Protein AF-0000000073369112 (afdb_homodimer)

Structure (mmCIF, N/CA/C/O backbone):
data_AF-0000000073369112-model_v1
#
loop_
_entity.id
_entity.type
_entity.pdbx_description
1 polymer 'NAD(P)H dehydrogenase (Quinone)'
#
loop_
_atom_site.group_PDB
_atom_site.id
_atom_site.type_symbol
_atom_site.label_atom_id
_atom_site.label_alt_id
_atom_site.label_comp_id
_atom_site.label_asym_id
_atom_site.label_entity_id
_atom_site.label_seq_id
_atom_site.pdbx_PDB_ins_code
_atom_site.Cartn_x
_atom_site.Cartn_y
_atom_site.Cartn_z
_atom_site.occupancy
_atom_site.B_iso_or_equiv
_atom_site.auth_seq_id
_atom_site.auth_comp_id
_atom_site.auth_asym_id
_atom_site.auth_atom_id
_atom_site.pdbx_PDB_model_num
ATOM 1 N N . MET A 1 1 ? 5.129 30.312 15.508 1 83 1 MET A N 1
ATOM 2 C CA . MET A 1 1 ? 3.891 29.766 14.961 1 83 1 MET A CA 1
ATOM 3 C C . MET A 1 1 ? 4.152 28.438 14.242 1 83 1 MET A C 1
ATOM 5 O O . MET A 1 1 ? 5.172 28.297 13.57 1 83 1 MET A O 1
ATOM 9 N N . LYS A 1 2 ? 3.201 27.375 14.461 1 92.5 2 LYS A N 1
ATOM 10 C CA . LYS A 1 2 ? 3.438 26.047 13.922 1 92.5 2 LYS A CA 1
ATOM 11 C C . LYS A 1 2 ? 2.93 25.938 12.484 1 92.5 2 LYS A C 1
ATOM 13 O O . LYS A 1 2 ? 1.841 26.422 12.172 1 92.5 2 LYS A O 1
ATOM 18 N N . ASN A 1 3 ? 3.785 25.5 11.594 1 98.12 3 ASN A N 1
ATOM 19 C CA . ASN A 1 3 ? 3.379 25.203 10.227 1 98.12 3 ASN A CA 1
ATOM 20 C C . ASN A 1 3 ? 2.844 23.781 10.102 1 98.12 3 ASN A C 1
ATOM 22 O O . ASN A 1 3 ? 3.594 22.812 10.273 1 98.12 3 ASN A O 1
ATOM 26 N N . ILE A 1 4 ? 1.562 23.719 9.781 1 98.75 4 ILE A N 1
ATOM 27 C CA . ILE A 1 4 ? 0.91 22.406 9.688 1 98.75 4 ILE A CA 1
ATOM 28 C C . ILE A 1 4 ? 0.589 22.094 8.227 1 98.75 4 ILE A C 1
ATOM 30 O O . ILE A 1 4 ? 0.113 22.969 7.488 1 98.75 4 ILE A O 1
ATOM 34 N N . LEU A 1 5 ? 0.912 20.891 7.82 1 98.88 5 LEU A N 1
ATOM 35 C CA . LEU A 1 5 ? 0.524 20.406 6.504 1 98.88 5 LEU A CA 1
ATOM 36 C C . LEU A 1 5 ? -0.452 19.234 6.621 1 98.88 5 LEU A C 1
ATOM 38 O O . LEU A 1 5 ? -0.142 18.219 7.254 1 98.88 5 LEU A O 1
ATOM 42 N N . ILE A 1 6 ? -1.633 19.406 6.102 1 98.94 6 ILE A N 1
ATOM 43 C CA . ILE A 1 6 ? -2.623 18.344 6.016 1 98.94 6 ILE A CA 1
ATOM 44 C C . ILE A 1 6 ? -2.504 17.641 4.668 1 98.94 6 ILE A C 1
ATOM 46 O O . ILE A 1 6 ? -2.541 18.281 3.617 1 98.94 6 ILE A O 1
ATOM 50 N N . ILE A 1 7 ? -2.289 16.359 4.723 1 98.94 7 ILE A N 1
ATOM 51 C CA . ILE A 1 7 ? -2.197 15.539 3.52 1 98.94 7 ILE A CA 1
ATOM 52 C C . ILE A 1 7 ? -3.371 14.57 3.469 1 98.94 7 ILE A C 1
ATOM 54 O O . ILE A 1 7 ? -3.449 13.633 4.273 1 98.94 7 ILE A O 1
ATOM 58 N N . ASN A 1 8 ? -4.273 14.805 2.523 1 98.88 8 ASN A N 1
ATOM 59 C CA . ASN A 1 8 ? -5.445 13.953 2.34 1 98.88 8 ASN A CA 1
ATOM 60 C C . ASN A 1 8 ? -5.23 12.945 1.214 1 98.88 8 ASN A C 1
ATOM 62 O O . ASN A 1 8 ? -5.133 13.328 0.045 1 98.88 8 ASN A O 1
ATOM 66 N N . GLY A 1 9 ? -5.273 11.695 1.582 1 98.69 9 GLY A N 1
ATOM 67 C CA . GLY A 1 9 ? -4.902 10.656 0.643 1 98.69 9 GLY A CA 1
ATOM 68 C C . GLY A 1 9 ? -6.094 9.961 0.018 1 98.69 9 GLY A C 1
ATOM 69 O O . GLY A 1 9 ? -5.934 9 -0.744 1 98.69 9 GLY A O 1
ATOM 70 N N . HIS A 1 10 ? -7.32 10.406 0.317 1 98.5 10 HIS A N 1
ATOM 71 C CA . HIS A 1 10 ? -8.492 9.789 -0.293 1 98.5 10 HIS A CA 1
ATOM 72 C C . HIS A 1 10 ? -8.711 10.305 -1.71 1 98.5 10 HIS A C 1
ATOM 74 O O . HIS A 1 10 ? -8.688 11.516 -1.943 1 98.5 10 HIS A O 1
ATOM 80 N N . PRO A 1 11 ? -9.016 9.438 -2.619 1 97.75 11 PRO A N 1
ATOM 81 C CA . PRO A 1 11 ? -9.148 9.891 -4.008 1 97.75 11 PRO A CA 1
ATOM 82 C C . PRO A 1 11 ? -10.516 10.508 -4.297 1 97.75 11 PRO A C 1
ATOM 84 O O . PRO A 1 11 ? -10.688 11.18 -5.316 1 97.75 11 PRO A O 1
ATOM 87 N N . ASN A 1 12 ? -11.531 10.266 -3.436 1 97.06 12 ASN A N 1
ATOM 88 C CA . ASN A 1 12 ? -12.898 10.711 -3.676 1 97.06 12 ASN A CA 1
ATOM 89 C C . ASN A 1 12 ? -13.242 11.945 -2.846 1 97.06 12 ASN A C 1
ATOM 91 O O . ASN A 1 12 ? -13.375 11.859 -1.624 1 97.06 12 ASN A O 1
ATOM 95 N N . PRO A 1 13 ? -13.547 13.086 -3.482 1 96.19 13 PRO A N 1
ATOM 96 C CA . PRO A 1 13 ? -13.836 14.32 -2.746 1 96.19 13 PRO A CA 1
ATOM 97 C C . PRO A 1 13 ? -15.109 14.227 -1.912 1 96.19 13 PRO A C 1
ATOM 99 O O . PRO A 1 13 ? -15.305 15.008 -0.979 1 96.19 13 PRO A O 1
ATOM 102 N N . ASP A 1 14 ? -15.93 13.227 -2.232 1 95.56 14 ASP A N 1
ATOM 103 C CA . ASP A 1 14 ? -17.188 13.094 -1.509 1 95.56 14 ASP A CA 1
ATOM 104 C C . ASP A 1 14 ? -17.031 12.195 -0.283 1 95.56 14 ASP A C 1
ATOM 106 O O . ASP A 1 14 ? -17.984 11.969 0.455 1 95.56 14 ASP A O 1
ATOM 110 N N . SER A 1 15 ? -15.852 11.781 -0.059 1 96.81 15 SER A N 1
ATOM 111 C CA . SER A 1 15 ? -15.617 10.836 1.028 1 96.81 15 SER A CA 1
ATOM 112 C C . SER A 1 15 ? -15.609 11.539 2.381 1 96.81 15 SER A C 1
ATOM 114 O O . SER A 1 15 ? -15.391 12.75 2.457 1 96.81 15 SER A O 1
ATOM 116 N N . PHE A 1 16 ? -15.859 10.805 3.453 1 97.88 16 PHE A N 1
ATOM 117 C CA . PHE A 1 16 ? -15.812 11.312 4.82 1 97.88 16 PHE A CA 1
ATOM 118 C C . PHE A 1 16 ? -14.43 11.844 5.16 1 97.88 16 PHE A C 1
ATOM 120 O O . PHE A 1 16 ? -14.289 12.742 5.996 1 97.88 16 PHE A O 1
ATOM 127 N N . ASN A 1 17 ? -13.375 11.383 4.488 1 98.62 17 ASN A N 1
ATOM 128 C CA . ASN A 1 17 ? -12.008 11.828 4.727 1 98.62 17 ASN A CA 1
ATOM 129 C C . ASN A 1 17 ? -11.836 13.312 4.387 1 98.62 17 ASN A C 1
ATOM 131 O O . ASN A 1 17 ? -11.039 14.008 5.016 1 98.62 17 ASN A O 1
ATOM 135 N N . PHE A 1 18 ? -12.578 13.781 3.432 1 98.56 18 PHE A N 1
ATOM 136 C CA . PHE A 1 18 ? -12.508 15.203 3.104 1 98.56 18 PHE A CA 1
ATOM 137 C C . PHE A 1 18 ? -13.125 16.047 4.215 1 98.56 18 PHE A C 1
ATOM 139 O O . PHE A 1 18 ? -12.625 17.125 4.527 1 98.56 18 PHE A O 1
ATOM 146 N N . ALA A 1 19 ? -14.172 15.555 4.82 1 98.81 19 ALA A N 1
ATOM 147 C CA . ALA A 1 19 ? -14.766 16.234 5.969 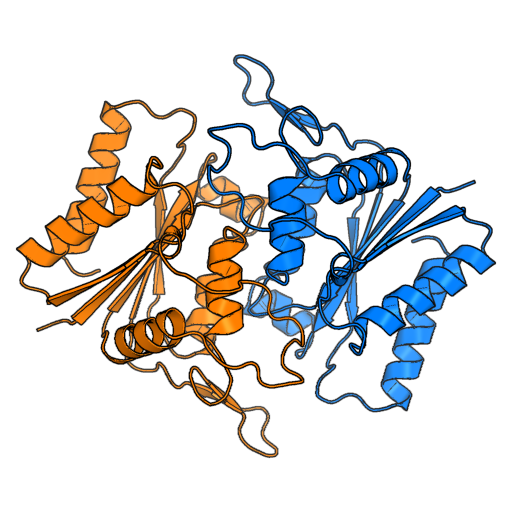1 98.81 19 ALA A CA 1
ATOM 148 C C . ALA A 1 19 ? -13.805 16.25 7.156 1 98.81 19 ALA A C 1
ATOM 150 O O . ALA A 1 19 ? -13.711 17.25 7.871 1 98.81 19 ALA A O 1
ATOM 151 N N . ILE A 1 20 ? -13.125 15.172 7.328 1 98.88 20 ILE A N 1
ATOM 152 C CA . ILE A 1 20 ? -12.141 15.062 8.398 1 98.88 20 ILE A CA 1
ATOM 153 C C . ILE A 1 20 ? -11.031 16.094 8.18 1 98.88 20 ILE A C 1
ATOM 155 O O . ILE A 1 20 ? -10.664 16.812 9.109 1 98.88 20 ILE A O 1
ATOM 159 N N . ALA A 1 21 ? -10.539 16.156 6.949 1 98.88 21 ALA A N 1
ATOM 160 C CA . ALA A 1 21 ? -9.484 17.125 6.621 1 98.88 21 ALA A CA 1
ATOM 161 C C . ALA A 1 21 ? -9.953 18.547 6.883 1 98.88 21 ALA A C 1
ATOM 163 O O . ALA A 1 21 ? -9.219 19.344 7.469 1 98.88 21 ALA A O 1
ATOM 164 N N . GLU A 1 22 ? -11.133 18.812 6.477 1 98.81 22 GLU A N 1
ATOM 165 C CA . GLU A 1 22 ? -11.688 20.156 6.652 1 98.81 22 GLU A CA 1
ATOM 166 C C . GLU A 1 22 ? -11.859 20.5 8.133 1 98.81 22 GLU A C 1
ATOM 168 O O . GLU A 1 22 ? -11.57 21.609 8.555 1 98.81 22 GLU A O 1
ATOM 173 N N . SER A 1 23 ? -12.32 19.547 8.883 1 98.88 23 SER A N 1
ATOM 174 C CA . SER A 1 23 ? -12.531 19.766 10.305 1 98.88 23 SER A CA 1
ATOM 175 C C . SER A 1 23 ? -11.211 20.031 11.023 1 98.88 23 SER A C 1
ATOM 177 O O . SER A 1 23 ? -11.117 20.938 11.852 1 98.88 23 SER A O 1
ATOM 179 N N . TYR A 1 24 ? -10.203 19.234 10.719 1 98.94 24 TYR A N 1
ATOM 180 C CA . TYR A 1 24 ? -8.883 19.484 11.297 1 98.94 24 TYR A CA 1
ATOM 181 C C . TYR A 1 24 ? -8.391 20.875 10.945 1 98.94 24 TYR A C 1
ATOM 183 O O . TYR A 1 24 ? -7.859 21.594 11.805 1 98.94 24 TYR A O 1
ATOM 191 N N . LYS A 1 25 ? -8.523 21.219 9.672 1 98.88 25 LYS A N 1
ATOM 192 C CA . LYS A 1 25 ? -8.062 22.516 9.203 1 98.88 25 LYS A CA 1
ATOM 193 C C . LYS A 1 25 ? -8.734 23.641 9.977 1 98.88 25 LYS A C 1
ATOM 195 O O . LYS A 1 25 ? -8.07 24.609 10.383 1 98.88 25 LYS A O 1
ATOM 200 N N . LYS A 1 26 ? -10.039 23.547 10.125 1 98.75 26 LYS A N 1
ATOM 201 C CA . LYS A 1 26 ? -10.789 24.547 10.867 1 98.75 26 LYS A CA 1
ATOM 202 C C . LYS A 1 26 ? -10.25 24.703 12.289 1 98.75 26 LYS A C 1
ATOM 204 O O . LYS A 1 26 ? -10.07 25.812 12.773 1 98.75 26 LYS A O 1
ATOM 209 N N . GLY A 1 27 ? -10.031 23.609 12.93 1 98.75 27 GLY A N 1
ATOM 210 C CA . GLY A 1 27 ? -9.461 23.641 14.266 1 98.75 27 GLY A CA 1
ATOM 211 C C . GLY A 1 27 ? -8.078 24.25 14.32 1 98.75 27 GLY A C 1
ATOM 212 O O . GLY A 1 27 ? -7.781 25.078 15.195 1 98.75 27 GLY A O 1
ATOM 213 N N . ALA A 1 28 ? -7.211 23.828 13.383 1 98.56 28 ALA A N 1
ATOM 214 C CA . ALA A 1 28 ? -5.848 24.344 13.32 1 98.56 28 ALA A CA 1
ATOM 215 C C . ALA A 1 28 ? -5.848 25.844 13.055 1 98.56 28 ALA A C 1
ATOM 217 O O . ALA A 1 28 ? -5.086 26.594 13.672 1 98.56 28 ALA A O 1
ATOM 218 N N . ASP A 1 29 ? -6.688 26.281 12.141 1 97.81 29 ASP A N 1
ATOM 219 C CA . ASP A 1 29 ? -6.828 27.703 11.859 1 97.81 29 ASP A CA 1
ATOM 220 C C . ASP A 1 29 ? -7.25 28.469 13.109 1 97.81 29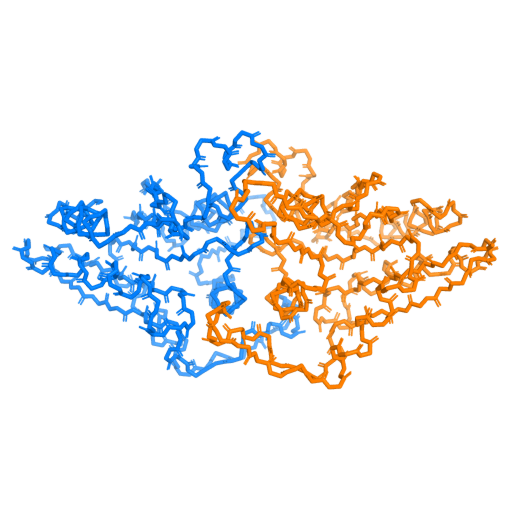 ASP A C 1
ATOM 222 O O . ASP A 1 29 ? -6.723 29.547 13.391 1 97.81 29 ASP A O 1
ATOM 226 N N . ALA A 1 30 ? -8.148 27.922 13.82 1 97.75 30 ALA A N 1
ATOM 227 C CA . ALA A 1 30 ? -8.664 28.547 15.023 1 97.75 30 ALA A CA 1
ATOM 228 C C . ALA A 1 30 ? -7.574 28.719 16.078 1 97.75 30 ALA A C 1
ATOM 230 O O . ALA A 1 30 ? -7.633 29.625 16.906 1 97.75 30 ALA A O 1
ATOM 231 N N . SER A 1 31 ? -6.605 27.875 16.047 1 97.38 31 SER A N 1
ATOM 232 C CA . SER A 1 31 ? -5.508 27.922 17 1 97.38 31 SER A CA 1
ATOM 233 C C . SER A 1 31 ? -4.465 28.953 16.594 1 97.38 31 SER A C 1
ATOM 235 O O . SER A 1 31 ? -3.564 29.281 17.375 1 97.38 31 SER A O 1
ATOM 237 N N . GLY A 1 32 ? -4.508 29.406 15.344 1 96.88 32 GLY A N 1
ATOM 238 C CA . GLY A 1 32 ? -3.547 30.391 14.859 1 96.88 32 GLY A CA 1
ATOM 239 C C . GLY A 1 32 ? -2.391 29.766 14.102 1 96.88 32 GLY A C 1
ATOM 240 O O . GLY A 1 32 ? -1.464 30.453 13.688 1 96.88 32 GLY A O 1
ATOM 241 N N . ALA A 1 33 ? -2.426 28.484 13.883 1 97.56 33 ALA A N 1
ATOM 242 C CA . ALA A 1 33 ? -1.38 27.812 13.117 1 97.56 33 ALA A CA 1
ATOM 243 C C . ALA A 1 33 ? -1.442 28.203 11.641 1 97.56 33 ALA A C 1
ATOM 245 O O . ALA A 1 33 ? -2.494 28.609 11.141 1 97.56 33 ALA A O 1
ATOM 246 N N . GLN A 1 34 ? -0.331 28.172 10.984 1 97.94 34 GLN A N 1
ATOM 247 C CA . GLN A 1 34 ? -0.305 28.266 9.531 1 97.94 34 GLN A CA 1
ATOM 248 C C . GLN A 1 34 ? -0.569 26.906 8.891 1 97.94 34 GLN A C 1
ATOM 250 O O . GLN A 1 34 ? 0.168 25.953 9.125 1 97.94 34 GLN A O 1
ATOM 255 N N . VAL A 1 35 ? -1.623 26.875 8.109 1 98.44 35 VAL A N 1
ATOM 256 C CA . VAL A 1 35 ? -2.053 25.578 7.609 1 98.44 35 VAL A CA 1
ATOM 257 C C . VAL A 1 35 ? -1.95 25.547 6.086 1 98.44 35 VAL A C 1
ATOM 259 O O . VAL A 1 35 ? -2.4 26.484 5.41 1 98.44 35 VAL A O 1
ATOM 262 N N . GLU A 1 36 ? -1.296 24.594 5.52 1 98.69 36 GLU A N 1
ATOM 263 C CA . GLU A 1 36 ? -1.34 24.219 4.109 1 98.69 36 GLU A CA 1
ATOM 264 C C . GLU A 1 36 ? -1.953 22.828 3.922 1 98.69 36 GLU A C 1
ATOM 266 O O . GLU A 1 36 ? -2.049 22.047 4.875 1 98.69 36 GLU A O 1
ATOM 271 N N . THR A 1 37 ? -2.41 22.625 2.705 1 98.81 37 THR A N 1
ATOM 272 C CA . THR A 1 37 ? -3.055 21.344 2.428 1 98.81 37 THR A CA 1
ATOM 273 C C . THR A 1 37 ? -2.533 20.75 1.123 1 98.81 37 THR A C 1
ATOM 275 O O . THR A 1 37 ? -2.191 21.484 0.193 1 98.81 37 THR A O 1
ATOM 278 N N . ILE A 1 38 ? -2.332 19.484 1.153 1 98.88 38 ILE A N 1
ATOM 279 C CA . ILE A 1 38 ? -2.17 18.672 -0.055 1 98.88 38 ILE A CA 1
ATOM 280 C C . ILE A 1 38 ? -3.34 17.703 -0.189 1 98.88 38 ILE A C 1
ATOM 282 O O . ILE A 1 38 ? -3.539 16.844 0.668 1 98.88 38 ILE A O 1
ATOM 286 N N . THR A 1 39 ? -4.117 17.953 -1.213 1 98.81 39 THR A N 1
ATOM 287 C CA . THR A 1 39 ? -5.117 16.969 -1.621 1 98.81 39 THR A CA 1
ATOM 288 C C . THR A 1 39 ? -4.598 16.125 -2.771 1 98.81 39 THR A C 1
ATOM 290 O O . THR A 1 39 ? -4.562 16.562 -3.92 1 98.81 39 THR A O 1
ATOM 293 N N . ILE A 1 40 ? -4.301 14.906 -2.463 1 98.75 40 ILE A N 1
ATOM 294 C CA . ILE A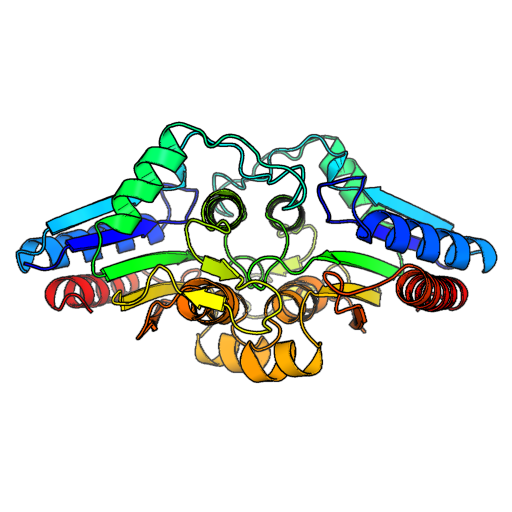 1 40 ? -3.602 14.07 -3.434 1 98.75 40 ILE A CA 1
ATOM 295 C C . ILE A 1 40 ? -4.492 13.836 -4.652 1 98.75 40 ILE A C 1
ATOM 297 O O . ILE A 1 40 ? -4.008 13.797 -5.785 1 98.75 40 ILE A O 1
ATOM 301 N N . ALA A 1 41 ? -5.781 13.742 -4.445 1 97.94 41 ALA A N 1
ATOM 302 C CA . ALA A 1 41 ? -6.746 13.492 -5.512 1 97.94 41 ALA A CA 1
ATOM 303 C C . ALA A 1 41 ? -6.699 14.602 -6.562 1 97.94 41 ALA A C 1
ATOM 305 O O . ALA A 1 41 ? -7.102 14.398 -7.711 1 97.94 41 ALA A O 1
ATOM 306 N N . ASP A 1 42 ? -6.172 15.773 -6.191 1 98.31 42 ASP A N 1
ATOM 307 C CA . ASP A 1 42 ? -6.191 16.938 -7.074 1 98.31 42 ASP A CA 1
ATOM 308 C C . ASP A 1 42 ? -4.879 17.062 -7.836 1 98.31 42 ASP A C 1
ATOM 310 O O . ASP A 1 42 ? -4.75 17.906 -8.727 1 98.31 42 ASP A O 1
ATOM 314 N N . LEU A 1 43 ? -3.912 16.266 -7.523 1 98.56 43 LEU A N 1
ATOM 315 C CA . LEU A 1 43 ? -2.584 16.391 -8.109 1 98.56 43 LEU A CA 1
ATOM 316 C C . LEU A 1 43 ? -2.52 15.703 -9.469 1 98.56 43 LEU A C 1
ATOM 318 O O . LEU A 1 43 ? -3.094 14.625 -9.648 1 98.56 43 LEU A O 1
ATOM 322 N N . ASN A 1 44 ? -1.846 16.328 -10.344 1 98.12 44 ASN A N 1
ATOM 323 C CA . ASN A 1 44 ? -1.518 15.711 -11.625 1 98.12 44 ASN A CA 1
ATOM 324 C C . ASN A 1 44 ? -0.126 15.086 -11.602 1 98.12 44 ASN A C 1
ATOM 326 O O . ASN A 1 44 ? 0.878 15.789 -11.727 1 98.12 44 ASN A O 1
ATOM 330 N N . PHE A 1 45 ? -0.043 13.75 -11.477 1 97.75 45 PHE A N 1
ATOM 331 C CA . PHE A 1 45 ? 1.21 13 -11.477 1 97.75 45 PHE A CA 1
ATOM 332 C C . PHE A 1 45 ? 0.967 11.531 -11.797 1 97.75 45 PHE A C 1
ATOM 334 O O . PHE A 1 45 ? -0.161 11.047 -11.688 1 97.75 45 PHE A O 1
ATOM 341 N N . ASN A 1 46 ? 1.902 10.836 -12.227 1 96.94 46 ASN A N 1
ATOM 342 C CA . ASN A 1 46 ? 1.863 9.391 -12.43 1 96.94 46 ASN A CA 1
ATOM 343 C C . ASN A 1 46 ? 2.217 8.641 -11.148 1 96.94 46 ASN A C 1
ATOM 345 O O . ASN A 1 46 ? 3.359 8.695 -10.688 1 96.94 46 ASN A O 1
ATOM 349 N N . PRO A 1 47 ? 1.253 7.926 -10.586 1 97.25 47 PRO A N 1
ATOM 350 C CA . PRO A 1 47 ? 1.525 7.254 -9.312 1 97.25 47 PRO A CA 1
ATOM 351 C C . PRO A 1 47 ? 2.428 6.031 -9.477 1 97.25 47 PRO A C 1
ATOM 353 O O . PRO A 1 47 ? 2.877 5.457 -8.477 1 97.25 47 PRO A O 1
ATOM 356 N N . ASN A 1 48 ? 2.664 5.637 -10.664 1 96.69 48 ASN A N 1
ATOM 357 C CA . ASN A 1 48 ? 3.502 4.469 -10.93 1 96.69 48 ASN A CA 1
ATOM 358 C C . ASN A 1 48 ? 4.98 4.84 -10.953 1 96.69 48 ASN A C 1
ATOM 360 O O . ASN A 1 48 ? 5.418 5.605 -11.82 1 96.69 48 ASN A O 1
ATOM 364 N N . LEU A 1 49 ? 5.746 4.359 -10.055 1 94.62 49 LEU A N 1
ATOM 365 C CA . LEU A 1 49 ? 7.199 4.457 -10.117 1 94.62 49 LEU A CA 1
ATOM 366 C C . LEU A 1 49 ? 7.773 3.393 -11.047 1 94.62 49 LEU A C 1
ATOM 368 O O . LEU A 1 49 ? 8.32 2.387 -10.586 1 94.62 49 LEU A O 1
ATOM 372 N N . LYS A 1 50 ? 7.828 3.668 -12.258 1 92.06 50 LYS A N 1
ATOM 373 C CA . LYS A 1 50 ? 7.938 2.701 -13.352 1 92.06 50 LYS A CA 1
ATOM 374 C C . LYS A 1 50 ? 9.281 1.977 -13.305 1 92.06 50 LYS A C 1
ATOM 376 O O . LYS A 1 50 ? 9.359 0.783 -13.609 1 92.06 50 LYS A O 1
ATOM 381 N N . PHE A 1 51 ? 10.25 2.676 -12.867 1 91.75 51 PHE A N 1
ATOM 382 C CA . PHE A 1 51 ? 11.586 2.084 -12.93 1 91.75 51 PHE A CA 1
ATOM 383 C C . PHE A 1 51 ? 12.109 1.773 -11.539 1 91.75 51 PHE A C 1
ATOM 385 O O . PHE A 1 51 ? 13.297 1.505 -11.359 1 91.75 51 PHE A O 1
ATOM 392 N N . GLY A 1 52 ? 11.164 1.875 -10.633 1 89.12 52 GLY A N 1
ATOM 393 C CA . GLY A 1 52 ? 11.625 1.719 -9.258 1 89.12 52 GLY A CA 1
ATOM 394 C C . GLY A 1 52 ? 12.695 2.727 -8.875 1 89.12 52 GLY A C 1
ATOM 395 O O . GLY A 1 52 ? 12.617 3.895 -9.258 1 89.12 52 GLY A O 1
ATOM 396 N N . TYR A 1 53 ? 13.602 2.301 -8.102 1 80.94 53 TYR A N 1
ATOM 397 C CA . TYR A 1 53 ? 14.625 3.205 -7.598 1 80.94 53 TYR A CA 1
ATOM 398 C C . TYR A 1 53 ? 15.93 3.037 -8.375 1 80.94 53 TYR A C 1
ATOM 400 O O . TYR A 1 53 ? 16.969 3.561 -7.973 1 80.94 53 TYR A O 1
ATOM 408 N N . GLN A 1 54 ? 15.789 2.326 -9.492 1 84.25 54 GLN A N 1
ATOM 409 C CA . GLN A 1 54 ? 16.953 2.08 -10.336 1 84.25 54 GLN A CA 1
ATOM 410 C C . GLN A 1 54 ? 17.281 3.295 -11.203 1 84.25 54 GLN A C 1
ATOM 412 O O . GLN A 1 54 ? 18.453 3.568 -11.484 1 84.25 54 GLN A O 1
ATOM 417 N N . LYS A 1 55 ? 16.219 3.947 -11.719 1 84.5 55 LYS A N 1
ATOM 418 C CA . LYS A 1 55 ? 16.375 5.145 -12.539 1 84.5 55 LYS A CA 1
ATOM 419 C C . LYS A 1 55 ? 15.555 6.305 -11.977 1 84.5 55 LYS A C 1
ATOM 421 O O . LYS A 1 55 ? 14.422 6.117 -11.539 1 84.5 55 LYS A O 1
ATOM 426 N N . ARG A 1 56 ? 16.25 7.469 -12.117 1 81.88 56 ARG A N 1
ATOM 427 C CA . ARG A 1 56 ? 15.516 8.648 -11.656 1 81.88 56 ARG A CA 1
ATOM 428 C C . ARG A 1 56 ? 14.422 9.039 -12.641 1 81.88 56 ARG A C 1
ATOM 430 O O . ARG A 1 56 ? 14.625 8.992 -13.859 1 81.88 56 ARG A O 1
ATOM 437 N N . THR A 1 57 ? 13.312 9.258 -12.047 1 86.88 57 THR A N 1
ATOM 438 C CA . THR A 1 57 ? 12.188 9.773 -12.82 1 86.88 57 THR A CA 1
ATOM 439 C C . THR A 1 57 ? 11.906 11.227 -12.461 1 86.88 57 THR A C 1
ATOM 441 O O . THR A 1 57 ? 11.859 11.586 -11.281 1 86.88 57 THR A O 1
ATOM 444 N N . GLU A 1 58 ? 11.781 12.016 -13.453 1 92.56 58 GLU A N 1
ATOM 445 C CA . GLU A 1 58 ? 11.508 13.438 -13.211 1 92.56 58 GLU A CA 1
ATOM 446 C C . GLU A 1 58 ? 10.211 13.625 -12.43 1 92.56 58 GLU A C 1
ATOM 448 O O . GLU A 1 58 ? 9.219 12.945 -12.695 1 92.56 58 GLU A O 1
ATOM 453 N N . LEU A 1 59 ? 10.25 14.516 -11.531 1 96.62 59 LEU A N 1
ATOM 454 C CA . LEU A 1 59 ? 9.062 14.828 -10.75 1 96.62 59 LEU A CA 1
ATOM 455 C C . LEU A 1 59 ? 8.18 15.836 -11.484 1 96.62 59 LEU A C 1
ATOM 457 O O . LEU A 1 59 ? 8.672 16.828 -12.023 1 96.62 59 LEU A O 1
ATOM 461 N N . GLU A 1 60 ? 6.918 15.586 -11.523 1 98.19 60 GLU A N 1
ATOM 462 C CA . GLU A 1 60 ? 5.957 16.547 -12.062 1 98.19 60 GLU A CA 1
ATOM 463 C C . GLU A 1 60 ? 5.867 17.781 -11.18 1 98.19 60 GLU A C 1
ATOM 465 O O . GLU A 1 60 ? 6.176 17.734 -9.984 1 98.19 60 GLU A O 1
ATOM 470 N N . PRO A 1 61 ? 5.43 18.922 -11.734 1 98.56 61 PRO A N 1
ATOM 471 C CA . PRO A 1 61 ? 5.355 20.188 -10.992 1 98.56 61 PRO A CA 1
ATOM 472 C C . PRO A 1 61 ? 4.551 20.062 -9.703 1 98.56 61 PRO A C 1
ATOM 474 O O . PRO A 1 61 ? 4.945 20.609 -8.664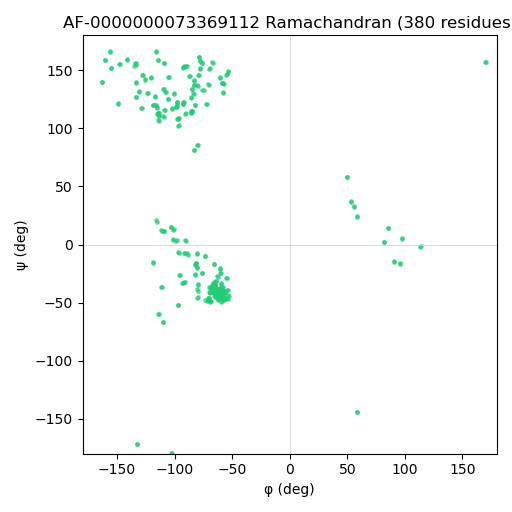 1 98.56 61 PRO A O 1
ATOM 477 N N . ASP A 1 62 ? 3.484 19.328 -9.742 1 98.81 62 ASP A N 1
ATOM 478 C CA . ASP A 1 62 ? 2.648 19.172 -8.555 1 98.81 62 ASP A CA 1
ATOM 479 C C . ASP A 1 62 ? 3.398 18.453 -7.441 1 98.81 62 ASP A C 1
ATOM 481 O O . ASP A 1 62 ? 3.203 18.75 -6.262 1 98.81 62 ASP A O 1
ATOM 485 N N . LEU A 1 63 ? 4.238 17.5 -7.793 1 98.62 63 LEU A N 1
ATOM 486 C CA . LEU A 1 63 ? 5.043 16.797 -6.801 1 98.62 63 LEU A CA 1
ATOM 487 C C . LEU A 1 63 ? 6.109 17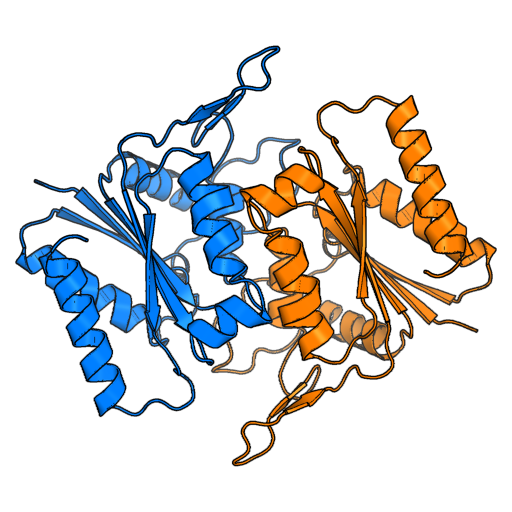.703 -6.215 1 98.62 63 LEU A C 1
ATOM 489 O O . LEU A 1 63 ? 6.359 17.688 -5.008 1 98.62 63 LEU A O 1
ATOM 493 N N . LEU A 1 64 ? 6.691 18.484 -7.094 1 98.5 64 LEU A N 1
ATOM 494 C CA . LEU A 1 64 ? 7.703 19.422 -6.629 1 98.5 64 LEU A CA 1
ATOM 495 C C . LEU A 1 64 ? 7.109 20.422 -5.637 1 98.5 64 LEU A C 1
ATOM 497 O O . LEU A 1 64 ? 7.695 20.688 -4.586 1 98.5 64 LEU A O 1
ATOM 501 N N . GLU A 1 65 ? 6.004 20.922 -5.965 1 98.75 65 GLU A N 1
ATOM 502 C CA . GLU A 1 65 ? 5.324 21.859 -5.062 1 98.75 65 GLU A CA 1
ATOM 503 C C . GLU A 1 65 ? 4.957 21.172 -3.746 1 98.75 65 GLU A C 1
ATOM 505 O O . GLU A 1 65 ? 5.078 21.766 -2.676 1 98.75 65 GLU A O 1
ATOM 510 N N . SER A 1 66 ? 4.496 19.969 -3.863 1 98.88 66 SER A N 1
ATOM 511 C CA . SER A 1 66 ? 4.152 19.203 -2.67 1 98.88 66 SER A CA 1
ATOM 512 C C . SER A 1 66 ? 5.371 19 -1.771 1 98.88 66 SER A C 1
ATOM 514 O O . SER A 1 66 ? 5.266 19.094 -0.546 1 98.88 66 SER A O 1
ATOM 516 N N . TRP A 1 67 ? 6.457 18.734 -2.371 1 98.69 67 TRP A N 1
ATOM 517 C CA . TRP A 1 67 ? 7.672 18.531 -1.594 1 98.69 67 TRP A CA 1
ATOM 518 C C . TRP A 1 67 ? 8.055 19.797 -0.833 1 98.69 67 TRP A C 1
ATOM 520 O O . TRP A 1 67 ? 8.469 19.734 0.326 1 98.69 67 TRP A O 1
ATOM 530 N N . GLU A 1 68 ? 7.938 20.953 -1.466 1 98.69 68 GLU A N 1
ATOM 531 C CA . GLU A 1 68 ? 8.227 22.219 -0.801 1 98.69 68 GLU A CA 1
ATOM 532 C C . GLU A 1 68 ? 7.316 22.422 0.404 1 98.69 68 GLU A C 1
ATOM 534 O O . GLU A 1 68 ? 7.758 22.938 1.439 1 98.69 68 GLU A O 1
ATOM 539 N N . LYS A 1 69 ? 6.066 22 0.251 1 98.81 69 LYS A N 1
ATOM 540 C CA . LYS A 1 69 ? 5.148 22.094 1.38 1 98.81 69 LYS A CA 1
ATOM 541 C C . LYS A 1 69 ? 5.598 21.188 2.527 1 98.81 69 LYS A C 1
ATOM 543 O O . LYS A 1 69 ? 5.555 21.594 3.691 1 98.81 69 LYS A O 1
ATOM 548 N N . ILE A 1 70 ? 6.016 20.016 2.217 1 98.88 70 ILE A N 1
ATOM 549 C CA . ILE A 1 70 ? 6.469 19.062 3.229 1 98.88 70 IL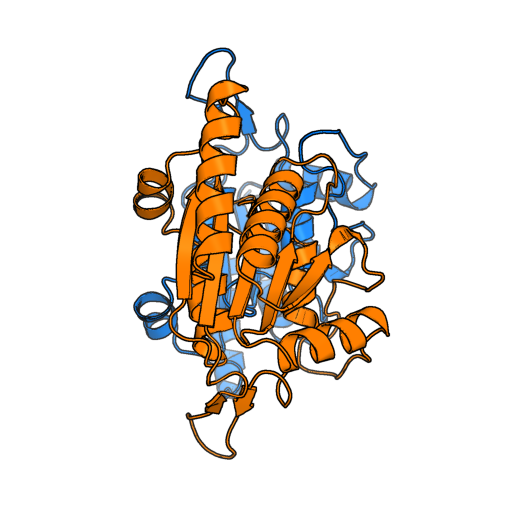E A CA 1
ATOM 550 C C . ILE A 1 70 ? 7.707 19.609 3.936 1 98.88 70 ILE A C 1
ATOM 552 O O . ILE A 1 70 ? 7.812 19.547 5.16 1 98.88 70 ILE A O 1
ATOM 556 N N . LYS A 1 71 ? 8.555 20.234 3.197 1 98.25 71 LYS A N 1
ATOM 557 C CA . LYS A 1 71 ? 9.773 20.797 3.762 1 98.25 71 LYS A CA 1
ATOM 558 C C . LYS A 1 71 ? 9.461 21.922 4.742 1 98.25 71 LYS A C 1
ATOM 560 O O . LYS A 1 71 ? 10.094 22.031 5.793 1 98.25 71 LYS A O 1
ATOM 565 N N . ARG A 1 72 ? 8.5 22.625 4.445 1 97.88 72 ARG A N 1
ATOM 566 C CA . ARG A 1 72 ? 8.18 23.812 5.234 1 97.88 72 ARG A CA 1
ATOM 567 C C . ARG A 1 72 ? 7.422 23.438 6.504 1 97.88 72 ARG A C 1
ATOM 569 O O . ARG A 1 72 ? 7.43 24.188 7.48 1 97.88 72 ARG A O 1
ATOM 576 N N . ALA A 1 73 ? 6.824 22.328 6.562 1 98.56 73 ALA A N 1
ATOM 577 C CA . ALA A 1 73 ? 5.918 21.969 7.645 1 98.56 73 ALA A CA 1
ATOM 578 C C . ALA A 1 73 ? 6.688 21.531 8.883 1 98.56 73 ALA A C 1
ATOM 580 O O . ALA A 1 73 ? 7.715 20.859 8.773 1 98.56 73 ALA A O 1
ATOM 581 N N . ASP A 1 74 ? 6.129 21.859 10.047 1 98.44 74 ASP A N 1
ATOM 582 C CA . ASP A 1 74 ? 6.609 21.359 11.328 1 98.44 74 ASP A CA 1
ATOM 583 C C . ASP A 1 74 ? 5.859 20.094 11.734 1 98.44 74 ASP A C 1
ATOM 585 O O . ASP A 1 74 ? 6.402 19.234 12.438 1 98.44 74 ASP A O 1
ATOM 589 N N . HIS A 1 75 ? 4.621 20.062 11.344 1 98.75 75 HIS A N 1
ATOM 590 C CA . HIS A 1 75 ? 3.705 18.984 11.711 1 98.75 75 HIS A CA 1
ATOM 591 C C . HIS A 1 75 ? 2.924 18.484 10.492 1 98.75 75 HIS A C 1
ATOM 593 O O . HIS A 1 75 ? 2.328 19.281 9.766 1 98.75 75 HIS A O 1
ATOM 599 N N . LEU A 1 76 ? 3.006 17.172 10.312 1 98.88 76 LEU A N 1
ATOM 600 C CA . LEU A 1 76 ? 2.324 16.547 9.188 1 98.88 76 LEU A CA 1
ATOM 601 C C . LEU A 1 76 ? 1.082 15.797 9.648 1 98.88 76 LEU A C 1
ATOM 603 O O . LEU A 1 76 ? 1.159 14.961 10.555 1 98.88 76 LEU A O 1
ATOM 607 N N . VAL A 1 77 ? -0.067 16.109 9.062 1 98.94 77 VAL A N 1
ATOM 608 C CA . VAL A 1 77 ? -1.305 15.383 9.344 1 98.94 77 VAL A CA 1
ATOM 609 C C . VAL A 1 77 ? -1.706 14.547 8.133 1 98.94 77 VAL A C 1
ATOM 611 O O . VAL A 1 77 ? -2.121 15.102 7.105 1 98.94 77 VAL A O 1
ATOM 614 N N . TRP A 1 78 ? -1.586 13.273 8.289 1 98.94 78 TRP A N 1
ATOM 615 C CA . TRP A 1 78 ? -1.942 12.336 7.227 1 98.94 78 TRP A CA 1
ATOM 616 C C . TRP A 1 78 ? -3.346 11.781 7.441 1 98.94 78 TRP A C 1
ATOM 618 O O . TRP A 1 78 ? -3.629 11.188 8.484 1 98.94 78 TRP A O 1
ATOM 628 N N . ILE A 1 79 ? -4.176 11.977 6.461 1 98.94 79 ILE A N 1
ATOM 629 C CA . ILE A 1 79 ? -5.543 11.469 6.5 1 98.94 79 ILE A CA 1
ATOM 630 C C . ILE A 1 79 ? -5.766 10.484 5.352 1 98.94 79 ILE A C 1
ATOM 632 O O . ILE A 1 79 ? -5.582 10.836 4.184 1 98.94 79 ILE A O 1
ATOM 636 N N . HIS A 1 80 ? -6.109 9.242 5.676 1 98.69 80 HIS A N 1
ATOM 637 C CA . HIS A 1 80 ? -6.348 8.258 4.629 1 98.69 80 HIS A CA 1
ATOM 638 C C . HIS A 1 80 ? -7.285 7.156 5.117 1 98.69 80 HIS A C 1
ATOM 640 O O . HIS A 1 80 ? -7.352 6.875 6.316 1 98.69 80 HIS A O 1
ATOM 646 N N . PRO A 1 81 ? -8.055 6.543 4.176 1 98.25 81 PRO A N 1
ATOM 647 C CA . PRO A 1 81 ? -8.781 5.316 4.516 1 98.25 81 PRO A CA 1
ATOM 648 C C . PRO A 1 81 ? -7.879 4.082 4.516 1 98.25 81 PRO A C 1
ATOM 650 O O . PRO A 1 81 ? -6.75 4.137 4.02 1 98.25 81 PRO A O 1
ATOM 653 N N . VAL A 1 82 ? -8.352 3.049 5.156 1 98.12 82 VAL A N 1
ATOM 654 C CA . VAL A 1 82 ? -7.676 1.761 5.031 1 98.12 82 VAL A CA 1
ATOM 655 C C . VAL A 1 82 ? -8.375 0.912 3.975 1 98.12 82 VAL A C 1
ATOM 657 O O . VAL A 1 82 ? -9.523 0.505 4.156 1 98.12 82 VAL A O 1
ATOM 660 N N . TRP A 1 83 ? -7.762 0.711 2.836 1 97.69 83 TRP A N 1
ATOM 661 C CA . TRP A 1 83 ? -8.227 -0.164 1.766 1 97.69 83 TRP A CA 1
ATOM 662 C C . TRP A 1 83 ? -7.352 -1.407 1.657 1 97.69 83 TRP A C 1
ATOM 664 O O . TRP A 1 83 ? -6.156 -1.309 1.373 1 97.69 83 TRP A O 1
ATOM 674 N N . TRP A 1 84 ? -7.996 -2.553 1.927 1 97.56 84 TRP A N 1
ATOM 675 C CA . TRP A 1 84 ? -7.277 -3.822 1.89 1 97.56 84 TRP A CA 1
ATOM 676 C C . TRP A 1 84 ? -6.035 -3.77 2.77 1 97.56 84 TRP A C 1
ATOM 678 O O . TRP A 1 84 ? -4.957 -4.219 2.363 1 97.56 84 TRP A O 1
ATOM 688 N N . GLY A 1 85 ? -6.188 -3.094 3.865 1 97.94 85 GLY A N 1
ATOM 689 C CA . GLY A 1 85 ? -5.133 -3.057 4.867 1 97.94 85 GLY A CA 1
ATOM 690 C C . GLY A 1 85 ? -4.043 -2.053 4.547 1 97.94 85 GLY A C 1
ATOM 691 O O . GLY A 1 85 ? -3.057 -1.942 5.281 1 97.94 85 GLY A O 1
ATOM 692 N N . GLY A 1 86 ? -4.137 -1.316 3.496 1 98.06 86 GLY A N 1
ATOM 693 C CA . GLY A 1 86 ? -3.113 -0.374 3.072 1 98.06 86 GLY A CA 1
ATOM 694 C C . GLY A 1 86 ? -3.67 0.992 2.719 1 98.06 86 GLY A C 1
ATOM 695 O O . GLY A 1 86 ? -4.816 1.307 3.049 1 98.06 86 GLY A O 1
ATOM 696 N N . LEU A 1 87 ? -2.801 1.826 2.16 1 98.56 87 LEU A N 1
ATOM 697 C CA . LEU A 1 87 ? -3.18 3.125 1.615 1 98.56 87 LEU A CA 1
ATOM 698 C C . LEU A 1 87 ? -3.836 2.967 0.247 1 98.56 87 LEU A C 1
ATOM 700 O O . LEU A 1 87 ? -3.57 1.997 -0.466 1 98.56 87 LEU A O 1
ATOM 704 N N . PRO A 1 88 ? -4.723 3.945 -0.057 1 98.5 88 PRO A N 1
ATOM 705 C CA . PRO A 1 88 ? -5.117 3.967 -1.467 1 98.5 88 PRO A CA 1
ATOM 706 C C . PRO A 1 88 ? -3.924 4.039 -2.416 1 98.5 88 PRO A C 1
ATOM 708 O O . PRO A 1 88 ? -2.912 4.668 -2.094 1 98.5 88 PRO A O 1
ATOM 711 N N . ALA A 1 89 ? -4.074 3.467 -3.562 1 98.56 89 ALA A N 1
ATOM 712 C CA . ALA A 1 89 ? -2.965 3.35 -4.508 1 98.56 89 ALA A CA 1
ATOM 713 C C . ALA A 1 89 ? -2.379 4.719 -4.836 1 98.56 89 ALA A C 1
ATOM 715 O O . ALA A 1 89 ? -1.158 4.875 -4.922 1 98.56 89 ALA A O 1
ATOM 716 N N . VAL A 1 90 ? -3.221 5.684 -5.004 1 98.44 90 VAL A N 1
ATOM 717 C CA . VAL A 1 90 ? -2.74 7 -5.402 1 98.44 90 VAL A CA 1
ATOM 718 C C . VAL A 1 90 ? -1.926 7.621 -4.27 1 98.44 90 VAL A C 1
ATOM 720 O O . VAL A 1 90 ? -0.927 8.297 -4.516 1 98.44 90 VAL A O 1
ATOM 723 N N . ALA A 1 91 ? -2.342 7.398 -3.045 1 98.75 91 ALA A N 1
ATOM 724 C CA . ALA A 1 91 ? -1.576 7.887 -1.9 1 98.75 91 ALA A CA 1
ATOM 725 C C . ALA A 1 91 ? -0.236 7.164 -1.79 1 98.75 91 ALA A C 1
ATOM 727 O O . ALA A 1 91 ? 0.79 7.785 -1.505 1 98.75 91 ALA A O 1
ATOM 728 N N . LYS A 1 92 ? -0.281 5.828 -2.037 1 98.75 92 LYS A N 1
ATOM 729 C CA . LYS A 1 92 ? 0.965 5.07 -2.049 1 98.75 92 LYS A CA 1
ATOM 730 C C . LYS A 1 92 ? 1.894 5.555 -3.16 1 98.75 92 LYS A C 1
ATOM 732 O O . LYS A 1 92 ? 3.111 5.613 -2.977 1 98.75 92 LYS A O 1
ATOM 737 N N . GLY A 1 93 ? 1.318 5.812 -4.281 1 98.56 93 GLY A N 1
ATOM 738 C CA . GLY A 1 93 ? 2.102 6.355 -5.379 1 98.56 93 GLY A CA 1
ATOM 739 C C . GLY A 1 93 ? 2.746 7.691 -5.051 1 98.56 93 GLY A C 1
ATOM 740 O O . GLY A 1 93 ? 3.889 7.945 -5.434 1 98.56 93 GLY A O 1
ATOM 741 N N . PHE A 1 94 ? 2.041 8.547 -4.32 1 98.81 94 PHE A N 1
ATOM 742 C CA . PHE A 1 94 ? 2.553 9.836 -3.865 1 98.81 94 PHE A CA 1
ATOM 743 C C . PHE A 1 94 ? 3.811 9.648 -3.025 1 98.81 94 PHE A C 1
ATOM 745 O O . PHE A 1 94 ? 4.809 10.344 -3.23 1 98.81 94 PHE A O 1
ATOM 752 N N . ILE A 1 95 ? 3.801 8.68 -2.152 1 98.62 95 ILE A N 1
ATOM 753 C CA . ILE A 1 95 ? 4.945 8.383 -1.297 1 98.62 95 ILE A CA 1
ATOM 754 C C . ILE A 1 95 ? 6.074 7.789 -2.135 1 98.62 95 ILE A C 1
ATOM 756 O O . ILE A 1 95 ? 7.223 8.227 -2.039 1 98.62 95 ILE A O 1
ATOM 760 N N . ASP A 1 96 ? 5.746 6.828 -3.016 1 97.88 96 ASP A N 1
ATOM 761 C CA . ASP A 1 96 ? 6.75 6.176 -3.85 1 97.88 96 ASP A CA 1
ATOM 762 C C . ASP A 1 96 ? 7.5 7.195 -4.703 1 97.88 96 ASP A C 1
ATOM 764 O O . ASP A 1 96 ? 8.711 7.09 -4.883 1 97.88 96 ASP A O 1
ATOM 768 N N . ARG A 1 97 ? 6.773 8.164 -5.203 1 97.62 97 ARG A N 1
ATOM 769 C CA . ARG A 1 97 ? 7.312 9.125 -6.164 1 97.62 97 ARG A CA 1
ATOM 770 C C . ARG A 1 97 ? 8.078 10.234 -5.461 1 97.62 97 ARG A C 1
ATOM 772 O O . ARG A 1 97 ? 9.016 10.805 -6.023 1 97.62 97 ARG A O 1
ATOM 779 N N . LEU A 1 98 ? 7.734 10.484 -4.254 1 97.12 98 LEU A N 1
ATOM 780 C CA . LEU A 1 98 ? 8.172 11.758 -3.682 1 97.12 98 LEU A CA 1
ATOM 781 C C . LEU A 1 98 ? 9.211 11.531 -2.586 1 97.12 98 LEU A C 1
ATOM 783 O O . LEU A 1 98 ? 10.102 12.352 -2.391 1 97.12 98 LEU A O 1
ATOM 787 N N . PHE A 1 99 ? 9.07 10.453 -1.772 1 97.12 99 PHE A N 1
ATOM 788 C CA . PHE A 1 99 ? 10.016 10.164 -0.702 1 97.12 99 PHE A CA 1
ATOM 789 C C . PHE A 1 99 ? 11.234 9.422 -1.241 1 97.12 99 PHE A C 1
ATOM 791 O O . PHE A 1 99 ? 11.367 8.211 -1.045 1 97.12 99 PHE A O 1
ATOM 798 N N . LEU A 1 100 ? 12.156 10.18 -1.802 1 94.88 100 LEU A N 1
ATOM 799 C CA . LEU A 1 100 ? 13.289 9.617 -2.541 1 94.88 100 LEU A CA 1
ATOM 800 C C . LEU A 1 100 ? 14.586 9.805 -1.764 1 94.88 100 LEU A C 1
ATOM 802 O O . LEU A 1 100 ? 14.688 10.68 -0.906 1 94.88 100 LEU A O 1
ATOM 806 N N . PRO A 1 101 ? 15.531 8.938 -2.082 1 92.81 101 PRO A N 1
ATOM 807 C CA . PRO A 1 101 ? 16.859 9.195 -1.533 1 92.81 101 PRO A CA 1
ATOM 808 C C . PRO A 1 101 ? 17.406 10.57 -1.924 1 92.81 101 PRO A C 1
ATOM 810 O O . PRO A 1 101 ? 17.234 11.008 -3.064 1 92.81 101 PRO A O 1
ATOM 813 N N . GLY A 1 102 ? 18.016 11.242 -1.01 1 92.69 102 GLY A N 1
ATOM 814 C CA . GLY A 1 102 ? 18.484 12.594 -1.251 1 92.69 102 GLY A CA 1
ATOM 815 C C . GLY A 1 102 ? 17.469 13.664 -0.888 1 92.69 102 GLY A C 1
ATOM 816 O O . GLY A 1 102 ? 17.828 14.828 -0.731 1 92.69 102 GLY A O 1
ATOM 817 N N . MET A 1 103 ? 16.234 13.195 -0.706 1 94.56 103 MET A N 1
ATOM 818 C CA . MET A 1 103 ? 15.164 14.117 -0.33 1 94.56 103 MET A CA 1
ATOM 819 C C . MET A 1 103 ? 14.641 13.797 1.067 1 94.56 103 MET A C 1
ATOM 821 O O . MET A 1 103 ? 14.82 14.594 1.995 1 94.56 103 MET A O 1
ATOM 825 N N . ALA A 1 104 ? 14.141 12.57 1.231 1 96.56 104 ALA A N 1
ATOM 826 C CA . ALA A 1 104 ? 13.531 12.203 2.504 1 96.56 104 ALA A CA 1
ATOM 827 C C . ALA A 1 104 ? 14.531 11.492 3.41 1 96.56 104 ALA A C 1
ATOM 829 O O . ALA A 1 104 ? 14.375 11.477 4.633 1 96.56 104 ALA A O 1
ATOM 830 N N . PHE A 1 105 ? 15.5 10.859 2.781 1 96.06 105 PHE A N 1
ATOM 831 C CA . PHE A 1 105 ? 16.562 10.141 3.473 1 96.06 105 PHE A CA 1
ATOM 832 C C . PHE A 1 105 ? 17.797 10.031 2.592 1 96.06 105 PHE A C 1
ATOM 834 O O . PHE A 1 105 ? 17.75 10.32 1.396 1 96.06 105 PHE A O 1
ATOM 841 N N . GLN A 1 106 ? 18.906 9.648 3.244 1 94.94 106 GLN A N 1
ATOM 842 C CA . GLN A 1 106 ? 20.156 9.461 2.494 1 94.94 106 GLN A CA 1
ATOM 843 C C . GLN A 1 106 ? 21.016 8.383 3.125 1 94.94 106 GLN A C 1
ATOM 845 O O . GLN A 1 106 ? 21.422 8.5 4.285 1 94.94 106 GLN A O 1
ATOM 850 N N . TYR A 1 107 ? 21.266 7.398 2.273 1 89.38 107 TYR A N 1
ATOM 851 C CA . TYR A 1 107 ? 22.188 6.367 2.758 1 89.38 107 TYR A CA 1
ATOM 852 C C . TYR A 1 107 ? 23.609 6.902 2.848 1 89.38 107 TYR A C 1
ATOM 854 O O . TYR A 1 107 ? 24.047 7.672 1.989 1 89.38 107 TYR A O 1
ATOM 862 N N . ARG A 1 108 ? 24.219 6.531 3.918 1 91.19 108 ARG A N 1
ATOM 863 C CA . ARG A 1 108 ? 25.641 6.875 4.059 1 91.19 108 ARG A CA 1
ATOM 864 C C . ARG A 1 108 ? 26.516 5.859 3.34 1 91.19 108 ARG A C 1
ATOM 866 O O . ARG A 1 108 ? 26.25 4.656 3.379 1 91.19 108 ARG A O 1
ATOM 873 N N . GLU A 1 109 ? 27.484 6.371 2.672 1 85.31 109 GLU A N 1
ATOM 874 C CA . GLU A 1 109 ? 28.406 5.5 1.934 1 85.31 109 GLU A CA 1
ATOM 875 C C . GLU A 1 109 ? 29.078 4.5 2.863 1 85.31 109 GLU A C 1
ATOM 877 O O . GLU A 1 109 ? 29.594 4.871 3.922 1 85.31 109 GLU A O 1
ATOM 882 N N . ASN A 1 110 ? 29.062 3.154 2.467 1 83.62 110 ASN A N 1
ATOM 883 C CA . ASN A 1 110 ? 29.75 2.088 3.188 1 83.62 110 ASN A CA 1
ATOM 884 C C . ASN A 1 110 ? 29.266 1.986 4.633 1 83.62 110 ASN A C 1
ATOM 886 O O . ASN A 1 110 ? 30.078 1.807 5.547 1 83.62 110 ASN A O 1
ATOM 890 N N . SER A 1 111 ? 28.141 2.436 4.844 1 81.25 111 SER A N 1
ATOM 891 C CA . SER A 1 111 ? 27.547 2.391 6.18 1 81.25 111 SER A CA 1
ATOM 892 C C . SER A 1 111 ? 26.172 1.749 6.152 1 81.25 111 SER A C 1
ATOM 894 O O . SER A 1 111 ? 25.469 1.812 5.145 1 81.25 111 SER A O 1
ATOM 896 N N . VAL A 1 112 ? 25.859 1.051 7.219 1 80 112 VAL A N 1
ATOM 897 C CA . VAL A 1 112 ? 24.5 0.506 7.363 1 80 112 VAL A CA 1
ATOM 898 C C . VAL A 1 112 ? 23.562 1.598 7.852 1 80 112 VAL A C 1
ATOM 900 O O . VAL A 1 112 ? 22.328 1.426 7.82 1 80 112 VAL A O 1
ATOM 903 N N . TRP A 1 113 ? 24.109 2.729 8.188 1 85.75 113 TRP A N 1
ATOM 904 C CA . TRP A 1 113 ? 23.328 3.848 8.711 1 85.75 113 TRP A CA 1
ATOM 905 C C . TRP A 1 113 ? 22.906 4.785 7.59 1 85.75 113 TRP A C 1
ATOM 907 O O . TRP A 1 113 ? 23.484 4.77 6.5 1 85.75 113 TRP A O 1
ATOM 917 N N . TRP A 1 114 ? 21.812 5.434 7.848 1 92.62 114 TRP A N 1
ATOM 918 C CA . TRP A 1 114 ? 21.328 6.418 6.883 1 92.62 114 TRP A CA 1
ATOM 919 C C . TRP A 1 114 ? 20.922 7.711 7.578 1 92.62 114 TRP A C 1
ATOM 921 O O . TRP A 1 114 ? 20.625 7.715 8.781 1 92.62 114 TRP A O 1
ATOM 931 N N . ASP A 1 115 ? 20.969 8.836 6.848 1 96.06 115 ASP A N 1
ATOM 932 C CA . ASP A 1 115 ? 20.531 10.133 7.355 1 96.06 115 ASP A CA 1
ATOM 933 C C . ASP A 1 115 ? 19.031 10.297 7.207 1 96.06 115 ASP A C 1
ATOM 935 O O . ASP A 1 115 ? 18.469 10.031 6.141 1 96.06 115 ASP A O 1
ATOM 939 N N . LYS A 1 116 ? 18.406 10.695 8.297 1 97.94 116 LYS A N 1
ATOM 940 C CA . LYS A 1 116 ? 16.984 11.023 8.312 1 97.94 116 LYS A CA 1
ATOM 941 C C . LYS A 1 116 ? 16.75 12.5 8.016 1 97.94 116 LYS A C 1
ATOM 943 O O . LYS A 1 116 ? 17.031 13.359 8.859 1 97.94 116 LYS A O 1
ATOM 948 N N . LEU A 1 117 ? 16.156 12.773 6.887 1 98 117 LEU A N 1
ATOM 949 C CA . LEU A 1 117 ? 16.219 14.148 6.41 1 98 117 LEU A CA 1
ATOM 950 C C . LEU A 1 117 ? 14.938 14.906 6.766 1 98 117 LEU A C 1
ATOM 952 O O . LEU A 1 117 ? 14.805 16.094 6.438 1 98 117 LEU A O 1
ATOM 956 N N . LEU A 1 118 ? 14 14.281 7.496 1 98.56 118 LEU A N 1
ATOM 957 C CA . LEU A 1 118 ? 12.789 14.961 7.945 1 98.56 118 LEU A CA 1
ATOM 958 C C . LEU A 1 118 ? 12.75 15.047 9.469 1 98.56 118 LEU A C 1
ATOM 960 O O . LEU A 1 118 ? 11.68 15.172 10.062 1 98.56 118 LEU A O 1
ATOM 964 N N . LYS A 1 119 ? 13.922 14.922 10.016 1 97.94 119 LYS A N 1
ATOM 965 C CA . LYS A 1 119 ? 14.055 15.086 11.461 1 97.94 119 LYS A CA 1
ATOM 966 C C . LYS A 1 119 ? 13.508 16.438 11.922 1 97.94 119 LYS A C 1
ATOM 968 O O . LYS A 1 119 ? 13.633 17.438 11.203 1 97.94 119 LYS A O 1
ATOM 973 N N . GLY A 1 120 ? 12.938 16.375 13.156 1 97.81 120 GLY A N 1
ATOM 974 C CA . GLY A 1 120 ? 12.398 17.609 13.711 1 97.81 120 GLY A CA 1
ATOM 975 C C . GLY A 1 120 ? 10.906 17.766 13.477 1 97.81 120 GLY A C 1
ATOM 976 O O . GLY A 1 120 ? 10.25 18.578 14.133 1 97.81 120 GLY A O 1
ATOM 977 N N . LYS A 1 121 ? 10.414 17 12.578 1 98.5 121 LYS A N 1
ATOM 978 C CA . LYS A 1 121 ? 8.984 17.062 12.297 1 98.5 121 LYS A CA 1
ATOM 979 C C . LYS A 1 121 ? 8.211 16.047 13.141 1 98.5 121 LYS A C 1
ATOM 981 O O . LYS A 1 121 ? 8.758 15 13.523 1 98.5 121 LYS A O 1
ATOM 986 N N . THR A 1 122 ? 6.969 16.359 13.406 1 98.69 122 THR A N 1
ATOM 987 C CA . THR A 1 122 ? 6.023 15.445 14.039 1 98.69 122 THR A CA 1
ATOM 988 C C . THR A 1 122 ? 4.871 15.117 13.094 1 98.69 122 THR A C 1
ATOM 990 O O . THR A 1 122 ? 4.719 15.758 12.047 1 98.69 122 THR A O 1
ATOM 993 N N . ALA A 1 123 ? 4.113 14.078 13.469 1 98.81 123 ALA A N 1
ATOM 994 C CA . ALA A 1 123 ? 3.004 13.742 12.578 1 98.81 123 ALA A CA 1
ATOM 995 C C . ALA A 1 123 ? 1.829 13.164 13.359 1 98.81 123 ALA A C 1
ATOM 997 O O . ALA A 1 123 ? 1.996 12.703 14.492 1 98.81 123 ALA A O 1
ATOM 998 N N . HIS A 1 124 ? 0.691 13.305 12.781 1 98.88 124 HIS A N 1
ATOM 999 C CA . HIS A 1 124 ? -0.55 12.672 13.203 1 98.88 124 HIS A CA 1
ATOM 1000 C C . HIS A 1 124 ? -1.226 11.945 12.047 1 98.88 124 HIS A C 1
ATOM 1002 O O . HIS A 1 124 ? -1.56 12.562 11.031 1 98.88 124 HIS A O 1
ATOM 1008 N N . ILE A 1 125 ? -1.327 10.641 12.234 1 98.94 125 ILE A N 1
ATOM 1009 C CA . ILE A 1 125 ? -2.096 9.844 11.281 1 98.94 125 ILE A CA 1
ATOM 1010 C C . ILE A 1 125 ? -3.539 9.711 11.766 1 98.94 125 ILE A C 1
ATOM 1012 O O . ILE A 1 125 ? -3.787 9.25 12.883 1 98.94 125 ILE A O 1
ATOM 1016 N N . ILE A 1 126 ? -4.469 10.164 10.961 1 98.88 126 ILE A N 1
ATOM 1017 C CA . ILE A 1 126 ? -5.898 9.984 11.195 1 98.88 126 ILE A CA 1
ATOM 1018 C C . ILE A 1 126 ? -6.488 9.086 10.109 1 98.88 126 ILE A C 1
ATOM 1020 O O . ILE A 1 126 ? -6.633 9.5 8.961 1 98.88 126 ILE A O 1
ATOM 1024 N N . THR A 1 127 ? -6.805 7.852 10.508 1 98.69 127 THR A N 1
ATOM 1025 C CA . THR A 1 127 ? -7.195 6.871 9.508 1 98.69 127 THR A CA 1
ATOM 1026 C C . THR A 1 127 ? -8.602 6.344 9.781 1 98.69 127 THR A C 1
ATOM 1028 O O . THR A 1 127 ? -9.008 6.227 10.945 1 98.69 127 THR A O 1
ATOM 1031 N N . THR A 1 128 ? -9.344 6.098 8.688 1 98.38 128 THR A N 1
ATOM 1032 C CA . THR A 1 128 ? -10.711 5.617 8.812 1 98.38 128 THR A CA 1
ATOM 1033 C C . THR A 1 128 ? -10.797 4.129 8.484 1 98.38 128 THR A C 1
ATOM 1035 O O . THR A 1 128 ? -10.094 3.646 7.594 1 98.38 128 THR A O 1
ATOM 1038 N N . LEU A 1 129 ? -11.711 3.439 9.242 1 96.88 129 LEU A N 1
ATOM 1039 C CA . LEU A 1 129 ? -11.859 1.993 9.117 1 96.88 129 LEU A CA 1
ATOM 1040 C C . LEU A 1 129 ? -13.336 1.604 9.047 1 96.88 129 LEU A C 1
ATOM 1042 O O . LEU A 1 129 ? -14.195 2.326 9.555 1 96.88 129 LEU A O 1
ATOM 1046 N N . ASP A 1 130 ? -13.555 0.411 8.445 1 93.56 130 ASP A N 1
ATOM 1047 C CA . ASP A 1 130 ? -14.875 -0.197 8.492 1 93.56 130 ASP A CA 1
ATOM 1048 C C . ASP A 1 130 ? -14.922 -1.333 9.516 1 93.56 130 ASP A C 1
ATOM 1050 O O . ASP A 1 130 ? -15.781 -2.215 9.438 1 93.56 130 ASP A O 1
ATOM 1054 N N . GLN A 1 131 ? -13.992 -1.42 10.367 1 93.38 131 GLN A N 1
ATOM 1055 C CA . GLN A 1 131 ? -13.891 -2.322 11.508 1 93.38 131 GLN A CA 1
ATOM 1056 C C . GLN A 1 131 ? -13.281 -1.616 12.719 1 93.38 131 GLN A C 1
ATOM 1058 O O . GLN A 1 131 ? -12.625 -0.583 12.57 1 93.38 131 GLN A O 1
ATOM 1063 N N . PRO A 1 132 ? -13.547 -2.197 13.922 1 93.56 132 PRO A N 1
ATOM 1064 C CA . PRO A 1 132 ? -12.93 -1.567 15.086 1 93.56 132 PRO A CA 1
ATOM 1065 C C . PRO A 1 132 ? -11.406 -1.561 15.023 1 93.56 132 PRO A C 1
ATOM 1067 O O . PRO A 1 132 ? -10.797 -2.531 14.555 1 93.56 132 PRO A O 1
ATOM 1070 N N . GLY A 1 133 ? -10.836 -0.467 15.523 1 94.06 133 GLY A N 1
ATOM 1071 C CA . GLY A 1 133 ? -9.391 -0.309 15.492 1 94.06 133 GLY A CA 1
ATOM 1072 C C . GLY A 1 133 ? -8.656 -1.418 16.219 1 94.06 133 GLY A C 1
ATOM 1073 O O . GLY A 1 133 ? -7.605 -1.876 15.766 1 94.06 133 GLY A O 1
ATOM 1074 N N . TRP A 1 134 ? -9.25 -1.818 17.359 1 94 134 TRP A N 1
ATOM 1075 C CA . TRP A 1 134 ? -8.594 -2.861 18.141 1 94 134 TRP A CA 1
ATOM 1076 C C . TRP A 1 134 ? -8.57 -4.18 17.375 1 94 134 TRP A C 1
ATOM 1078 O O . TRP A 1 134 ? -7.605 -4.938 17.469 1 94 134 TRP A O 1
ATOM 1088 N N . PHE A 1 135 ? -9.625 -4.496 16.656 1 94.06 135 PHE A N 1
ATOM 1089 C CA . PHE A 1 135 ? -9.688 -5.711 15.859 1 94.06 135 PHE A CA 1
ATOM 1090 C C . PHE A 1 135 ? -8.695 -5.652 14.711 1 94.06 135 PHE A C 1
ATOM 1092 O O . PHE A 1 135 ? -8.016 -6.637 14.406 1 94.06 135 PHE A O 1
ATOM 1099 N N . TYR A 1 136 ? -8.625 -4.43 14.094 1 96.06 136 TYR A N 1
ATOM 1100 C CA . TYR A 1 136 ? -7.664 -4.18 13.023 1 96.06 136 TYR A CA 1
ATOM 1101 C C . TYR A 1 136 ? -6.242 -4.449 13.492 1 96.06 136 TYR A C 1
ATOM 1103 O O . TYR A 1 136 ? -5.457 -5.086 12.789 1 96.06 136 TYR A O 1
ATOM 1111 N N . ARG A 1 137 ? -5.949 -4.027 14.625 1 95.25 137 ARG A N 1
ATOM 1112 C CA . ARG A 1 137 ? -4.621 -4.184 15.211 1 95.25 137 ARG A CA 1
ATOM 1113 C C . ARG A 1 137 ? -4.34 -5.648 15.539 1 95.25 137 ARG A C 1
ATOM 1115 O O . ARG A 1 137 ? -3.318 -6.199 15.117 1 95.25 137 ARG A O 1
ATOM 1122 N N . LEU A 1 138 ? -5.199 -6.32 16.172 1 95 138 LEU A N 1
ATOM 1123 C CA . LEU A 1 138 ? -4.945 -7.656 16.703 1 95 138 LEU A CA 1
ATOM 1124 C C . LEU A 1 138 ? -5.062 -8.711 15.602 1 95 138 LEU A C 1
ATOM 1126 O O . LEU A 1 138 ? -4.328 -9.695 15.602 1 95 138 LEU A O 1
ATOM 1130 N N . SER A 1 139 ? -5.957 -8.5 14.641 1 95.25 139 SER A N 1
ATOM 1131 C CA . SER A 1 139 ? -6.238 -9.531 13.648 1 95.25 139 SER A CA 1
ATOM 1132 C C . SER A 1 139 ? -5.359 -9.367 12.414 1 95.25 139 SER A C 1
ATOM 1134 O O . SER A 1 139 ? -4.965 -10.352 11.789 1 95.25 139 SER A O 1
ATOM 1136 N N . PHE A 1 140 ? -5.059 -8.078 12.141 1 96.62 140 PHE A N 1
ATOM 1137 C CA . PHE A 1 140 ? -4.395 -7.852 10.859 1 96.62 140 PHE A CA 1
ATOM 1138 C C . PHE A 1 140 ? -3.016 -7.238 11.07 1 96.62 140 PHE A C 1
ATOM 1140 O O . PHE A 1 140 ? -2.201 -7.203 10.141 1 96.62 140 PHE A O 1
ATOM 1147 N N . GLY A 1 141 ? -2.713 -6.711 12.227 1 96.69 141 GLY A N 1
ATOM 1148 C CA . GLY A 1 141 ? -1.41 -6.137 12.531 1 96.69 141 GLY A CA 1
ATOM 1149 C C . GLY A 1 141 ? -1.289 -4.684 12.109 1 96.69 141 GLY A C 1
ATOM 1150 O O . GLY A 1 141 ? -0.184 -4.191 11.875 1 96.69 141 GLY A O 1
ATOM 1151 N N . ARG A 1 142 ? -2.424 -3.992 11.797 1 97.88 142 ARG A N 1
ATOM 1152 C CA . ARG A 1 142 ? -2.527 -2.586 11.414 1 97.88 142 ARG A CA 1
ATOM 1153 C C . ARG A 1 142 ? -1.536 -2.248 10.305 1 97.88 142 ARG A C 1
ATOM 1155 O O . ARG A 1 142 ? -0.742 -1.314 10.445 1 97.88 142 ARG A O 1
ATOM 1162 N N . PRO A 1 143 ? -1.588 -2.904 9.195 1 98.62 143 PRO A N 1
ATOM 1163 C CA . PRO A 1 143 ? -0.54 -2.791 8.172 1 98.62 143 PRO A CA 1
ATOM 1164 C C . PRO A 1 143 ? -0.439 -1.385 7.586 1 98.62 143 PRO A C 1
ATOM 1166 O O . PRO A 1 143 ? 0.667 -0.879 7.375 1 98.62 143 PRO A O 1
ATOM 1169 N N . SER A 1 144 ? -1.543 -0.707 7.336 1 98.56 144 SER A N 1
ATOM 1170 C CA . SER A 1 144 ? -1.479 0.639 6.777 1 98.56 144 SER A CA 1
ATOM 1171 C C . SER A 1 144 ? -0.774 1.602 7.727 1 98.56 144 SER A C 1
ATOM 1173 O O . SER A 1 144 ? 0.012 2.445 7.293 1 98.56 144 SER A O 1
ATOM 1175 N N . VAL A 1 145 ? -1.019 1.469 9.008 1 98.5 145 VAL A N 1
ATOM 1176 C CA . VAL A 1 145 ? -0.444 2.344 10.023 1 98.5 145 VAL A CA 1
ATOM 1177 C C . VAL A 1 145 ? 1.051 2.064 10.164 1 98.5 145 VAL A C 1
ATOM 1179 O O . VAL A 1 145 ? 1.865 2.99 10.156 1 98.5 145 VAL A O 1
ATOM 1182 N N . ASN A 1 146 ? 1.42 0.78 10.242 1 98.56 146 ASN A N 1
ATOM 1183 C CA . ASN A 1 146 ? 2.834 0.438 10.352 1 98.56 146 ASN A CA 1
ATOM 1184 C C . ASN A 1 146 ? 3.617 0.878 9.117 1 98.56 146 ASN A C 1
ATOM 1186 O O . ASN A 1 146 ? 4.754 1.334 9.227 1 98.56 146 ASN A O 1
ATOM 1190 N N . GLN A 1 147 ? 3.014 0.737 8.016 1 98.5 147 GLN A N 1
ATOM 1191 C CA . GLN A 1 147 ? 3.633 1.174 6.77 1 98.5 147 GLN A CA 1
ATOM 1192 C C . GLN A 1 147 ? 3.943 2.668 6.801 1 98.5 147 GLN A C 1
ATOM 1194 O O . GLN A 1 147 ? 5.074 3.078 6.535 1 98.5 147 GLN A O 1
ATOM 1199 N N . LEU A 1 148 ? 2.979 3.465 7.18 1 98.81 148 LEU A N 1
ATOM 1200 C CA . LEU A 1 148 ? 3.152 4.914 7.137 1 98.81 148 LEU A CA 1
ATOM 1201 C C . LEU A 1 148 ? 3.945 5.402 8.344 1 98.81 148 LEU A C 1
ATOM 1203 O O . LEU A 1 148 ? 4.91 6.156 8.195 1 98.81 148 LEU A O 1
ATOM 1207 N N . LYS A 1 149 ? 3.627 4.938 9.523 1 98.75 149 LYS A N 1
ATOM 1208 C CA . LYS A 1 149 ? 4.219 5.43 10.766 1 98.75 149 LYS A CA 1
ATOM 1209 C C . LYS A 1 149 ? 5.676 4.992 10.891 1 98.75 149 LYS A C 1
ATOM 1211 O O . LYS A 1 149 ? 6.555 5.816 11.141 1 98.75 149 LYS A O 1
ATOM 1216 N N . LYS A 1 150 ? 5.902 3.746 10.656 1 98.5 150 LYS A N 1
ATOM 1217 C CA . LYS A 1 150 ? 7.227 3.195 10.945 1 98.5 150 LYS A CA 1
ATOM 1218 C C . LYS A 1 150 ? 8.094 3.162 9.695 1 98.5 150 LYS A C 1
ATOM 1220 O O . LYS A 1 150 ? 9.195 3.723 9.68 1 98.5 150 LYS A O 1
ATOM 1225 N N . SER A 1 151 ? 7.59 2.59 8.641 1 98.19 151 SER A N 1
ATOM 1226 C CA . SER A 1 151 ? 8.406 2.309 7.465 1 98.19 151 SER A CA 1
ATOM 1227 C C . SER A 1 151 ? 8.656 3.572 6.648 1 98.19 151 SER A C 1
ATOM 1229 O O . SER A 1 151 ? 9.633 3.648 5.898 1 98.19 151 SER A O 1
ATOM 1231 N N . THR A 1 152 ? 7.762 4.562 6.781 1 98.62 152 THR A N 1
ATOM 1232 C CA . THR A 1 152 ? 7.918 5.773 5.977 1 98.62 152 THR A CA 1
ATOM 1233 C C . THR A 1 152 ? 8.32 6.953 6.855 1 98.62 152 THR A C 1
ATOM 1235 O O . THR A 1 152 ? 9.484 7.379 6.836 1 98.62 152 THR A O 1
ATOM 1238 N N . LEU A 1 153 ? 7.422 7.371 7.734 1 98.88 153 LEU A N 1
ATOM 1239 C CA . LEU A 1 153 ? 7.641 8.594 8.5 1 98.88 153 LEU A CA 1
ATOM 1240 C C . LEU A 1 153 ? 8.773 8.414 9.5 1 98.88 153 LEU A C 1
ATOM 1242 O O . LEU A 1 153 ? 9.703 9.227 9.555 1 98.88 153 LEU A O 1
ATOM 1246 N N . GLY A 1 154 ? 8.727 7.348 10.266 1 98.5 154 GLY A N 1
ATOM 1247 C CA . GLY A 1 154 ? 9.797 7.066 11.203 1 98.5 154 GLY A CA 1
ATOM 1248 C C . GLY A 1 154 ? 11.148 6.867 10.539 1 98.5 154 GLY A C 1
ATOM 1249 O O . GLY A 1 154 ? 12.164 7.367 11.023 1 98.5 154 GLY A O 1
ATOM 1250 N N . PHE A 1 155 ? 11.125 6.168 9.43 1 97.62 155 PHE A N 1
ATOM 1251 C CA . PHE A 1 155 ? 12.344 5.922 8.664 1 97.62 155 PHE A CA 1
ATOM 1252 C C . PHE A 1 155 ? 12.977 7.234 8.219 1 97.62 155 PHE A C 1
ATOM 1254 O O . PHE A 1 155 ? 14.203 7.355 8.18 1 97.62 155 PHE A O 1
ATOM 1261 N N . CYS A 1 156 ? 12.148 8.211 7.93 1 98.5 156 CYS A N 1
ATOM 1262 C CA . CYS A 1 156 ? 12.633 9.484 7.402 1 98.5 156 CYS A CA 1
ATOM 1263 C C . CYS A 1 156 ? 12.922 10.469 8.531 1 98.5 156 CYS A C 1
ATOM 1265 O O . CYS A 1 156 ? 13.391 11.578 8.289 1 98.5 156 CYS A O 1
ATOM 1267 N N . GLY A 1 157 ? 12.57 10.141 9.781 1 98.56 157 GLY A N 1
ATOM 1268 C CA . GLY A 1 157 ? 12.977 10.945 10.922 1 98.56 157 GLY A CA 1
ATOM 1269 C C . GLY A 1 157 ? 11.812 11.625 11.617 1 98.56 157 GLY A C 1
ATOM 1270 O O . GLY A 1 157 ? 11.992 12.281 12.648 1 98.56 157 GLY A O 1
ATOM 1271 N N . VAL A 1 158 ? 10.609 11.484 11.164 1 98.75 158 VAL A N 1
ATOM 1272 C CA . VAL A 1 158 ? 9.438 12.125 11.75 1 98.75 158 VAL A CA 1
ATOM 1273 C C . VAL A 1 158 ? 9.094 11.445 13.078 1 98.75 158 VAL A C 1
ATOM 1275 O O . VAL A 1 158 ? 8.867 10.234 13.117 1 98.75 158 VAL A O 1
ATOM 1278 N N . LYS A 1 159 ? 9.102 12.258 14.133 1 98.19 159 LYS A N 1
ATOM 1279 C CA . LYS A 1 159 ? 8.82 11.742 15.469 1 98.19 159 LYS A CA 1
ATOM 1280 C C . LYS A 1 159 ? 8.484 12.875 16.438 1 98.19 159 LYS A C 1
ATOM 1282 O O . LYS A 1 159 ? 9.086 13.945 16.375 1 98.19 159 LYS A O 1
ATOM 1287 N N . PRO A 1 160 ? 7.488 12.617 17.297 1 98.31 160 PRO A N 1
ATOM 1288 C CA . PRO A 1 160 ? 6.621 11.445 17.406 1 98.31 160 PRO A CA 1
ATOM 1289 C C . PRO A 1 160 ? 5.535 11.398 16.344 1 98.31 160 PRO A C 1
ATOM 1291 O O . PRO A 1 160 ? 5.25 12.422 15.703 1 98.31 160 PRO A O 1
ATOM 1294 N N . VAL A 1 161 ? 5.047 10.219 16.062 1 98.69 161 VAL A N 1
ATOM 1295 C CA . VAL A 1 161 ? 3.914 10.016 15.164 1 98.69 161 VAL A CA 1
ATOM 1296 C C . VAL A 1 161 ? 2.725 9.461 15.945 1 98.69 161 VAL A C 1
ATOM 1298 O O . VAL A 1 161 ? 2.758 8.32 16.406 1 98.69 161 VAL A O 1
ATOM 1301 N N . LYS A 1 162 ? 1.688 10.25 16.047 1 98.62 162 LYS A N 1
ATOM 1302 C CA . LYS A 1 162 ? 0.451 9.828 16.703 1 98.62 162 LYS A CA 1
ATOM 1303 C C . LYS A 1 162 ? -0.505 9.18 15.703 1 98.62 162 LYS A C 1
ATOM 1305 O O . LYS A 1 162 ? -0.466 9.492 14.516 1 98.62 162 LYS A O 1
ATOM 1310 N N . VAL A 1 163 ? -1.373 8.281 16.25 1 98.56 163 VAL A N 1
ATOM 1311 C CA . VAL A 1 163 ? -2.348 7.625 15.391 1 98.56 163 VAL A CA 1
ATOM 1312 C C . VAL A 1 163 ? -3.736 7.711 16.016 1 98.56 163 VAL A C 1
ATOM 1314 O O . VAL A 1 163 ? -3.902 7.445 17.219 1 98.56 163 VAL A O 1
ATOM 1317 N N . SER A 1 164 ? -4.691 8.102 15.258 1 98.5 164 SER A N 1
ATOM 1318 C CA . SER A 1 164 ? -6.098 8.07 15.641 1 98.5 164 SER A CA 1
ATOM 1319 C C . SER A 1 164 ? -6.922 7.262 14.641 1 98.5 164 SER A C 1
ATOM 1321 O O . SER A 1 164 ? -6.84 7.488 13.43 1 98.5 164 SER A O 1
ATOM 1323 N N . TYR A 1 165 ? -7.691 6.371 15.203 1 98.25 165 TYR A N 1
ATOM 1324 C CA . TYR A 1 165 ? -8.594 5.555 14.391 1 98.25 165 TYR A CA 1
ATOM 1325 C C . TYR A 1 165 ? -10.023 6.086 14.461 1 98.25 165 TYR A C 1
ATOM 1327 O O . TYR A 1 165 ? -10.531 6.363 15.555 1 98.25 165 TYR A O 1
ATOM 1335 N N . ILE A 1 166 ? -10.602 6.258 13.305 1 98.25 166 ILE A N 1
ATOM 1336 C CA . ILE A 1 166 ? -12.008 6.645 13.188 1 98.25 166 ILE A CA 1
ATOM 1337 C C . ILE A 1 166 ? -12.797 5.535 12.5 1 98.25 166 ILE A C 1
ATOM 1339 O O . ILE A 1 166 ? -12.547 5.223 11.328 1 98.25 166 ILE A O 1
ATOM 1343 N N . GLY A 1 167 ? -13.742 4.996 13.102 1 95.38 167 GLY A N 1
ATOM 1344 C CA . GLY A 1 167 ? -14.547 3.898 12.594 1 95.38 167 GLY A CA 1
ATOM 1345 C C . GLY A 1 167 ? -15.469 3.303 13.633 1 95.38 167 GLY A C 1
ATOM 1346 O O . GLY A 1 167 ? -15.336 3.586 14.828 1 95.38 167 GLY A O 1
ATOM 1347 N N . ILE A 1 168 ? -16.516 2.666 13.234 1 95.31 168 ILE A N 1
ATOM 1348 C CA . ILE A 1 168 ? -16.797 1.96 11.984 1 95.31 168 ILE A CA 1
ATOM 1349 C C . ILE A 1 168 ? -17.594 2.863 11.047 1 95.31 168 ILE A C 1
ATOM 1351 O O . ILE A 1 168 ? -18.75 3.176 11.312 1 95.31 168 ILE A O 1
ATOM 1355 N N . ILE A 1 169 ? -17.016 3.193 9.812 1 94.75 169 ILE A N 1
ATOM 1356 C CA . ILE A 1 169 ? -17.578 4.195 8.922 1 94.75 169 ILE A CA 1
ATOM 1357 C C . ILE A 1 169 ? -18.859 3.654 8.289 1 94.75 169 ILE A C 1
ATOM 1359 O O . ILE A 1 169 ? -19.875 4.344 8.25 1 94.75 169 ILE A O 1
ATOM 1363 N N . LYS A 1 170 ? -18.812 2.42 7.758 1 88.44 170 LYS A N 1
ATOM 1364 C CA . LYS A 1 170 ? -19.906 1.815 6.992 1 88.44 170 LYS A CA 1
ATOM 1365 C C . LYS A 1 170 ? -21.203 1.827 7.789 1 88.44 170 LYS A C 1
ATOM 1367 O O . LYS A 1 170 ? -22.281 1.978 7.219 1 88.44 170 LYS A O 1
ATOM 1372 N N . ASN A 1 171 ? -21.125 1.793 9.086 1 89.12 171 ASN A N 1
ATOM 1373 C CA . ASN A 1 171 ? -22.312 1.683 9.93 1 89.12 171 ASN A CA 1
ATOM 1374 C C . ASN A 1 171 ? -22.594 2.982 10.68 1 89.12 171 ASN A C 1
ATOM 1376 O O . ASN A 1 171 ? -23.453 3.025 11.555 1 89.12 171 ASN A O 1
ATOM 1380 N N . SER A 1 172 ? -21.938 4.012 10.32 1 94.69 172 SER A N 1
ATOM 1381 C CA . SER A 1 172 ? -22.062 5.23 11.117 1 94.69 172 SER A CA 1
ATOM 1382 C C . SER A 1 172 ? -23.25 6.074 10.656 1 94.69 172 SER A C 1
ATOM 1384 O O . SER A 1 172 ? -23.594 6.066 9.477 1 94.69 172 SER A O 1
ATOM 1386 N N . ASP A 1 173 ? -23.875 6.723 11.664 1 96.19 173 ASP A N 1
ATOM 1387 C CA . ASP A 1 173 ? -24.922 7.676 11.344 1 96.19 173 ASP A CA 1
ATOM 1388 C C . ASP A 1 173 ? -24.422 9.109 11.461 1 96.19 173 ASP A C 1
ATOM 1390 O O . ASP A 1 173 ? -23.25 9.344 11.742 1 96.19 173 ASP A O 1
ATOM 1394 N N . GLU A 1 174 ? -25.312 10.047 11.195 1 97.06 174 GLU A N 1
ATOM 1395 C CA . GLU A 1 174 ? -24.938 11.453 11.148 1 97.06 174 GLU A CA 1
ATOM 1396 C C . GLU A 1 174 ? -24.438 11.938 12.508 1 97.06 174 GLU A C 1
ATOM 1398 O O . GLU A 1 174 ? -23.516 12.758 12.586 1 97.06 174 GLU A O 1
ATOM 1403 N N . ASN A 1 175 ? -25.094 11.477 13.469 1 97.94 175 ASN A N 1
ATOM 1404 C CA . ASN A 1 175 ? -24.688 11.883 14.812 1 97.94 175 ASN A CA 1
ATOM 1405 C C . ASN A 1 175 ? -23.281 11.414 15.148 1 97.94 175 ASN A C 1
ATOM 1407 O O . ASN A 1 175 ? -22.484 12.172 15.695 1 97.94 175 ASN A O 1
ATOM 1411 N N . GLN A 1 176 ? -23.016 10.195 14.844 1 97.75 176 GLN A N 1
ATOM 1412 C CA . GLN A 1 176 ? -21.688 9.648 15.07 1 97.75 176 GLN A CA 1
ATOM 1413 C C . GLN A 1 176 ? -20.641 10.398 14.258 1 97.75 176 GLN A C 1
ATOM 1415 O O . GLN A 1 176 ? -19.547 10.688 14.758 1 97.75 176 GLN A O 1
ATOM 1420 N N . ARG A 1 177 ? -20.891 10.695 13.062 1 98.19 177 ARG A N 1
ATOM 1421 C CA . ARG A 1 177 ? -19.969 11.422 12.188 1 98.19 177 ARG A CA 1
ATOM 1422 C C . ARG A 1 177 ? -19.703 12.82 12.734 1 98.19 177 ARG A C 1
ATOM 1424 O O . ARG A 1 177 ? -18.562 13.289 12.695 1 98.19 177 ARG A O 1
ATOM 1431 N N . LYS A 1 178 ? -20.734 13.43 13.25 1 98.38 178 LYS A N 1
ATOM 1432 C CA . LYS A 1 178 ? -20.562 14.75 13.859 1 98.38 178 LYS A CA 1
ATOM 1433 C C . LYS A 1 178 ? -19.609 14.688 15.055 1 98.38 178 LYS A C 1
ATOM 1435 O O . LYS A 1 178 ? -18.766 15.562 15.234 1 98.38 178 LYS A O 1
ATOM 1440 N N . LYS A 1 179 ? -19.781 13.664 15.836 1 98.56 179 LYS A N 1
ATOM 1441 C CA . LYS A 1 179 ? -18.906 13.492 17 1 98.56 179 LYS A CA 1
ATOM 1442 C C . LYS A 1 179 ? -17.453 13.305 16.578 1 98.56 179 LYS A C 1
ATOM 1444 O O . LYS A 1 179 ? -16.547 13.859 17.203 1 98.56 179 LYS A O 1
ATOM 1449 N N . TRP A 1 180 ? -17.281 12.516 15.555 1 98.69 180 TRP A N 1
ATOM 1450 C CA . TRP A 1 180 ? -15.922 12.312 15.047 1 98.69 180 TRP A CA 1
ATOM 1451 C C . TRP A 1 180 ? -15.328 13.625 14.531 1 98.69 180 TRP A C 1
ATOM 1453 O O . TRP A 1 180 ? -14.156 13.922 14.766 1 98.69 180 TRP A O 1
ATOM 1463 N N . LEU A 1 181 ? -16.125 14.375 13.875 1 98.81 181 LEU A N 1
ATOM 1464 C CA . LEU A 1 181 ? -15.648 15.633 13.32 1 98.81 181 LEU A CA 1
ATOM 1465 C C . LEU A 1 181 ? -15.305 16.625 14.43 1 98.81 181 LEU A C 1
ATOM 1467 O O . LEU A 1 181 ? -14.344 17.391 14.312 1 98.81 181 LEU A O 1
ATOM 1471 N N . GLU A 1 182 ? -16.047 16.578 15.469 1 98.75 182 GLU A N 1
ATOM 1472 C CA . GLU A 1 182 ? -15.734 17.422 16.625 1 98.75 182 GLU A CA 1
ATOM 1473 C C . GLU A 1 182 ? -14.398 17 17.25 1 98.75 182 GLU A C 1
ATOM 1475 O O . GLU A 1 182 ? -13.586 17.859 17.609 1 98.75 182 GLU A O 1
ATOM 1480 N N . LYS A 1 183 ? -14.25 15.766 17.375 1 98.69 183 LYS A N 1
ATOM 1481 C CA . LYS A 1 183 ? -12.992 15.234 17.906 1 98.69 183 LYS A CA 1
ATOM 1482 C C . LYS A 1 183 ? -11.812 15.68 17.031 1 98.69 183 LYS A C 1
ATOM 1484 O O . LYS A 1 183 ? -10.773 16.094 17.562 1 98.69 183 LYS A O 1
ATOM 1489 N N . VAL A 1 184 ? -11.945 15.625 15.758 1 98.81 184 VAL A N 1
ATOM 1490 C CA . VAL A 1 184 ? -10.891 15.984 14.812 1 98.81 184 VAL A CA 1
ATOM 1491 C C . VAL A 1 184 ? -10.633 17.484 14.859 1 98.81 184 VAL A C 1
ATOM 1493 O O . VAL A 1 184 ? -9.484 17.938 14.781 1 98.81 184 VAL A O 1
ATOM 1496 N N . TYR A 1 185 ? -11.703 18.234 14.945 1 98.81 185 TYR A N 1
ATOM 1497 C CA . TYR A 1 185 ? -11.562 19.672 15.148 1 98.81 185 TYR A CA 1
ATOM 1498 C C . TYR A 1 185 ? -10.664 19.969 16.344 1 98.81 185 TYR A C 1
ATOM 1500 O O . TYR A 1 185 ? -9.773 20.828 16.266 1 98.81 185 TYR A O 1
ATOM 1508 N N . ASN A 1 186 ? -10.883 19.266 17.391 1 98.69 186 ASN A N 1
ATOM 1509 C CA . ASN A 1 186 ? -10.102 19.469 18.594 1 98.69 186 ASN A CA 1
ATOM 1510 C C . ASN A 1 186 ? -8.641 19.062 18.406 1 98.69 186 ASN A C 1
ATOM 1512 O O . ASN A 1 186 ? -7.738 19.672 18.984 1 98.69 186 ASN A O 1
ATOM 1516 N N . PHE A 1 187 ? -8.398 17.984 17.609 1 98.62 187 PHE A N 1
ATOM 1517 C CA . PHE A 1 187 ? -7.023 17.688 17.234 1 98.62 187 PHE A CA 1
ATOM 1518 C C . PHE A 1 187 ? -6.367 18.906 16.594 1 98.62 187 PHE A C 1
ATOM 1520 O O . PHE A 1 187 ? -5.234 19.25 16.922 1 98.62 187 PHE A O 1
ATOM 1527 N N . GLY A 1 188 ? -7.086 19.531 15.672 1 98.44 188 GLY A N 1
ATOM 1528 C CA . GLY A 1 188 ? -6.59 20.719 14.992 1 98.44 188 GLY A CA 1
ATOM 1529 C C . GLY A 1 188 ? -6.281 21.859 15.938 1 98.44 188 GLY A C 1
ATOM 1530 O O . GLY A 1 188 ? -5.223 22.484 15.836 1 98.44 188 GLY A O 1
ATOM 1531 N N . VAL A 1 189 ? -7.219 22.141 16.906 1 98.25 189 VAL A N 1
ATOM 1532 C CA . VAL A 1 189 ? -7.047 23.219 17.875 1 98.25 189 VAL A CA 1
ATOM 1533 C C . VAL A 1 189 ? -5.766 23 18.672 1 98.25 189 VAL A C 1
ATOM 1535 O O . VAL A 1 189 ? -5.027 23.938 18.953 1 98.25 189 VAL A O 1
ATOM 1538 N N . ARG A 1 190 ? -5.469 21.766 18.969 1 97.06 190 ARG A N 1
ATOM 1539 C CA . ARG A 1 190 ? -4.328 21.422 19.812 1 97.06 190 ARG A CA 1
ATOM 1540 C C . ARG A 1 190 ? -3.062 21.25 18.984 1 97.06 190 ARG A C 1
ATOM 1542 O O . ARG A 1 190 ? -1.965 21.125 19.531 1 97.06 190 ARG A O 1
ATOM 1549 N N . ASN A 1 191 ? -3.195 21.25 17.672 1 95.06 191 ASN A N 1
ATOM 1550 C CA . ASN A 1 191 ? -2.09 21 16.75 1 95.06 191 ASN A CA 1
ATOM 1551 C C . ASN A 1 191 ? -1.409 19.672 17.047 1 95.06 191 ASN A C 1
ATOM 1553 O O . ASN A 1 191 ? -0.18 19.594 17.109 1 95.06 191 ASN A O 1
ATOM 1557 N N . LYS A 1 192 ? -2.172 18.719 17.5 1 84.88 192 LYS A N 1
ATOM 1558 C CA . LYS A 1 192 ? -1.653 17.406 17.828 1 84.88 192 LYS A CA 1
ATOM 1559 C C . LYS A 1 192 ? -2.576 16.297 17.312 1 84.88 192 LYS A C 1
ATOM 1561 O O . LYS A 1 192 ? -3.775 16.531 17.141 1 84.88 192 LYS A O 1
ATOM 1566 N N . MET B 1 1 ? -4.438 -31.781 -12.5 1 83 1 MET B N 1
ATOM 1567 C CA . MET B 1 1 ? -3.338 -30.859 -12.75 1 83 1 MET B CA 1
ATOM 1568 C C . MET B 1 1 ? -3.613 -29.5 -12.102 1 83 1 MET B C 1
ATOM 1570 O O . MET B 1 1 ? -4.75 -29.031 -12.102 1 83 1 MET B O 1
ATOM 1574 N N . LYS B 1 2 ? -2.51 -28.891 -11.406 1 92.75 2 LYS B N 1
ATOM 1575 C CA . LYS B 1 2 ? -2.713 -27.656 -10.648 1 92.75 2 LYS B CA 1
ATOM 1576 C C . LYS B 1 2 ? -2.582 -26.422 -11.547 1 92.75 2 LYS B C 1
ATOM 1578 O O . LYS B 1 2 ? -1.678 -26.359 -12.383 1 92.75 2 LYS B O 1
ATOM 1583 N N . ASN B 1 3 ? -3.586 -25.578 -11.539 1 98.12 3 ASN B N 1
ATOM 1584 C CA . ASN B 1 3 ? -3.514 -24.281 -12.227 1 98.12 3 ASN B CA 1
ATOM 1585 C C . ASN B 1 3 ? -2.861 -23.219 -11.352 1 98.12 3 ASN B C 1
ATOM 1587 O O . ASN B 1 3 ? -3.418 -22.828 -10.328 1 98.12 3 ASN B O 1
ATOM 1591 N N . ILE B 1 4 ? -1.702 -22.781 -11.82 1 98.75 4 ILE B N 1
ATOM 1592 C CA . ILE B 1 4 ? -0.943 -21.797 -11.055 1 98.75 4 ILE B CA 1
ATOM 1593 C C . ILE B 1 4 ? -0.971 -20.453 -11.766 1 98.75 4 ILE B C 1
ATOM 1595 O O . ILE B 1 4 ? -0.81 -20.375 -12.984 1 98.75 4 ILE B O 1
ATOM 1599 N N . LEU B 1 5 ? -1.229 -19.406 -11.008 1 98.88 5 LEU B N 1
ATOM 1600 C CA . LEU B 1 5 ? -1.133 -18.047 -11.516 1 98.88 5 LEU B CA 1
ATOM 1601 C C . LEU B 1 5 ? -0.024 -17.266 -10.812 1 98.88 5 LEU B C 1
ATOM 1603 O O . LEU B 1 5 ? -0.033 -17.141 -9.586 1 98.88 5 LEU B O 1
ATOM 1607 N N . ILE B 1 6 ? 0.95 -16.859 -11.562 1 98.94 6 ILE B N 1
ATOM 1608 C CA . ILE B 1 6 ? 2.008 -15.984 -11.055 1 98.94 6 ILE B CA 1
ATOM 1609 C C . ILE B 1 6 ? 1.635 -14.523 -11.297 1 98.94 6 ILE B C 1
ATOM 1611 O O . ILE B 1 6 ? 1.326 -14.133 -12.43 1 98.94 6 ILE B O 1
ATOM 1615 N N . ILE B 1 7 ? 1.599 -13.781 -10.234 1 98.94 7 ILE B N 1
ATOM 1616 C CA . ILE B 1 7 ? 1.301 -12.352 -10.312 1 98.94 7 ILE B CA 1
ATOM 1617 C C . ILE B 1 7 ? 2.533 -11.547 -9.898 1 98.94 7 ILE B C 1
ATOM 1619 O O . ILE B 1 7 ? 2.928 -11.555 -8.734 1 98.94 7 ILE B O 1
ATOM 1623 N N . ASN B 1 8 ? 3.129 -10.867 -10.883 1 98.88 8 ASN B N 1
ATOM 1624 C CA . ASN B 1 8 ? 4.305 -10.039 -10.641 1 98.88 8 ASN B CA 1
ATOM 1625 C C . ASN B 1 8 ? 3.934 -8.57 -10.492 1 98.88 8 ASN B C 1
ATOM 1627 O O . ASN B 1 8 ? 3.492 -7.934 -11.453 1 98.88 8 ASN B O 1
ATOM 1631 N N . GLY B 1 9 ? 4.223 -8.047 -9.336 1 98.69 9 GLY B N 1
ATOM 1632 C CA . GLY B 1 9 ? 3.754 -6.707 -9.008 1 98.69 9 GLY B CA 1
ATOM 1633 C C . GLY B 1 9 ? 4.828 -5.645 -9.156 1 98.69 9 GLY B C 1
ATOM 1634 O O . GLY B 1 9 ? 4.594 -4.473 -8.852 1 98.69 9 GLY B O 1
ATOM 1635 N N . HIS B 1 10 ? 6.02 -6.012 -9.641 1 98.5 10 HIS B N 1
ATOM 1636 C CA . HIS B 1 10 ? 7.062 -5.012 -9.828 1 98.5 10 HIS B CA 1
ATOM 1637 C C . HIS B 1 10 ? 6.852 -4.238 -11.125 1 98.5 10 HIS B C 1
ATOM 1639 O O . HIS B 1 10 ? 6.609 -4.832 -12.18 1 98.5 10 HIS B O 1
ATOM 1645 N N . PRO B 1 11 ? 7.023 -2.955 -11.094 1 97.75 11 PRO B N 1
ATOM 1646 C CA . PRO B 1 11 ? 6.742 -2.17 -12.297 1 97.75 11 PRO B CA 1
ATOM 1647 C C . PRO B 1 11 ? 7.902 -2.178 -13.289 1 97.75 11 PRO B C 1
ATOM 1649 O O . PRO B 1 11 ? 7.727 -1.807 -14.453 1 97.75 11 PRO B O 1
ATOM 1652 N N . ASN B 1 12 ? 9.125 -2.549 -12.852 1 97 12 ASN B N 1
ATOM 1653 C CA . ASN B 1 12 ? 10.32 -2.48 -13.688 1 97 12 ASN B CA 1
ATOM 1654 C C . ASN B 1 12 ? 10.711 -3.855 -14.219 1 97 12 ASN B C 1
ATOM 1656 O O . ASN B 1 12 ? 11.164 -4.715 -13.453 1 97 12 ASN B O 1
ATOM 1660 N N . PRO B 1 13 ? 10.695 -4.07 -15.539 1 96.19 13 PRO B N 1
ATOM 1661 C CA . PRO B 1 13 ? 11.008 -5.383 -16.109 1 96.19 13 PRO B CA 1
ATOM 1662 C C . PRO B 1 13 ? 12.453 -5.797 -15.867 1 96.19 13 PRO B C 1
ATOM 1664 O O . PRO B 1 13 ? 12.781 -6.984 -15.953 1 96.19 13 PRO B O 1
ATOM 1667 N N . ASP B 1 14 ? 13.281 -4.812 -15.508 1 95.56 14 ASP B N 1
ATOM 1668 C CA . ASP B 1 14 ? 14.695 -5.125 -15.297 1 95.56 14 ASP B CA 1
ATOM 1669 C C . ASP B 1 14 ? 14.961 -5.508 -13.844 1 95.56 14 ASP B C 1
ATOM 1671 O O . ASP B 1 14 ? 16.094 -5.816 -13.477 1 95.56 14 ASP B O 1
ATOM 1675 N N . SER B 1 15 ? 13.938 -5.555 -13.094 1 96.81 15 SER B N 1
ATOM 1676 C CA . SER B 1 15 ? 14.102 -5.809 -11.664 1 96.81 15 SER B CA 1
ATOM 1677 C C . SER B 1 15 ? 14.359 -7.289 -11.391 1 96.81 15 SER B C 1
ATOM 1679 O O . SER B 1 15 ? 14.008 -8.141 -12.211 1 96.81 15 SER B O 1
ATOM 1681 N N . PHE B 1 16 ? 14.961 -7.598 -10.258 1 97.88 16 PHE B N 1
ATOM 1682 C CA . PHE B 1 16 ? 15.211 -8.969 -9.812 1 97.88 16 PHE B CA 1
ATOM 1683 C C . PHE B 1 16 ? 13.898 -9.734 -9.656 1 97.88 16 PHE B C 1
ATOM 1685 O O . PHE B 1 16 ? 13.875 -10.961 -9.797 1 97.88 16 PHE B O 1
ATOM 1692 N N . ASN B 1 17 ? 12.781 -9.062 -9.43 1 98.56 17 ASN B N 1
ATOM 1693 C CA . ASN B 1 17 ? 11.477 -9.695 -9.281 1 98.56 17 ASN B CA 1
ATOM 1694 C C . ASN B 1 17 ? 11.039 -10.406 -10.562 1 98.56 17 ASN B C 1
ATOM 1696 O O . ASN B 1 17 ? 10.352 -11.422 -10.508 1 98.56 17 ASN B O 1
ATOM 1700 N N . PHE B 1 18 ? 11.445 -9.883 -11.68 1 98.62 18 PHE B N 1
ATOM 1701 C CA . PHE B 1 18 ? 11.125 -10.547 -12.938 1 98.62 18 PHE B CA 1
ATOM 1702 C C . PHE B 1 18 ? 11.891 -11.859 -13.07 1 98.62 18 PHE B C 1
ATOM 1704 O O . PHE B 1 18 ? 11.367 -12.852 -13.578 1 98.62 18 PHE B O 1
ATOM 1711 N N . ALA B 1 19 ? 13.117 -11.875 -12.609 1 98.81 19 ALA B N 1
ATOM 1712 C CA . ALA B 1 19 ? 13.898 -13.109 -12.594 1 98.81 19 ALA B CA 1
ATOM 1713 C C . ALA B 1 19 ? 13.281 -14.141 -11.648 1 98.81 19 ALA B C 1
ATOM 1715 O O . ALA B 1 19 ? 13.25 -15.336 -11.961 1 98.81 19 ALA B O 1
ATOM 1716 N N . ILE B 1 20 ? 12.805 -13.672 -10.547 1 98.88 20 ILE B N 1
ATOM 1717 C CA . ILE B 1 20 ? 12.141 -14.531 -9.57 1 98.88 20 ILE B CA 1
ATOM 1718 C C . ILE B 1 20 ? 10.898 -15.156 -10.203 1 98.88 20 ILE B C 1
ATOM 1720 O O . ILE B 1 20 ? 10.695 -16.375 -10.102 1 98.88 20 ILE B O 1
ATOM 1724 N N . ALA B 1 21 ? 10.094 -14.328 -10.859 1 98.88 21 ALA B N 1
ATOM 1725 C CA . ALA B 1 21 ? 8.883 -14.82 -11.516 1 98.88 21 ALA B CA 1
ATOM 1726 C C . ALA B 1 21 ? 9.219 -15.875 -12.57 1 98.88 21 ALA B C 1
ATOM 1728 O O . ALA B 1 21 ? 8.57 -16.922 -12.633 1 98.88 21 ALA B O 1
ATOM 1729 N N . GLU B 1 22 ? 10.219 -15.594 -13.32 1 98.81 22 GLU B N 1
ATOM 1730 C CA . GLU B 1 22 ? 10.633 -16.516 -14.375 1 98.81 22 GLU B CA 1
ATOM 1731 C C . GLU B 1 22 ? 11.133 -17.828 -13.789 1 98.81 22 GLU B C 1
ATOM 1733 O O . GLU B 1 22 ? 10.828 -18.906 -14.312 1 98.81 22 GLU B O 1
ATOM 1738 N N . SER B 1 23 ? 11.891 -17.734 -12.742 1 98.88 23 SER B N 1
ATOM 1739 C CA . SER B 1 23 ? 12.43 -18.938 -12.109 1 98.88 23 SER B CA 1
ATOM 1740 C C . SER B 1 23 ? 11.312 -19.812 -11.539 1 98.88 23 SER B C 1
ATOM 1742 O O . SER B 1 23 ? 11.328 -21.031 -11.719 1 98.88 23 SER B O 1
ATOM 1744 N N . TYR B 1 24 ? 10.367 -19.188 -10.852 1 98.94 24 TYR B N 1
ATOM 1745 C CA . TYR B 1 24 ? 9.227 -19.953 -10.359 1 98.94 24 TYR B CA 1
ATOM 1746 C C . TYR B 1 24 ? 8.492 -20.641 -11.508 1 98.94 24 TYR B C 1
ATOM 1748 O O . TYR B 1 24 ? 8.117 -21.797 -11.398 1 98.94 24 TYR B O 1
ATOM 1756 N N . LYS B 1 25 ? 8.25 -19.875 -12.555 1 98.88 25 LYS B N 1
ATOM 1757 C CA . LYS B 1 25 ? 7.527 -20.391 -13.711 1 98.88 25 LYS B CA 1
ATOM 1758 C C . LYS B 1 25 ? 8.234 -21.625 -14.281 1 98.88 25 LYS B C 1
ATOM 1760 O O . LYS B 1 25 ? 7.586 -22.625 -14.594 1 98.88 25 LYS B O 1
ATOM 1765 N N . LYS B 1 26 ? 9.539 -21.5 -14.453 1 98.75 26 LYS B N 1
ATOM 1766 C CA . LYS B 1 26 ? 10.32 -22.625 -14.969 1 98.75 26 LYS B CA 1
ATOM 1767 C C . LYS B 1 26 ? 10.156 -23.859 -14.094 1 98.75 26 LYS B C 1
ATOM 1769 O O . LYS B 1 26 ? 9.969 -24.969 -14.609 1 98.75 26 LYS B O 1
ATOM 1774 N N . GLY B 1 27 ? 10.234 -23.688 -12.82 1 98.75 27 GLY B N 1
ATOM 1775 C CA . GLY B 1 27 ? 10.031 -24.797 -11.898 1 98.75 27 GLY B CA 1
ATOM 1776 C C . GLY B 1 27 ? 8.633 -25.391 -11.984 1 98.75 27 GLY B C 1
ATOM 1777 O O . GLY B 1 27 ? 8.477 -26.609 -12.008 1 98.75 27 GLY B O 1
ATOM 1778 N N . ALA B 1 28 ? 7.621 -24.516 -11.992 1 98.56 28 ALA B N 1
ATOM 1779 C CA . ALA B 1 28 ? 6.234 -24.969 -12.086 1 98.56 28 ALA B CA 1
ATOM 1780 C C . ALA B 1 28 ? 5.988 -25.719 -13.383 1 98.56 28 ALA B C 1
ATOM 1782 O O . ALA B 1 28 ? 5.328 -26.766 -13.391 1 98.56 28 ALA B O 1
ATOM 1783 N N . ASP B 1 29 ? 6.508 -25.203 -14.469 1 97.81 29 ASP B N 1
ATOM 1784 C CA . ASP B 1 29 ? 6.395 -25.875 -15.758 1 97.81 29 ASP B CA 1
ATOM 1785 C C . ASP B 1 29 ? 7.027 -27.266 -15.703 1 97.81 29 ASP B C 1
ATOM 1787 O O . ASP B 1 29 ? 6.465 -28.219 -16.219 1 97.81 29 ASP B O 1
ATOM 1791 N N . ALA B 1 30 ? 8.148 -27.344 -15.086 1 97.81 30 ALA B N 1
ATOM 1792 C CA . ALA B 1 30 ? 8.883 -28.594 -14.984 1 97.81 30 ALA B CA 1
ATOM 1793 C C . ALA B 1 30 ? 8.078 -29.641 -14.203 1 97.81 30 ALA B C 1
ATOM 1795 O O . ALA B 1 30 ? 8.234 -30.844 -14.414 1 97.81 30 ALA B O 1
ATOM 1796 N N . SER B 1 31 ? 7.234 -29.188 -13.336 1 97.44 31 SER B N 1
ATOM 1797 C CA . SER B 1 31 ? 6.422 -30.078 -12.523 1 97.44 31 SER B CA 1
ATOM 1798 C C . SER B 1 31 ? 5.195 -30.562 -13.289 1 97.44 31 SER B C 1
ATOM 1800 O O . SER B 1 31 ? 4.5 -31.484 -12.844 1 97.44 31 SER B O 1
ATOM 1802 N N . GLY B 1 32 ? 4.859 -29.891 -14.391 1 96.94 32 GLY B N 1
ATOM 1803 C CA . GLY B 1 32 ? 3.695 -30.266 -15.18 1 96.94 32 GLY B CA 1
ATOM 1804 C C . GLY B 1 32 ? 2.467 -29.438 -14.859 1 96.94 32 GLY B C 1
ATOM 1805 O O . GLY B 1 32 ? 1.389 -29.688 -15.406 1 96.94 32 GLY B O 1
ATOM 1806 N N . ALA B 1 33 ? 2.598 -28.453 -14.031 1 97.56 33 ALA B N 1
ATOM 1807 C CA . ALA B 1 33 ? 1.48 -27.562 -13.703 1 97.56 33 ALA B CA 1
ATOM 1808 C C . ALA B 1 33 ? 1.116 -26.672 -14.891 1 97.56 33 ALA B C 1
ATOM 1810 O O . ALA B 1 33 ? 1.947 -26.438 -15.773 1 97.56 33 ALA B O 1
ATOM 1811 N N . GLN B 1 34 ? -0.112 -26.297 -14.977 1 98 34 GLN B N 1
ATOM 1812 C CA . GLN B 1 34 ? -0.521 -25.25 -15.914 1 98 34 GLN B CA 1
ATOM 1813 C C . GLN B 1 34 ? -0.27 -23.859 -15.336 1 98 34 GLN B C 1
ATOM 1815 O O . GLN B 1 34 ? -0.803 -23.531 -14.273 1 98 34 GLN B O 1
ATOM 1820 N N . VAL B 1 35 ? 0.545 -23.125 -16.047 1 98.5 35 VAL B N 1
ATOM 1821 C CA . VAL B 1 35 ? 0.981 -21.859 -15.461 1 98.5 35 VAL B CA 1
ATOM 1822 C C . VAL B 1 35 ? 0.492 -20.703 -16.328 1 98.5 35 VAL B C 1
ATOM 1824 O O . VAL B 1 35 ? 0.635 -20.734 -17.547 1 98.5 35 VAL B O 1
ATOM 1827 N N . GLU B 1 36 ? -0.163 -19.75 -15.766 1 98.69 36 GLU B N 1
ATOM 1828 C CA . GLU B 1 36 ? -0.438 -18.438 -16.328 1 98.69 36 GLU B CA 1
ATOM 1829 C C . GLU B 1 36 ? 0.27 -17.328 -15.547 1 98.69 36 GLU B C 1
ATOM 1831 O O . GLU B 1 36 ? 0.698 -17.547 -14.414 1 98.69 36 GLU B O 1
ATOM 1836 N N . THR B 1 37 ? 0.43 -16.219 -16.234 1 98.81 37 THR B N 1
ATOM 1837 C CA . THR B 1 37 ? 1.133 -15.125 -15.594 1 98.81 37 THR B CA 1
ATOM 1838 C C . THR B 1 37 ? 0.374 -13.812 -15.789 1 98.81 37 THR B C 1
ATOM 1840 O O . THR B 1 37 ? -0.279 -13.609 -16.812 1 98.81 37 THR B O 1
ATOM 1843 N N . ILE B 1 38 ? 0.355 -13.047 -14.75 1 98.88 38 ILE B N 1
ATOM 1844 C CA . ILE B 1 38 ? -0.012 -11.641 -14.82 1 98.88 38 ILE B CA 1
ATOM 1845 C C . ILE B 1 38 ? 1.193 -10.773 -14.461 1 98.88 38 ILE B C 1
ATOM 1847 O O . ILE B 1 38 ? 1.708 -10.852 -13.344 1 98.88 38 ILE B O 1
ATOM 1851 N N . THR B 1 39 ? 1.654 -10.055 -15.461 1 98.88 39 THR B N 1
ATOM 1852 C CA . THR B 1 39 ? 2.629 -9 -15.219 1 98.88 39 THR B CA 1
ATOM 1853 C C . THR B 1 39 ? 1.938 -7.641 -15.117 1 98.88 39 THR B C 1
ATOM 1855 O O . THR B 1 39 ? 1.554 -7.059 -16.141 1 98.88 39 THR B O 1
ATOM 1858 N N . ILE B 1 40 ? 1.878 -7.121 -13.945 1 98.75 40 ILE B N 1
ATOM 1859 C CA . ILE B 1 40 ? 1.062 -5.938 -13.711 1 98.75 40 ILE B CA 1
ATOM 1860 C C . ILE B 1 40 ? 1.637 -4.754 -14.492 1 98.75 40 ILE B C 1
ATOM 1862 O O . ILE B 1 40 ? 0.889 -3.928 -15.016 1 98.75 40 ILE B O 1
ATOM 1866 N N . ALA B 1 41 ? 2.947 -4.703 -14.625 1 97.94 41 ALA B N 1
ATOM 1867 C CA . ALA B 1 41 ? 3.633 -3.619 -15.32 1 97.94 41 ALA B CA 1
ATOM 1868 C C . ALA B 1 41 ? 3.188 -3.537 -16.781 1 97.94 41 ALA B C 1
ATOM 1870 O O . ALA B 1 41 ? 3.309 -2.486 -17.422 1 97.94 41 ALA B O 1
ATOM 1871 N N . ASP B 1 42 ? 2.621 -4.633 -17.297 1 98.31 42 ASP B N 1
ATOM 1872 C CA . ASP B 1 42 ? 2.273 -4.707 -18.719 1 98.31 42 ASP B CA 1
ATOM 1873 C C . ASP B 1 42 ? 0.8 -4.367 -18.938 1 98.31 42 ASP B C 1
ATOM 1875 O O . ASP B 1 42 ? 0.35 -4.246 -20.078 1 98.31 42 ASP B O 1
ATOM 1879 N N . LEU B 1 43 ? 0.055 -4.199 -17.891 1 98.56 43 LEU B N 1
ATOM 1880 C CA . LEU B 1 43 ? -1.385 -3.992 -18 1 98.56 43 LEU B CA 1
ATOM 1881 C C . LEU B 1 43 ? -1.703 -2.525 -18.281 1 98.56 43 LEU B C 1
ATOM 1883 O O . LEU B 1 43 ? -1.061 -1.633 -17.719 1 98.56 43 LEU B O 1
ATOM 1887 N N . ASN B 1 44 ? -2.666 -2.344 -19.094 1 98.12 44 ASN B N 1
ATOM 1888 C CA . ASN B 1 44 ? -3.227 -1.013 -19.312 1 98.12 44 ASN B CA 1
ATOM 1889 C C . ASN B 1 44 ? -4.48 -0.796 -18.469 1 98.12 44 ASN B C 1
ATOM 1891 O O . ASN B 1 44 ? -5.566 -1.258 -18.828 1 98.12 44 ASN B O 1
ATOM 1895 N N . PHE B 1 45 ? -4.363 -0.062 -17.359 1 97.75 45 PHE B N 1
ATOM 1896 C CA . PHE B 1 45 ? -5.477 0.258 -16.469 1 97.75 45 PHE B CA 1
ATOM 1897 C C . PHE B 1 45 ? -5.145 1.465 -15.602 1 97.75 45 PHE B C 1
ATOM 1899 O O . PHE B 1 45 ? -3.975 1.827 -15.453 1 97.75 45 PHE B O 1
ATOM 1906 N N . ASN B 1 46 ? -6.07 2.125 -15.094 1 96.94 46 ASN B N 1
ATOM 1907 C CA . ASN B 1 46 ? -5.91 3.199 -14.125 1 96.94 46 ASN B CA 1
ATOM 1908 C C . ASN B 1 46 ? -5.832 2.658 -12.695 1 96.94 46 ASN B C 1
ATOM 1910 O O . ASN B 1 46 ? -6.816 2.135 -12.172 1 96.94 46 ASN B O 1
ATOM 1914 N N . PRO B 1 47 ? -4.68 2.811 -12.062 1 97.25 47 PRO B N 1
ATOM 1915 C CA . PRO B 1 47 ? -4.535 2.236 -10.719 1 97.25 47 PRO B CA 1
ATOM 1916 C C . PRO B 1 47 ? -5.293 3.025 -9.656 1 97.25 47 PRO B C 1
ATOM 1918 O O . PRO B 1 47 ? -5.402 2.578 -8.508 1 97.25 47 PRO B O 1
ATOM 1921 N N . ASN B 1 48 ? -5.766 4.152 -10.008 1 96.69 48 ASN B N 1
ATOM 1922 C CA . ASN B 1 48 ? -6.5 4.992 -9.062 1 96.69 48 ASN B CA 1
ATOM 1923 C C . ASN B 1 48 ? -7.973 4.594 -8.984 1 96.69 48 ASN B C 1
ATOM 1925 O O . ASN B 1 48 ? -8.703 4.695 -9.977 1 96.69 48 ASN B O 1
ATOM 1929 N N . LEU B 1 49 ? -8.414 4.125 -7.891 1 94.62 49 LEU B N 1
ATOM 1930 C CA . LEU B 1 49 ? -9.836 3.934 -7.637 1 94.62 49 LEU B CA 1
ATOM 1931 C C . LEU B 1 49 ? -10.5 5.25 -7.242 1 94.62 49 LEU B C 1
ATOM 1933 O O . LEU B 1 49 ? -10.773 5.48 -6.062 1 94.62 49 LEU B O 1
ATOM 1937 N N . LYS B 1 50 ? -10.898 5.984 -8.164 1 91.94 50 LYS B N 1
ATOM 1938 C CA . LYS B 1 50 ? -11.172 7.414 -8.055 1 91.94 50 LYS B CA 1
ATOM 1939 C C . LYS B 1 50 ? -12.352 7.684 -7.129 1 91.94 50 LYS B C 1
ATOM 1941 O O . LYS B 1 50 ? -12.359 8.664 -6.387 1 91.94 50 LYS B O 1
ATOM 1946 N N . PHE B 1 51 ? -13.25 6.785 -7.137 1 91.81 51 PHE B N 1
ATOM 1947 C CA . PHE B 1 51 ? -14.469 7.051 -6.375 1 91.81 51 PHE B CA 1
ATOM 1948 C C . PHE B 1 51 ? -14.57 6.125 -5.172 1 91.81 51 PHE B C 1
ATOM 1950 O O . PHE B 1 51 ? -15.633 6.008 -4.559 1 91.81 51 PHE B O 1
ATOM 1957 N N . GLY B 1 52 ? -13.445 5.496 -4.941 1 89.38 52 GLY B N 1
ATOM 1958 C CA . GLY B 1 52 ? -13.508 4.5 -3.883 1 89.38 52 GLY B CA 1
ATOM 1959 C C . GLY B 1 52 ? -14.547 3.422 -4.141 1 89.38 52 GLY B C 1
ATOM 1960 O O . GLY B 1 52 ? -14.703 2.969 -5.277 1 89.38 52 GLY B O 1
ATOM 1961 N N . TYR B 1 53 ? -15.156 2.99 -3.107 1 81.06 53 TYR B N 1
ATOM 1962 C CA . TYR B 1 53 ? -16.125 1.9 -3.227 1 81.06 53 TYR B CA 1
ATOM 1963 C C . TYR B 1 53 ? -17.547 2.432 -3.225 1 81.06 53 TYR B C 1
ATOM 1965 O O . TYR B 1 53 ? -18.5 1.662 -3.113 1 81.06 53 TYR B O 1
ATOM 1973 N N . GLN B 1 54 ? -17.625 3.764 -3.393 1 84.38 54 GLN B N 1
ATOM 1974 C CA . GLN B 1 54 ? -18.938 4.41 -3.396 1 84.38 54 GLN B CA 1
ATOM 1975 C C . GLN B 1 54 ? -19.625 4.258 -4.754 1 84.38 54 GLN B C 1
ATOM 1977 O O . GLN B 1 54 ? -20.844 4.168 -4.828 1 84.38 54 GLN B O 1
ATOM 1982 N N . LYS B 1 55 ? -18.812 4.348 -5.82 1 84.75 55 LYS B N 1
ATOM 1983 C CA . LYS B 1 55 ? -19.312 4.191 -7.184 1 84.75 55 LYS B CA 1
ATOM 1984 C C . LYS B 1 55 ? -18.531 3.127 -7.941 1 84.75 55 LYS B C 1
ATOM 1986 O O . LYS B 1 55 ? -17.297 3.061 -7.828 1 84.75 55 LYS B O 1
ATOM 1991 N N . ARG B 1 56 ? -19.359 2.41 -8.75 1 82.19 56 ARG B N 1
ATOM 1992 C CA . ARG B 1 56 ? -18.672 1.396 -9.555 1 82.19 56 ARG B CA 1
ATOM 1993 C C . ARG B 1 56 ? -17.938 2.033 -10.727 1 82.19 56 ARG B C 1
ATOM 1995 O O . ARG B 1 56 ? -18.453 2.951 -11.367 1 82.19 56 ARG B O 1
ATOM 2002 N N . THR B 1 57 ? -16.75 1.589 -10.828 1 86.94 57 THR B N 1
ATOM 2003 C CA . THR B 1 57 ? -15.93 1.986 -11.977 1 86.94 57 THR B CA 1
ATOM 2004 C C . THR B 1 57 ? -15.758 0.822 -12.945 1 86.94 57 THR B C 1
ATOM 2006 O O . THR B 1 57 ? -15.461 -0.3 -12.531 1 86.94 57 THR B O 1
ATOM 2009 N N . GLU B 1 58 ? -15.992 1.097 -14.172 1 92.69 58 GLU B N 1
ATOM 2010 C CA . GLU B 1 58 ? -15.844 0.05 -15.18 1 92.69 58 GLU B CA 1
ATOM 2011 C C . GLU B 1 58 ? -14.43 -0.512 -15.195 1 92.69 58 GLU B C 1
ATOM 2013 O O . GLU B 1 58 ? -13.453 0.238 -15.086 1 92.69 58 GLU B O 1
ATOM 2018 N N . LEU B 1 59 ? -14.352 -1.767 -15.336 1 96.69 59 LEU B N 1
ATOM 2019 C CA . LEU B 1 59 ? -13.047 -2.426 -15.414 1 96.69 59 LEU B CA 1
ATOM 2020 C C . LEU B 1 59 ? -12.508 -2.393 -16.844 1 96.69 59 LEU B C 1
ATOM 2022 O O . LEU B 1 59 ? -13.242 -2.678 -17.797 1 96.69 59 LEU B O 1
ATOM 2026 N N . GLU B 1 60 ? -11.266 -2.041 -17 1 98.19 60 GLU B N 1
ATOM 2027 C CA . GLU B 1 60 ? -10.602 -2.127 -18.297 1 98.19 60 GLU B CA 1
ATOM 2028 C C . GLU B 1 60 ? -10.438 -3.578 -18.75 1 98.19 60 GLU B C 1
ATOM 2030 O O . GLU B 1 60 ? -10.422 -4.488 -17.922 1 98.19 60 GLU B O 1
ATOM 2035 N N . PRO B 1 61 ? -10.305 -3.838 -20.047 1 98.56 61 PRO B N 1
ATOM 2036 C CA . PRO B 1 61 ? -10.195 -5.199 -20.578 1 98.56 61 PRO B CA 1
ATOM 2037 C C . PRO B 1 61 ? -9.078 -6.004 -19.922 1 98.56 61 PRO B C 1
ATOM 2039 O O . PRO B 1 61 ? -9.266 -7.184 -19.609 1 98.56 61 PRO B O 1
ATOM 2042 N N . ASP B 1 62 ? -7.977 -5.359 -19.656 1 98.81 62 ASP B N 1
ATOM 2043 C CA . ASP B 1 62 ? -6.855 -6.07 -19.047 1 98.81 62 ASP B CA 1
ATOM 2044 C C . ASP B 1 62 ? -7.203 -6.551 -17.641 1 98.81 62 ASP B C 1
ATOM 2046 O O . ASP B 1 62 ? -6.754 -7.613 -17.203 1 98.81 62 ASP B O 1
ATOM 2050 N N . LEU B 1 63 ? -7.984 -5.785 -16.906 1 98.62 63 LEU B N 1
ATOM 2051 C CA . LEU B 1 63 ? -8.422 -6.188 -15.57 1 98.62 63 LEU B CA 1
ATOM 2052 C C . LEU B 1 63 ? -9.406 -7.348 -15.648 1 98.62 63 LEU B C 1
ATOM 2054 O O . LEU B 1 63 ? -9.336 -8.281 -14.852 1 98.62 63 LEU B O 1
ATOM 2058 N N . LEU B 1 64 ? -10.281 -7.238 -16.609 1 98.5 64 LEU B N 1
ATOM 2059 C CA . LEU B 1 64 ? -11.25 -8.32 -16.797 1 98.5 64 LEU B CA 1
ATOM 2060 C C . LEU B 1 64 ? -10.547 -9.633 -17.109 1 98.5 64 LEU B C 1
ATOM 2062 O O . LEU B 1 64 ? -10.867 -10.672 -16.531 1 98.5 64 LEU B O 1
ATOM 2066 N N . GLU B 1 65 ? -9.625 -9.578 -17.969 1 98.75 65 GLU B N 1
ATOM 2067 C CA . GLU B 1 65 ? -8.859 -10.766 -18.312 1 98.75 65 GLU B CA 1
ATOM 2068 C C . GLU B 1 65 ? -8.086 -11.289 -17.109 1 98.75 65 GLU B C 1
ATOM 2070 O O . GLU B 1 65 ? -8.008 -12.5 -16.891 1 98.75 65 GLU B O 1
ATOM 2075 N N . SER B 1 66 ? -7.531 -10.375 -16.375 1 98.88 66 SER B N 1
ATOM 2076 C CA . SER B 1 66 ? -6.805 -10.758 -15.164 1 98.88 66 SER B CA 1
ATOM 2077 C C . SER B 1 66 ? -7.715 -11.461 -14.172 1 98.88 66 SER B C 1
ATOM 2079 O O . SER B 1 66 ? -7.312 -12.438 -13.539 1 98.88 66 SER B O 1
ATOM 2081 N N . TRP B 1 67 ? -8.883 -10.969 -14.047 1 98.69 67 TRP B N 1
ATOM 2082 C CA . TRP B 1 67 ? -9.82 -11.578 -13.109 1 98.69 67 TRP B CA 1
ATOM 2083 C C . TRP B 1 67 ? -10.148 -13.008 -13.523 1 98.69 67 TRP B C 1
ATOM 2085 O O . TRP B 1 67 ? -10.25 -13.898 -12.672 1 98.69 67 TRP B O 1
ATOM 2095 N N . GLU B 1 68 ? -10.336 -13.242 -14.797 1 98.75 68 GLU B N 1
ATOM 2096 C CA . GLU B 1 68 ? -10.609 -14.586 -15.289 1 98.75 68 GLU B CA 1
ATOM 2097 C C . GLU B 1 68 ? -9.453 -15.531 -14.969 1 98.75 68 GLU B C 1
ATOM 2099 O O . GLU B 1 68 ? -9.672 -16.688 -14.617 1 98.75 68 GLU B O 1
ATOM 2104 N N . LYS B 1 69 ? -8.242 -15 -15.062 1 98.81 69 LYS B N 1
ATOM 2105 C CA . LYS B 1 69 ? -7.086 -15.805 -14.688 1 98.81 69 LYS B CA 1
ATOM 2106 C C . LYS B 1 69 ? -7.117 -16.156 -13.203 1 98.81 69 LYS B C 1
ATOM 2108 O O . LYS B 1 69 ? -6.832 -17.297 -12.82 1 98.81 69 LYS B O 1
ATOM 2113 N N . ILE B 1 70 ? -7.453 -15.219 -12.383 1 98.88 70 ILE B N 1
ATOM 2114 C CA . ILE B 1 70 ? -7.52 -15.43 -10.945 1 98.88 70 ILE B CA 1
ATOM 2115 C C . ILE B 1 70 ? -8.594 -16.469 -10.625 1 98.88 70 ILE B C 1
ATOM 2117 O O . ILE B 1 70 ? -8.375 -17.359 -9.805 1 98.88 70 ILE B O 1
ATOM 2121 N N . LYS B 1 71 ? -9.664 -16.406 -11.312 1 98.25 71 LYS B N 1
ATOM 2122 C CA . LYS B 1 71 ? -10.766 -17.344 -11.094 1 98.25 71 LYS B CA 1
ATOM 2123 C C . LYS B 1 71 ? -10.352 -18.766 -11.445 1 98.25 71 LYS B C 1
ATOM 2125 O O . LYS B 1 71 ? -10.695 -19.719 -10.734 1 98.25 71 LYS B O 1
ATOM 2130 N N . ARG B 1 72 ? -9.586 -18.875 -12.414 1 97.88 72 ARG B N 1
ATOM 2131 C CA . ARG B 1 72 ? -9.227 -20.203 -12.922 1 97.88 72 ARG B CA 1
ATOM 2132 C C . ARG B 1 72 ? -8.125 -20.828 -12.07 1 97.88 72 ARG B C 1
ATOM 2134 O O . ARG B 1 72 ? -7.977 -22.062 -12.055 1 97.88 72 ARG B O 1
ATOM 2141 N N . ALA B 1 73 ? -7.41 -20.109 -11.344 1 98.56 73 ALA B N 1
ATOM 2142 C CA . ALA B 1 73 ? -6.215 -20.594 -10.656 1 98.56 73 ALA B CA 1
ATOM 2143 C C . ALA B 1 73 ? -6.586 -21.344 -9.383 1 98.56 73 ALA B C 1
ATOM 2145 O O . ALA B 1 73 ? -7.52 -20.953 -8.672 1 98.56 73 ALA B O 1
ATOM 2146 N N . ASP B 1 74 ? -5.785 -22.359 -9.078 1 98.44 74 ASP B N 1
ATOM 2147 C CA . ASP B 1 74 ? -5.852 -23.062 -7.805 1 98.44 74 ASP B CA 1
ATOM 2148 C C . ASP B 1 74 ? -4.875 -22.469 -6.793 1 98.44 74 ASP B C 1
ATOM 2150 O O . ASP B 1 74 ? -5.109 -22.531 -5.582 1 98.44 74 ASP B O 1
ATOM 2154 N N . HIS B 1 75 ? -3.783 -22 -7.316 1 98.75 75 HIS B N 1
ATOM 2155 C CA . HIS B 1 75 ? -2.682 -21.484 -6.516 1 98.75 75 HIS B CA 1
ATOM 2156 C C . HIS B 1 75 ? -2.184 -20.141 -7.066 1 98.75 75 HIS B C 1
ATOM 2158 O O . HIS B 1 75 ? -1.896 -20.031 -8.258 1 98.75 75 HIS B O 1
ATOM 2164 N N . LEU B 1 76 ? -2.154 -19.188 -6.16 1 98.88 76 LEU B N 1
ATOM 2165 C CA . LEU B 1 76 ? -1.713 -17.844 -6.527 1 98.88 76 LEU B CA 1
ATOM 2166 C C . LEU B 1 76 ? -0.311 -17.562 -5.996 1 98.88 76 LEU B C 1
ATOM 2168 O O . LEU B 1 76 ? -0.053 -17.734 -4.801 1 98.88 76 LEU B O 1
ATOM 2172 N N . VAL B 1 77 ? 0.603 -17.172 -6.879 1 98.94 77 VAL B N 1
ATOM 2173 C CA . VAL B 1 77 ? 1.948 -16.781 -6.48 1 98.94 77 VAL B CA 1
ATOM 2174 C C . VAL B 1 77 ? 2.123 -15.273 -6.68 1 98.94 77 VAL B C 1
ATOM 2176 O O . VAL B 1 77 ? 2.191 -14.797 -7.812 1 98.94 77 VAL B O 1
ATOM 2179 N N . TRP B 1 78 ? 2.207 -14.602 -5.578 1 98.94 78 TRP B N 1
ATOM 2180 C CA . TRP B 1 78 ? 2.389 -13.156 -5.598 1 98.94 78 TRP B CA 1
ATOM 2181 C C . TRP B 1 78 ? 3.855 -12.789 -5.402 1 98.94 78 TRP B C 1
ATOM 2183 O O . TRP B 1 78 ? 4.469 -13.164 -4.398 1 98.94 78 TRP B O 1
ATOM 2193 N N . ILE B 1 79 ? 4.387 -12.062 -6.348 1 98.94 79 ILE B N 1
ATOM 2194 C CA . ILE B 1 79 ? 5.77 -11.602 -6.289 1 98.94 79 ILE B CA 1
ATOM 2195 C C . ILE B 1 79 ? 5.805 -10.07 -6.281 1 98.94 79 ILE B C 1
ATOM 2197 O O . ILE B 1 79 ? 5.281 -9.43 -7.195 1 98.94 79 ILE B O 1
ATOM 2201 N N . HIS B 1 80 ? 6.367 -9.484 -5.246 1 98.69 80 HIS B N 1
ATOM 2202 C CA . HIS B 1 80 ? 6.449 -8.031 -5.18 1 98.69 80 HIS B CA 1
ATOM 2203 C C . HIS B 1 80 ? 7.605 -7.586 -4.293 1 98.69 80 HIS B C 1
ATOM 2205 O O . HIS B 1 80 ? 8.016 -8.312 -3.381 1 98.69 80 HIS B O 1
ATOM 2211 N N . PRO B 1 81 ? 8.18 -6.387 -4.574 1 98.25 81 PRO B N 1
ATOM 2212 C CA . PRO B 1 81 ? 9.109 -5.777 -3.625 1 98.25 81 PRO B CA 1
ATOM 2213 C C . PRO B 1 81 ? 8.406 -5.098 -2.455 1 98.25 81 PRO B C 1
ATOM 2215 O O . PRO B 1 81 ? 7.188 -4.879 -2.508 1 98.25 81 PRO B O 1
ATOM 2218 N N . VAL B 1 82 ? 9.141 -4.879 -1.411 1 98.12 82 VAL B N 1
ATOM 2219 C CA . VAL B 1 82 ? 8.625 -4.043 -0.334 1 98.12 82 VAL B CA 1
ATOM 2220 C C . VAL B 1 82 ? 9.133 -2.611 -0.501 1 98.12 82 VAL B C 1
ATOM 2222 O O . VAL B 1 82 ? 10.336 -2.354 -0.371 1 98.12 82 VAL B O 1
ATOM 2225 N N . TRP B 1 83 ? 8.281 -1.686 -0.875 1 97.62 83 TRP B N 1
ATOM 2226 C CA . TRP B 1 83 ? 8.562 -0.257 -0.967 1 97.62 83 TRP B CA 1
ATOM 2227 C C . TRP B 1 83 ? 7.852 0.512 0.138 1 97.62 83 TRP B C 1
ATOM 2229 O O . TRP B 1 83 ? 6.617 0.513 0.206 1 97.62 83 TRP B O 1
ATOM 2239 N N . TRP B 1 84 ? 8.672 1.117 0.998 1 97.56 84 TRP B N 1
ATOM 2240 C CA . TRP B 1 84 ? 8.125 1.869 2.123 1 97.56 84 TRP B CA 1
ATOM 2241 C C . TRP B 1 84 ? 7.148 1.016 2.926 1 97.56 84 TRP B C 1
ATOM 2243 O O . TRP B 1 84 ? 6.074 1.482 3.303 1 97.56 84 TRP B O 1
ATOM 2253 N N . GLY B 1 85 ? 7.484 -0.223 3.029 1 97.94 85 GLY B N 1
ATOM 2254 C CA . GLY B 1 85 ? 6.723 -1.135 3.869 1 97.94 85 GLY B CA 1
ATOM 2255 C C . GLY B 1 85 ? 5.473 -1.667 3.189 1 97.94 85 GLY B C 1
ATOM 2256 O O . GLY B 1 85 ? 4.707 -2.422 3.793 1 97.94 85 GLY B O 1
ATOM 2257 N N . GLY B 1 86 ? 5.215 -1.331 1.984 1 98.12 86 GLY B N 1
ATOM 2258 C CA . GLY B 1 86 ? 4.008 -1.734 1.279 1 98.12 86 GLY B CA 1
ATOM 2259 C C . GLY B 1 86 ? 4.281 -2.268 -0.115 1 98.12 86 GLY B C 1
ATOM 2260 O O . GLY B 1 86 ? 5.426 -2.578 -0.452 1 98.12 86 GLY B O 1
ATOM 2261 N N . LEU B 1 87 ? 3.209 -2.48 -0.861 1 98.56 87 LEU B N 1
ATOM 2262 C CA . LEU B 1 87 ? 3.27 -2.848 -2.271 1 98.56 87 LEU B CA 1
ATOM 2263 C C . LEU B 1 87 ? 3.566 -1.629 -3.139 1 98.56 87 LEU B C 1
ATOM 2265 O O . LEU B 1 87 ? 3.25 -0.5 -2.758 1 98.56 87 LEU B O 1
ATOM 2269 N N . PRO B 1 88 ? 4.227 -1.914 -4.285 1 98.5 88 PRO B N 1
ATOM 2270 C CA . PRO B 1 88 ? 4.242 -0.808 -5.246 1 98.5 88 PRO B CA 1
ATOM 2271 C C . PRO B 1 88 ? 2.846 -0.278 -5.559 1 98.5 88 PRO B C 1
ATOM 2273 O O . PRO B 1 88 ? 1.881 -1.046 -5.582 1 98.5 88 PRO B O 1
ATOM 2276 N N . ALA B 1 89 ? 2.762 0.973 -5.84 1 98.56 89 ALA B N 1
ATOM 2277 C CA . ALA B 1 89 ? 1.471 1.631 -6.031 1 98.56 89 ALA B CA 1
ATOM 2278 C C . ALA B 1 89 ? 0.657 0.935 -7.117 1 98.56 89 ALA B C 1
ATOM 2280 O O . ALA B 1 89 ? -0.554 0.751 -6.977 1 98.56 89 ALA B O 1
ATOM 2281 N N . VAL B 1 90 ? 1.306 0.548 -8.164 1 98.44 90 VAL B N 1
ATOM 2282 C CA . VAL B 1 90 ? 0.582 -0.048 -9.281 1 98.44 90 VAL B CA 1
ATOM 2283 C C . VAL B 1 90 ? 0.017 -1.405 -8.867 1 98.44 90 VAL B C 1
ATOM 2285 O O . VAL B 1 90 ? -1.087 -1.775 -9.273 1 98.44 90 VAL B O 1
ATOM 2288 N N . ALA B 1 91 ? 0.759 -2.143 -8.07 1 98.75 91 ALA B N 1
ATOM 2289 C CA . ALA B 1 91 ? 0.26 -3.418 -7.562 1 98.75 91 ALA B CA 1
ATOM 2290 C C . ALA B 1 91 ? -0.91 -3.205 -6.605 1 98.75 91 ALA B C 1
ATOM 2292 O O . ALA B 1 91 ? -1.896 -3.943 -6.645 1 98.75 91 ALA B O 1
ATOM 2293 N N . LYS B 1 92 ? -0.768 -2.166 -5.75 1 98.75 92 LYS B N 1
ATOM 2294 C CA . LYS B 1 92 ? -1.874 -1.823 -4.859 1 98.75 92 LYS B CA 1
ATOM 2295 C C . LYS B 1 92 ? -3.107 -1.401 -5.656 1 98.75 92 LYS B C 1
ATOM 2297 O O . LYS B 1 92 ? -4.234 -1.726 -5.277 1 98.75 92 LYS B O 1
ATOM 2302 N N . GLY B 1 93 ? -2.865 -0.646 -6.668 1 98.56 93 GLY B N 1
ATOM 2303 C CA . GLY B 1 93 ? -3.965 -0.255 -7.535 1 98.56 93 GLY B CA 1
ATOM 2304 C C . GLY B 1 93 ? -4.66 -1.437 -8.188 1 98.56 93 GLY B C 1
ATOM 2305 O O . GLY B 1 93 ? -5.883 -1.446 -8.32 1 98.56 93 GLY B O 1
ATOM 2306 N N . PHE B 1 94 ? -3.904 -2.447 -8.578 1 98.81 94 PHE B N 1
ATOM 2307 C CA . PHE B 1 94 ? -4.434 -3.676 -9.156 1 98.81 94 PHE B CA 1
ATOM 2308 C C . PHE B 1 94 ? -5.406 -4.352 -8.195 1 98.81 94 PHE B C 1
ATOM 2310 O O . PHE B 1 94 ? -6.5 -4.758 -8.586 1 98.81 94 PHE B O 1
ATOM 2317 N N . ILE B 1 95 ? -5.059 -4.395 -6.938 1 98.62 95 ILE B N 1
ATOM 2318 C CA . ILE B 1 95 ? -5.898 -4.996 -5.906 1 98.62 95 ILE B CA 1
ATOM 2319 C C . ILE B 1 95 ? -7.129 -4.121 -5.672 1 98.62 95 ILE B C 1
ATOM 2321 O O . ILE B 1 95 ? -8.258 -4.617 -5.652 1 98.62 95 ILE B O 1
ATOM 2325 N N . ASP B 1 96 ? -6.91 -2.801 -5.551 1 97.88 96 ASP B N 1
ATOM 2326 C CA . ASP B 1 96 ? -8.008 -1.874 -5.301 1 97.88 96 ASP B CA 1
ATOM 2327 C C . ASP B 1 96 ? -9.07 -1.972 -6.395 1 97.88 96 ASP B C 1
ATOM 2329 O O . ASP B 1 96 ? -10.266 -1.917 -6.113 1 97.88 96 ASP B O 1
ATOM 2333 N N . ARG B 1 97 ? -8.625 -2.127 -7.613 1 97.62 97 ARG B N 1
ATOM 2334 C CA . ARG B 1 97 ? -9.5 -2.072 -8.781 1 97.62 97 ARG B CA 1
ATOM 2335 C C . ARG B 1 97 ? -10.188 -3.414 -9.008 1 97.62 97 ARG B C 1
ATOM 2337 O O . ARG B 1 97 ? -11.297 -3.465 -9.539 1 97.62 97 ARG B O 1
ATOM 2344 N N . LEU B 1 98 ? -9.578 -4.449 -8.555 1 97.12 98 LEU B N 1
ATOM 2345 C CA . LEU B 1 98 ? -10.008 -5.746 -9.062 1 97.12 98 LEU B CA 1
ATOM 2346 C C . LEU B 1 98 ? -10.695 -6.559 -7.969 1 97.12 98 LEU B C 1
ATOM 2348 O O . LEU B 1 98 ? -11.602 -7.344 -8.25 1 97.12 98 LEU B O 1
ATOM 2352 N N . PHE B 1 99 ? -10.227 -6.473 -6.707 1 97.12 99 PHE B N 1
ATOM 2353 C CA . PHE B 1 99 ? -10.82 -7.215 -5.605 1 97.12 99 PHE B CA 1
ATOM 2354 C C . PHE B 1 99 ? -12.039 -6.48 -5.055 1 97.12 99 PHE B C 1
ATOM 2356 O O . PHE B 1 99 ? -11.969 -5.879 -3.98 1 97.12 99 PHE B O 1
ATOM 2363 N N . LEU B 1 100 ? -13.148 -6.648 -5.727 1 94.94 100 LEU B N 1
ATOM 2364 C CA . LEU B 1 100 ? -14.352 -5.871 -5.461 1 94.94 100 LEU B CA 1
ATOM 2365 C C . LEU B 1 100 ? -15.422 -6.738 -4.801 1 94.94 100 LEU B C 1
ATOM 2367 O O . LEU B 1 100 ? -15.406 -7.961 -4.938 1 94.94 100 LEU B O 1
ATOM 2371 N N . PRO B 1 101 ? -16.312 -6.07 -4.098 1 93 101 PRO B N 1
ATOM 2372 C CA . PRO B 1 101 ? -17.484 -6.816 -3.629 1 93 101 PRO B CA 1
ATOM 2373 C C . PRO B 1 101 ? -18.266 -7.457 -4.77 1 93 101 PRO B C 1
ATOM 2375 O O . PRO B 1 101 ? -18.438 -6.844 -5.824 1 93 101 PRO B O 1
ATOM 2378 N N . GLY B 1 102 ? -18.703 -8.648 -4.582 1 92.81 102 GLY B N 1
ATOM 2379 C CA . GLY B 1 102 ? -19.391 -9.383 -5.633 1 92.81 102 GLY B CA 1
ATOM 2380 C C . GLY B 1 102 ? -18.453 -10.219 -6.488 1 92.81 102 GLY B C 1
ATOM 2381 O O . GLY B 1 102 ? -18.891 -11.125 -7.195 1 92.81 102 GLY B O 1
ATOM 2382 N N . MET B 1 103 ? -17.156 -9.898 -6.348 1 94.62 103 MET B N 1
ATOM 2383 C CA . MET B 1 103 ? -16.141 -10.641 -7.09 1 94.62 103 MET B CA 1
ATOM 2384 C C . MET B 1 103 ? -15.25 -11.438 -6.148 1 94.62 103 MET B C 1
ATOM 2386 O O . MET B 1 103 ? -15.281 -12.672 -6.148 1 94.62 103 MET B O 1
ATOM 2390 N N . ALA B 1 104 ? -14.586 -10.727 -5.246 1 96.69 104 ALA B N 1
ATOM 2391 C CA . ALA B 1 104 ? -13.625 -11.383 -4.359 1 96.69 104 ALA B CA 1
ATOM 2392 C C . ALA B 1 104 ? -14.273 -11.734 -3.023 1 96.69 104 ALA B C 1
ATOM 2394 O O . ALA B 1 104 ? -13.805 -12.641 -2.322 1 96.69 104 ALA B O 1
ATOM 2395 N N . PHE B 1 105 ? -15.289 -10.977 -2.672 1 96.25 105 PHE B N 1
ATOM 2396 C CA . PHE B 1 105 ? -16.047 -11.172 -1.441 1 96.25 105 PHE B CA 1
ATOM 2397 C C . PHE B 1 105 ? -17.453 -10.578 -1.569 1 96.25 105 PHE B C 1
ATOM 2399 O O . PHE B 1 105 ? -17.734 -9.852 -2.521 1 96.25 105 PHE B O 1
ATOM 2406 N N . GLN B 1 106 ? -18.297 -10.969 -0.611 1 95.06 106 GLN B N 1
ATOM 2407 C CA . GLN B 1 106 ? -19.656 -10.422 -0.602 1 95.06 106 GLN B CA 1
ATOM 2408 C C . GLN B 1 106 ? -20.188 -10.32 0.822 1 95.06 106 GLN B C 1
ATOM 2410 O O . GLN B 1 106 ? -20.297 -11.32 1.528 1 95.06 106 GLN B O 1
ATOM 2415 N N . TYR B 1 107 ? -20.516 -9.078 1.127 1 89.75 107 TYR B N 1
ATOM 2416 C CA . TYR B 1 107 ? -21.156 -8.898 2.43 1 89.75 107 TYR B CA 1
ATOM 2417 C C . TYR B 1 107 ? -22.562 -9.484 2.441 1 89.75 107 TYR B C 1
ATOM 2419 O O . TYR B 1 107 ? -23.297 -9.383 1.455 1 89.75 107 TYR B O 1
ATOM 2427 N N . ARG B 1 108 ? -22.828 -10.133 3.516 1 91.38 108 ARG B N 1
ATOM 2428 C CA . ARG B 1 108 ? -24.188 -10.633 3.695 1 91.38 108 ARG B CA 1
ATOM 2429 C C . ARG B 1 108 ? -25.109 -9.547 4.262 1 91.38 108 ARG B C 1
ATOM 2431 O O . ARG B 1 108 ? -24.703 -8.781 5.133 1 91.38 108 ARG B O 1
ATOM 2438 N N . GLU B 1 109 ? -26.266 -9.484 3.715 1 85.38 109 GLU B N 1
ATOM 2439 C CA . GLU B 1 109 ? -27.219 -8.477 4.16 1 85.38 109 GLU B CA 1
ATOM 2440 C C . GLU B 1 109 ? -27.516 -8.617 5.652 1 85.38 109 GLU B C 1
ATOM 2442 O O . GLU B 1 109 ? -27.781 -9.719 6.133 1 85.38 109 GLU B O 1
ATOM 2447 N N . ASN B 1 110 ? -27.438 -7.457 6.418 1 83.88 110 ASN B N 1
ATOM 2448 C CA . ASN B 1 110 ? -27.781 -7.398 7.832 1 83.88 110 ASN B CA 1
ATOM 2449 C C . ASN B 1 110 ? -26.938 -8.367 8.656 1 83.88 110 ASN B C 1
ATOM 2451 O O . ASN B 1 110 ? -27.453 -9.039 9.555 1 83.88 110 ASN B O 1
ATOM 2455 N N . SER B 1 111 ? -25.859 -8.672 8.172 1 81.81 111 SER B N 1
ATOM 2456 C CA . SER B 1 111 ? -24.953 -9.586 8.859 1 81.81 111 SER B CA 1
ATOM 2457 C C . SER B 1 111 ? -23.547 -8.984 8.984 1 81.81 111 SER B C 1
ATOM 2459 O O . SER B 1 111 ? -23.141 -8.18 8.148 1 81.81 111 SER B O 1
ATOM 2461 N N . VAL B 1 112 ? -22.891 -9.305 10.07 1 80.31 112 VAL B N 1
ATOM 2462 C CA . VAL B 1 112 ? -21.484 -8.898 10.227 1 80.31 112 VAL B CA 1
ATOM 2463 C C . VAL B 1 112 ? -20.594 -9.859 9.453 1 80.31 112 VAL B C 1
ATOM 2465 O O . VAL B 1 112 ? -19.406 -9.578 9.25 1 80.31 112 VAL B O 1
ATOM 2468 N N . TRP B 1 113 ? -21.172 -10.906 8.953 1 86 113 TRP B N 1
ATOM 2469 C CA . TRP B 1 113 ? -20.422 -11.93 8.219 1 86 113 TRP B CA 1
ATOM 2470 C C . TRP B 1 113 ? -20.406 -11.625 6.727 1 86 113 TRP B C 1
ATOM 2472 O O . TRP B 1 113 ? -21.234 -10.852 6.234 1 86 113 TRP B O 1
ATOM 2482 N N . TRP B 1 114 ? -19.391 -12.117 6.098 1 92.75 114 TRP B N 1
ATOM 2483 C CA . TRP B 1 114 ? -19.281 -11.953 4.652 1 92.75 114 TRP B CA 1
ATOM 2484 C C . TRP B 1 114 ? -18.875 -13.258 3.982 1 92.75 114 TRP B C 1
ATOM 2486 O O . TRP B 1 114 ? -18.297 -14.141 4.625 1 92.75 114 TRP B O 1
ATOM 2496 N N . ASP B 1 115 ? -19.25 -13.43 2.697 1 96.12 115 ASP B N 1
ATOM 2497 C CA . ASP B 1 115 ? -18.859 -14.586 1.902 1 96.12 115 ASP B CA 1
ATOM 2498 C C . ASP B 1 115 ? -17.469 -14.391 1.306 1 96.12 115 ASP B C 1
ATOM 2500 O O . ASP B 1 115 ? -17.172 -13.344 0.724 1 96.12 115 ASP B O 1
ATOM 2504 N N . LYS B 1 116 ? -16.656 -15.391 1.504 1 97.94 116 LYS B N 1
ATOM 2505 C CA . LYS B 1 116 ? -15.32 -15.445 0.901 1 97.94 116 LYS B CA 1
ATOM 2506 C C . LYS B 1 116 ? -15.359 -16.141 -0.456 1 97.94 116 LYS B C 1
ATOM 2508 O O . LYS B 1 116 ? -15.516 -17.359 -0.53 1 97.94 116 LYS B O 1
ATOM 2513 N N . LEU B 1 117 ? -15.094 -15.383 -1.502 1 98 117 LEU B N 1
ATOM 2514 C CA . LEU B 1 117 ? -15.445 -15.906 -2.816 1 98 117 LEU B CA 1
ATOM 2515 C C . LEU B 1 117 ? -14.227 -16.516 -3.504 1 98 117 LEU B C 1
ATOM 2517 O O . LEU B 1 117 ? -14.328 -17 -4.633 1 98 117 LEU B O 1
ATOM 2521 N N . LEU B 1 118 ? -13.07 -16.547 -2.828 1 98.56 118 LEU B N 1
ATOM 2522 C CA . LEU B 1 118 ? -11.875 -17.172 -3.385 1 98.56 118 LEU B CA 1
ATOM 2523 C C . LEU B 1 11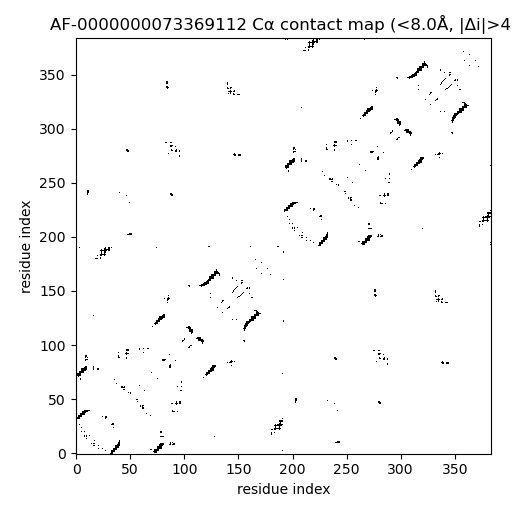8 ? -11.461 -18.391 -2.561 1 98.56 118 LEU B C 1
ATOM 2525 O O . LEU B 1 118 ? -10.297 -18.797 -2.588 1 98.56 118 LEU B O 1
ATOM 2529 N N . LYS B 1 119 ? -12.422 -18.859 -1.826 1 98 119 LYS B N 1
ATOM 2530 C CA . LYS B 1 119 ? -12.195 -20.094 -1.063 1 98 119 LYS B CA 1
ATOM 2531 C C . LYS B 1 119 ? -11.727 -21.219 -1.97 1 98 119 LYS B C 1
ATOM 2533 O O . LYS B 1 119 ? -12.148 -21.328 -3.123 1 98 119 LYS B O 1
ATOM 2538 N N . GLY B 1 120 ? -10.859 -22.078 -1.352 1 97.81 120 GLY B N 1
ATOM 2539 C CA . GLY B 1 120 ? -10.352 -23.203 -2.105 1 97.81 120 GLY B CA 1
ATOM 2540 C C . GLY B 1 120 ? -9 -22.953 -2.744 1 97.81 120 GLY B C 1
ATOM 2541 O O . GLY B 1 120 ? -8.312 -23.875 -3.16 1 97.81 120 GLY B O 1
ATOM 2542 N N . LYS B 1 121 ? -8.656 -21.703 -2.793 1 98.5 121 LYS B N 1
ATOM 2543 C CA . LYS B 1 121 ? -7.363 -21.344 -3.369 1 98.5 121 LYS B CA 1
ATOM 2544 C C . LYS B 1 121 ? -6.293 -21.25 -2.291 1 98.5 121 LYS B C 1
ATOM 2546 O O . LYS B 1 121 ? -6.59 -20.938 -1.135 1 98.5 121 LYS B O 1
ATOM 2551 N N . THR B 1 122 ? -5.062 -21.5 -2.68 1 98.69 122 THR B N 1
ATOM 2552 C CA . THR B 1 122 ? -3.885 -21.281 -1.846 1 98.69 122 THR B CA 1
ATOM 2553 C C . THR B 1 122 ? -2.98 -20.219 -2.457 1 98.69 122 THR B C 1
ATOM 2555 O O . THR B 1 122 ? -3.182 -19.812 -3.602 1 98.69 122 THR B O 1
ATOM 2558 N N . ALA B 1 123 ? -2.035 -19.734 -1.637 1 98.81 123 ALA B N 1
ATOM 2559 C CA . ALA B 1 123 ? -1.158 -18.703 -2.195 1 98.81 123 ALA B CA 1
ATOM 2560 C C . ALA B 1 123 ? 0.239 -18.797 -1.587 1 98.81 123 ALA B C 1
ATOM 2562 O O . ALA B 1 123 ? 0.426 -19.391 -0.522 1 98.81 123 ALA B O 1
ATOM 2563 N N . HIS B 1 124 ? 1.167 -18.297 -2.342 1 98.88 124 HIS B N 1
ATOM 2564 C CA . HIS B 1 124 ? 2.545 -18.078 -1.921 1 98.88 124 HIS B CA 1
ATOM 2565 C C . HIS B 1 124 ? 2.984 -16.641 -2.236 1 98.88 124 HIS B C 1
ATOM 2567 O O . HIS B 1 124 ? 2.969 -16.234 -3.396 1 98.88 124 HIS B O 1
ATOM 2573 N N . ILE B 1 125 ? 3.287 -15.945 -1.155 1 98.94 125 ILE B N 1
ATOM 2574 C CA . ILE B 1 125 ? 3.879 -14.617 -1.319 1 98.94 125 ILE B CA 1
ATOM 2575 C C . ILE B 1 125 ? 5.402 -14.727 -1.305 1 98.94 125 ILE B C 1
ATOM 2577 O O . ILE B 1 125 ? 5.984 -15.25 -0.351 1 98.94 125 ILE B O 1
ATOM 2581 N N . ILE B 1 126 ? 6.035 -14.289 -2.371 1 98.88 126 ILE B N 1
ATOM 2582 C CA . ILE B 1 126 ? 7.488 -14.18 -2.467 1 98.88 126 ILE B CA 1
ATOM 2583 C C . ILE B 1 126 ? 7.887 -12.703 -2.576 1 98.88 126 ILE B C 1
ATOM 2585 O O . ILE B 1 126 ? 7.688 -12.078 -3.619 1 98.88 126 ILE B O 1
ATOM 2589 N N . THR B 1 127 ? 8.438 -12.18 -1.482 1 98.69 127 THR B N 1
ATOM 2590 C CA . THR B 1 127 ? 8.68 -10.742 -1.439 1 98.69 127 THR B CA 1
ATOM 2591 C C . THR B 1 127 ? 10.164 -10.445 -1.23 1 98.69 127 THR B C 1
ATOM 2593 O O . THR B 1 127 ? 10.859 -11.211 -0.56 1 98.69 127 THR B O 1
ATOM 2596 N N . THR B 1 128 ? 10.625 -9.359 -1.878 1 98.38 128 THR B N 1
ATOM 2597 C CA . THR B 1 128 ? 12.031 -8.984 -1.785 1 98.38 128 THR B CA 1
ATOM 2598 C C . THR B 1 128 ? 12.211 -7.77 -0.875 1 98.38 128 THR B C 1
ATOM 2600 O O . THR B 1 128 ? 11.367 -6.871 -0.855 1 98.38 128 THR B O 1
ATOM 2603 N N . LEU B 1 129 ? 13.359 -7.805 -0.135 1 96.81 129 LEU B N 1
ATOM 2604 C CA . LEU B 1 129 ? 13.648 -6.773 0.855 1 96.81 129 LEU B CA 1
ATOM 2605 C C . LEU B 1 129 ? 15.086 -6.285 0.726 1 96.81 129 LEU B C 1
ATOM 2607 O O . LEU B 1 129 ? 15.953 -7.023 0.255 1 96.81 129 LEU B O 1
ATOM 2611 N N . ASP B 1 130 ? 15.281 -5.035 1.212 1 93.44 130 ASP B N 1
ATOM 2612 C CA . ASP B 1 130 ? 16.641 -4.523 1.362 1 93.44 130 ASP B CA 1
ATOM 2613 C C . ASP B 1 130 ? 17.094 -4.566 2.822 1 93.44 130 ASP B C 1
ATOM 2615 O O . ASP B 1 130 ? 18 -3.84 3.221 1 93.44 130 ASP B O 1
ATOM 2619 N N . GLN B 1 131 ? 16.422 -5.273 3.631 1 93.19 131 GLN B N 1
ATOM 2620 C CA . GLN B 1 131 ? 16.734 -5.574 5.023 1 93.19 131 GLN B CA 1
ATOM 2621 C C . GLN B 1 131 ? 16.375 -7.016 5.367 1 93.19 131 GLN B C 1
ATOM 2623 O O . GLN B 1 131 ? 15.57 -7.648 4.668 1 93.19 131 GLN B O 1
ATOM 2628 N N . PRO B 1 132 ? 17 -7.527 6.457 1 93.44 132 PRO B N 1
ATOM 2629 C CA . PRO B 1 132 ? 16.625 -8.898 6.84 1 93.44 132 PRO B CA 1
ATOM 2630 C C . PRO B 1 132 ? 15.148 -9.031 7.18 1 93.44 132 PRO B C 1
ATOM 2632 O O . PRO B 1 132 ? 14.562 -8.141 7.793 1 93.44 132 PRO B O 1
ATOM 2635 N N . GLY B 1 133 ? 14.594 -10.188 6.809 1 94 133 GLY B N 1
ATOM 2636 C CA . GLY B 1 133 ? 13.188 -10.445 7.039 1 94 133 GLY B CA 1
ATOM 2637 C C . GLY B 1 133 ? 12.797 -10.383 8.5 1 94 133 GLY B C 1
ATOM 2638 O O . GLY B 1 133 ? 11.727 -9.875 8.844 1 94 133 GLY B O 1
ATOM 2639 N N . TRP B 1 134 ? 13.703 -10.906 9.336 1 94 134 TRP B N 1
ATOM 2640 C CA . TRP B 1 134 ? 13.398 -10.914 10.758 1 94 134 TRP B CA 1
ATOM 2641 C C . TRP B 1 134 ? 13.344 -9.5 11.312 1 94 134 TRP B C 1
ATOM 2643 O O . TRP B 1 134 ? 12.523 -9.195 12.188 1 94 134 TRP B O 1
ATOM 2653 N N . PHE B 1 135 ? 14.203 -8.625 10.852 1 94.12 135 PHE B N 1
ATOM 2654 C CA . PHE B 1 135 ? 14.211 -7.234 11.281 1 94.12 135 PHE B CA 1
ATOM 2655 C C . PHE B 1 135 ? 12.953 -6.516 10.797 1 94.12 135 PHE B C 1
ATOM 2657 O O . PHE B 1 135 ? 12.352 -5.738 11.539 1 94.12 135 PHE B O 1
ATOM 2664 N N . TYR B 1 136 ? 12.578 -6.848 9.523 1 96 136 TYR B N 1
ATOM 2665 C CA . TYR B 1 136 ? 11.359 -6.309 8.938 1 96 136 TYR B CA 1
ATOM 2666 C C . TYR B 1 136 ? 10.148 -6.668 9.789 1 96 136 TYR B C 1
ATOM 2668 O O . TYR B 1 136 ? 9.289 -5.82 10.047 1 96 136 TYR B O 1
ATOM 2676 N N . ARG B 1 137 ? 10.094 -7.824 10.219 1 95.19 137 ARG B N 1
ATOM 2677 C CA . ARG B 1 137 ? 8.992 -8.328 11.031 1 95.19 137 ARG B CA 1
ATOM 2678 C C . ARG B 1 137 ? 8.984 -7.676 12.406 1 95.19 137 ARG B C 1
ATOM 2680 O O . ARG B 1 137 ? 7.961 -7.133 12.836 1 95.19 137 ARG B O 1
ATOM 2687 N N . LEU B 1 138 ? 10.047 -7.621 13.078 1 94.94 138 LEU B N 1
ATOM 2688 C CA . LEU B 1 138 ? 10.102 -7.199 14.469 1 94.94 138 LEU B CA 1
ATOM 2689 C C . LEU B 1 138 ? 10.055 -5.68 14.578 1 94.94 138 LEU B C 1
ATOM 2691 O O . LEU B 1 138 ? 9.461 -5.137 15.516 1 94.94 138 LEU B O 1
ATOM 2695 N N . SER B 1 139 ? 10.664 -4.977 13.617 1 95.19 139 SER B N 1
ATOM 2696 C CA . SER B 1 139 ? 10.797 -3.529 13.742 1 95.19 139 SER B CA 1
ATOM 2697 C C . SER B 1 139 ? 9.625 -2.803 13.102 1 95.19 139 SER B C 1
ATOM 2699 O O . SER B 1 139 ? 9.203 -1.744 13.57 1 95.19 139 SER B O 1
ATOM 2701 N N . PHE B 1 140 ? 9.117 -3.461 12.031 1 96.56 140 PHE B N 1
ATOM 2702 C CA . PHE B 1 140 ? 8.133 -2.715 11.266 1 96.56 140 PHE B CA 1
ATOM 2703 C C . PHE B 1 140 ? 6.785 -3.428 11.273 1 96.56 140 PHE B C 1
ATOM 2705 O O . PHE B 1 140 ? 5.766 -2.848 10.898 1 96.56 140 PHE B O 1
ATOM 2712 N N . GLY B 1 141 ? 6.723 -4.684 11.664 1 96.69 141 GLY B N 1
ATOM 2713 C CA . GLY B 1 141 ? 5.477 -5.434 11.742 1 96.69 141 GLY B CA 1
ATOM 2714 C C . GLY B 1 141 ? 5.074 -6.062 10.422 1 96.69 141 GLY B C 1
ATOM 2715 O O . GLY B 1 141 ? 3.895 -6.328 10.188 1 96.69 141 GLY B O 1
ATOM 2716 N N . ARG B 1 142 ? 5.992 -6.133 9.422 1 97.88 142 ARG B N 1
ATOM 2717 C CA . ARG B 1 142 ? 5.824 -6.734 8.102 1 97.88 142 ARG B CA 1
ATOM 2718 C C . ARG B 1 142 ? 4.547 -6.23 7.434 1 97.88 142 ARG B C 1
ATOM 2720 O O . ARG B 1 142 ? 3.707 -7.031 7.016 1 97.88 142 ARG B O 1
ATOM 2727 N N . PRO B 1 143 ? 4.398 -4.957 7.25 1 98.62 143 PRO B N 1
ATOM 2728 C CA . PRO B 1 143 ? 3.117 -4.387 6.824 1 98.62 143 PRO B CA 1
ATOM 2729 C C . PRO B 1 143 ? 2.699 -4.852 5.43 1 98.62 143 PRO B C 1
ATOM 2731 O O . PRO B 1 143 ? 1.523 -5.148 5.203 1 98.62 143 PRO B O 1
ATOM 2734 N N . SER B 1 144 ? 3.607 -4.961 4.484 1 98.56 144 SER B N 1
ATOM 2735 C CA . SER B 1 144 ? 3.234 -5.402 3.145 1 98.56 144 SER B CA 1
ATOM 2736 C C . SER B 1 144 ? 2.688 -6.824 3.164 1 98.56 144 SER B C 1
ATOM 2738 O O . SER B 1 144 ? 1.721 -7.133 2.463 1 98.56 144 SER B O 1
ATOM 2740 N N . VAL B 1 145 ? 3.266 -7.688 3.971 1 98.5 145 VAL B N 1
ATOM 2741 C CA . VAL B 1 145 ? 2.869 -9.086 4.059 1 98.5 145 VAL B CA 1
ATOM 2742 C C . VAL B 1 145 ? 1.503 -9.195 4.734 1 98.5 145 VAL B C 1
ATOM 2744 O O . VAL B 1 145 ? 0.61 -9.883 4.234 1 98.5 145 VAL B O 1
ATOM 2747 N N . ASN B 1 146 ? 1.325 -8.484 5.852 1 98.56 146 ASN B N 1
ATOM 2748 C CA . ASN B 1 146 ? 0.038 -8.523 6.539 1 98.56 146 ASN B CA 1
ATOM 2749 C C . ASN B 1 146 ? -1.08 -7.965 5.664 1 98.56 146 ASN B C 1
ATOM 2751 O O . ASN B 1 146 ? -2.199 -8.477 5.676 1 98.56 146 ASN B O 1
ATOM 2755 N N . GLN B 1 147 ? -0.77 -6.961 4.961 1 98.5 147 GLN B N 1
ATOM 2756 C CA . GLN B 1 147 ? -1.737 -6.367 4.043 1 98.5 147 GLN B CA 1
ATOM 2757 C C . GLN B 1 147 ? -2.207 -7.379 3.006 1 98.5 147 GLN B C 1
ATOM 2759 O O . GLN B 1 147 ? -3.41 -7.566 2.811 1 98.5 147 GLN B O 1
ATOM 2764 N N . LEU B 1 148 ? -1.27 -8.07 2.389 1 98.81 148 LEU B N 1
ATOM 2765 C CA . LEU B 1 148 ? -1.621 -8.984 1.308 1 98.81 148 LEU B CA 1
ATOM 2766 C C . LEU B 1 148 ? -2.133 -10.305 1.862 1 98.81 148 LEU B C 1
ATOM 2768 O O . LEU B 1 148 ? -3.189 -10.789 1.452 1 98.81 148 LEU B O 1
ATOM 2772 N N . LYS B 1 149 ? -1.473 -10.867 2.834 1 98.75 149 LYS B N 1
ATOM 2773 C CA . LYS B 1 149 ? -1.78 -12.195 3.355 1 98.75 149 LYS B CA 1
ATOM 2774 C C . LYS B 1 149 ? -3.092 -12.195 4.137 1 98.75 149 LYS B C 1
ATOM 2776 O O . LYS B 1 149 ? -3.977 -13.016 3.877 1 98.75 149 LYS B O 1
ATOM 2781 N N . LYS B 1 150 ? -3.215 -11.25 5 1 98.5 150 LYS B N 1
ATOM 2782 C CA . LYS B 1 150 ? -4.34 -11.281 5.93 1 98.5 150 LYS B CA 1
ATOM 2783 C C . LYS B 1 150 ? -5.492 -10.406 5.43 1 98.5 150 LYS B C 1
ATOM 2785 O O . LYS B 1 150 ? -6.613 -10.891 5.262 1 98.5 150 LYS B O 1
ATOM 2790 N N . SER B 1 151 ? -5.203 -9.18 5.113 1 98.12 151 SER B N 1
ATOM 2791 C CA . SER B 1 151 ? -6.254 -8.203 4.836 1 98.12 151 SER B CA 1
ATOM 2792 C C . SER B 1 151 ? -6.859 -8.422 3.457 1 98.12 151 SER B C 1
ATOM 2794 O O . SER B 1 151 ? -7.992 -8.016 3.199 1 98.12 151 SER B O 1
ATOM 2796 N N . THR B 1 152 ? -6.09 -9.047 2.553 1 98.62 152 THR B N 1
ATOM 2797 C CA . THR B 1 152 ? -6.59 -9.219 1.194 1 98.62 152 THR B CA 1
ATOM 2798 C C . THR B 1 152 ? -6.906 -10.688 0.917 1 98.62 152 THR B C 1
ATOM 2800 O O . THR B 1 152 ? -8.07 -11.078 0.873 1 98.62 152 THR B O 1
ATOM 2803 N N . LEU B 1 153 ? -5.863 -11.516 0.895 1 98.88 153 LEU B N 1
ATOM 2804 C CA . LEU B 1 153 ? -6.031 -12.898 0.471 1 98.88 153 LEU B CA 1
ATOM 2805 C C . LEU B 1 153 ? -6.836 -13.688 1.499 1 98.88 153 LEU B C 1
ATOM 2807 O O . LEU B 1 153 ? -7.812 -14.359 1.148 1 98.88 153 LEU B O 1
ATOM 2811 N N . GLY B 1 154 ? -6.473 -13.586 2.754 1 98.5 154 GLY B N 1
ATOM 2812 C CA . GLY B 1 154 ? -7.227 -14.258 3.803 1 98.5 154 GLY B CA 1
ATOM 2813 C C . GLY B 1 154 ? -8.664 -13.789 3.9 1 98.5 154 GLY B C 1
ATOM 2814 O O . GLY B 1 154 ? -9.578 -14.594 4.07 1 98.5 154 GLY B O 1
ATOM 2815 N N . PHE B 1 155 ? -8.828 -12.492 3.762 1 97.62 155 PHE B N 1
ATOM 2816 C CA . PHE B 1 155 ? -10.164 -11.906 3.805 1 97.62 155 PHE B CA 1
ATOM 2817 C C . PHE B 1 155 ? -11.047 -12.477 2.701 1 97.62 155 PHE B C 1
ATOM 2819 O O . PHE B 1 155 ? -12.242 -12.672 2.898 1 97.62 155 PHE B O 1
ATOM 2826 N N . CYS B 1 156 ? -10.453 -12.789 1.578 1 98.5 156 CYS B N 1
ATOM 2827 C CA . CYS B 1 156 ? -11.203 -13.258 0.422 1 98.5 156 CYS B CA 1
ATOM 2828 C C . CYS B 1 156 ? -11.305 -14.781 0.419 1 98.5 156 CYS B C 1
ATOM 2830 O O . CYS B 1 156 ? -11.953 -15.359 -0.455 1 98.5 156 CYS B O 1
ATOM 2832 N N . GLY B 1 157 ? -10.617 -15.477 1.326 1 98.62 157 GLY B N 1
ATOM 2833 C CA . GLY B 1 157 ? -10.812 -16.906 1.492 1 98.62 157 GLY B CA 1
ATOM 2834 C C . GLY B 1 157 ? -9.594 -17.734 1.093 1 98.62 157 GLY B C 1
ATOM 2835 O O . GLY B 1 157 ? -9.586 -18.953 1.249 1 98.62 157 GLY B O 1
ATOM 2836 N N . VAL B 1 158 ? -8.555 -17.141 0.618 1 98.75 158 VAL B N 1
ATOM 2837 C CA . VAL B 1 158 ? -7.355 -17.844 0.183 1 98.75 158 VAL B CA 1
ATOM 2838 C C . VAL B 1 158 ? -6.598 -18.375 1.398 1 98.75 158 VAL B C 1
ATOM 2840 O O . VAL B 1 158 ? -6.227 -17.625 2.291 1 98.75 158 VAL B O 1
ATOM 2843 N N . LYS B 1 159 ? -6.434 -19.703 1.414 1 98.12 159 LYS B N 1
ATOM 2844 C CA . LYS B 1 159 ? -5.758 -20.359 2.531 1 98.12 159 LYS B CA 1
ATOM 2845 C C . LYS B 1 159 ? -5.324 -21.781 2.16 1 98.12 159 LYS B C 1
ATOM 2847 O O . LYS B 1 159 ? -6.051 -22.484 1.46 1 98.12 159 LYS B O 1
ATOM 2852 N N . PRO B 1 160 ? -4.129 -22.125 2.617 1 98.31 160 PRO B N 1
ATOM 2853 C CA . PRO B 1 160 ? -3.123 -21.359 3.357 1 98.31 160 PRO B CA 1
ATOM 2854 C C . PRO B 1 160 ? -2.35 -20.375 2.471 1 98.31 160 PRO B C 1
ATOM 2856 O O . PRO B 1 160 ? -2.357 -20.516 1.244 1 98.31 160 PRO B O 1
ATOM 2859 N N . VAL B 1 161 ? -1.805 -19.359 3.082 1 98.69 161 VAL B N 1
ATOM 2860 C CA . VAL B 1 161 ? -0.924 -18.406 2.408 1 98.69 161 VAL B CA 1
ATOM 2861 C C . VAL B 1 161 ? 0.484 -18.5 2.994 1 98.69 161 VAL B C 1
ATOM 2863 O O . VAL B 1 161 ? 0.709 -18.141 4.148 1 98.69 161 VAL B O 1
ATOM 2866 N N . LYS B 1 162 ? 1.419 -18.969 2.197 1 98.62 162 LYS B N 1
ATOM 2867 C CA . LYS B 1 162 ? 2.822 -19.031 2.594 1 98.62 162 LYS B CA 1
ATOM 2868 C C . LYS B 1 162 ? 3.559 -17.75 2.24 1 98.62 162 LYS B C 1
ATOM 2870 O O . LYS B 1 162 ? 3.176 -17.047 1.304 1 98.62 162 LYS B O 1
ATOM 2875 N N . VAL B 1 163 ? 4.637 -17.484 3.027 1 98.56 163 VAL B N 1
ATOM 2876 C CA . VAL B 1 163 ? 5.43 -16.281 2.76 1 98.56 163 VAL B CA 1
ATOM 2877 C C . VAL B 1 163 ? 6.91 -16.656 2.717 1 98.56 163 VAL B C 1
ATOM 2879 O O . VAL B 1 163 ? 7.41 -17.359 3.592 1 98.56 163 VAL B O 1
ATOM 2882 N N . SER B 1 164 ? 7.594 -16.203 1.717 1 98.5 164 SER B N 1
ATOM 2883 C CA . SER B 1 164 ? 9.047 -16.297 1.608 1 98.5 164 SER B CA 1
ATOM 2884 C C . SER B 1 164 ? 9.68 -14.93 1.413 1 98.5 164 SER B C 1
ATOM 2886 O O . SER B 1 164 ? 9.266 -14.164 0.536 1 98.5 164 SER B O 1
ATOM 2888 N N . TYR B 1 165 ? 10.672 -14.688 2.234 1 98.25 165 TYR B N 1
ATOM 2889 C CA . TYR B 1 165 ? 11.43 -13.445 2.137 1 98.25 165 TYR B CA 1
ATOM 2890 C C . TYR B 1 165 ? 12.742 -13.664 1.407 1 98.25 165 TYR B C 1
ATOM 2892 O O . TYR B 1 165 ? 13.484 -14.602 1.716 1 98.25 165 TYR B O 1
ATOM 2900 N N . ILE B 1 166 ? 12.992 -12.812 0.43 1 98.19 166 ILE B N 1
ATOM 2901 C CA . ILE B 1 166 ? 14.258 -12.805 -0.297 1 98.19 166 ILE B CA 1
ATOM 2902 C C . ILE B 1 166 ? 14.969 -11.469 -0.07 1 98.19 166 ILE B C 1
ATOM 2904 O O . ILE B 1 166 ? 14.469 -10.414 -0.472 1 98.19 166 ILE B O 1
ATOM 2908 N N . GLY B 1 167 ? 16.094 -11.469 0.452 1 95.31 167 GLY B N 1
ATOM 2909 C CA . GLY B 1 167 ? 16.875 -10.281 0.773 1 95.31 167 GLY B CA 1
ATOM 2910 C C . GLY B 1 167 ? 18.094 -10.578 1.616 1 95.31 167 GLY B C 1
ATOM 2911 O O . GLY B 1 167 ? 18.25 -11.68 2.145 1 95.31 167 GLY B O 1
ATOM 2912 N N . ILE B 1 168 ? 19.062 -9.75 1.594 1 95.25 168 ILE B N 1
ATOM 2913 C CA . ILE B 1 168 ? 19.094 -8.32 1.311 1 95.25 168 ILE B CA 1
ATOM 2914 C C . ILE B 1 168 ? 19.5 -8.094 -0.143 1 95.25 168 ILE B C 1
ATOM 2916 O O . ILE B 1 168 ? 20.656 -8.359 -0.522 1 95.25 168 ILE B O 1
ATOM 2920 N N . ILE B 1 169 ? 18.609 -7.418 -0.976 1 94.69 169 ILE B N 1
ATOM 2921 C CA . ILE B 1 169 ? 18.812 -7.309 -2.418 1 94.69 169 ILE B CA 1
ATOM 2922 C C . ILE B 1 169 ? 19.938 -6.328 -2.711 1 94.69 169 ILE B C 1
ATOM 2924 O O . ILE B 1 169 ? 20.828 -6.617 -3.52 1 94.69 169 ILE B O 1
ATOM 2928 N N . LYS B 1 170 ? 19.922 -5.152 -2.08 1 88.25 170 LYS B N 1
ATOM 2929 C CA . LYS B 1 170 ? 20.844 -4.051 -2.355 1 88.25 170 LYS B CA 1
ATOM 2930 C C . LYS B 1 170 ? 22.297 -4.508 -2.227 1 88.25 170 LYS B C 1
ATOM 2932 O O . LYS B 1 170 ? 23.172 -4.039 -2.965 1 88.25 170 LYS B O 1
ATOM 2937 N N . ASN B 1 171 ? 22.562 -5.484 -1.397 1 89 171 ASN B N 1
ATOM 2938 C CA . ASN B 1 171 ? 23.938 -5.91 -1.122 1 89 171 ASN B CA 1
ATOM 2939 C C . ASN B 1 171 ? 24.234 -7.281 -1.726 1 89 171 ASN B C 1
ATOM 2941 O O . ASN B 1 171 ? 25.266 -7.875 -1.443 1 89 171 ASN B O 1
ATOM 2945 N N . SER B 1 172 ? 23.375 -7.738 -2.549 1 94.62 172 SER B N 1
ATOM 2946 C CA . SER B 1 172 ? 23.547 -9.109 -3.027 1 94.62 172 SER B CA 1
ATOM 2947 C C . SER B 1 172 ? 24.469 -9.156 -4.242 1 94.62 172 SER B C 1
ATOM 2949 O O . SER B 1 172 ? 24.516 -8.211 -5.031 1 94.62 172 SER B O 1
ATOM 2951 N N . ASP B 1 173 ? 25.25 -10.258 -4.289 1 96.19 173 ASP B N 1
ATOM 2952 C CA . ASP B 1 173 ? 26.062 -10.5 -5.473 1 96.19 173 ASP B CA 1
ATOM 2953 C C . ASP B 1 173 ? 25.438 -11.57 -6.367 1 96.19 173 ASP B C 1
ATOM 2955 O O . ASP B 1 173 ? 24.344 -12.078 -6.074 1 96.19 173 ASP B O 1
ATOM 2959 N N . GLU B 1 174 ? 26.094 -11.875 -7.449 1 97.06 174 GLU B N 1
ATOM 2960 C CA . GLU B 1 174 ? 25.562 -12.789 -8.453 1 97.06 174 GLU B CA 1
ATOM 2961 C C . GLU B 1 174 ? 25.375 -14.188 -7.879 1 97.06 174 GLU B C 1
ATOM 2963 O O . GLU B 1 174 ? 24.406 -14.875 -8.219 1 97.06 174 GLU B O 1
ATOM 2968 N N . ASN B 1 175 ? 26.281 -14.539 -7.113 1 97.94 175 ASN B N 1
ATOM 2969 C CA . ASN B 1 175 ? 26.203 -15.867 -6.52 1 97.94 175 ASN B CA 1
ATOM 2970 C C . ASN B 1 175 ? 24.984 -15.984 -5.594 1 97.94 175 ASN B C 1
ATOM 2972 O O . ASN B 1 175 ? 24.266 -16.984 -5.641 1 97.94 175 ASN B O 1
ATOM 2976 N N . GLN B 1 176 ? 24.812 -15 -4.801 1 97.69 176 GLN B N 1
ATOM 2977 C CA . GLN B 1 176 ? 23.656 -14.984 -3.906 1 97.69 176 GLN B CA 1
ATOM 2978 C C . GLN B 1 176 ? 22.344 -14.969 -4.695 1 97.69 176 GLN B C 1
ATOM 2980 O O . GLN B 1 176 ? 21.391 -15.664 -4.344 1 97.69 176 GLN B O 1
ATOM 2985 N N . ARG B 1 177 ? 22.25 -14.227 -5.695 1 98.19 177 ARG B N 1
ATOM 2986 C CA . ARG B 1 177 ? 21.062 -14.141 -6.535 1 98.19 177 ARG B CA 1
ATOM 2987 C C . ARG B 1 177 ? 20.766 -15.477 -7.203 1 98.19 177 ARG B C 1
ATOM 2989 O O . ARG B 1 177 ? 19.609 -15.891 -7.293 1 98.19 177 ARG B O 1
ATOM 2996 N N . LYS B 1 178 ? 21.812 -16.141 -7.617 1 98.38 178 LYS B N 1
ATOM 2997 C CA . LYS B 1 178 ? 21.641 -17.453 -8.211 1 98.38 178 LYS B CA 1
ATO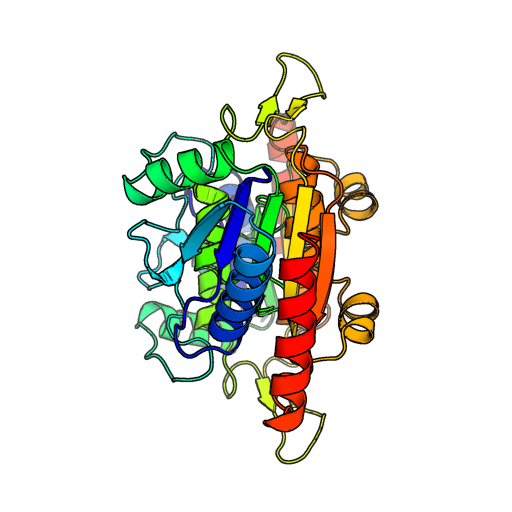M 2998 C C . LYS B 1 178 ? 21.062 -18.438 -7.207 1 98.38 178 LYS B C 1
ATOM 3000 O O . LYS B 1 178 ? 20.188 -19.25 -7.551 1 98.38 178 LYS B O 1
ATOM 3005 N N . LYS B 1 179 ? 21.516 -18.359 -6.012 1 98.56 179 LYS B N 1
ATOM 3006 C CA . LYS B 1 179 ? 21.016 -19.234 -4.961 1 98.56 179 LYS B CA 1
ATOM 3007 C C . LYS B 1 179 ? 19.531 -18.969 -4.699 1 98.56 179 LYS B C 1
ATOM 3009 O O . LYS B 1 179 ? 18.75 -19.906 -4.523 1 98.56 179 LYS B O 1
ATOM 3014 N N . TRP B 1 180 ? 19.188 -17.719 -4.676 1 98.69 180 TRP B N 1
ATOM 3015 C CA . TRP B 1 180 ? 17.781 -17.359 -4.48 1 98.69 180 TRP B CA 1
ATOM 3016 C C . TRP B 1 180 ? 16.922 -17.875 -5.637 1 98.69 180 TRP B C 1
ATOM 3018 O O . TRP B 1 180 ? 15.828 -18.391 -5.422 1 98.69 180 TRP B O 1
ATOM 3028 N N . LEU B 1 181 ? 17.438 -17.766 -6.793 1 98.81 181 LEU B N 1
ATOM 3029 C CA . LEU B 1 181 ? 16.688 -18.203 -7.961 1 98.81 181 LEU B CA 1
ATOM 3030 C C . LEU B 1 181 ? 16.516 -19.719 -7.953 1 98.81 181 LEU B C 1
ATOM 3032 O O . LEU B 1 181 ? 15.469 -20.234 -8.359 1 98.81 181 LEU B O 1
ATOM 3036 N N . GLU B 1 182 ? 17.5 -20.406 -7.496 1 98.75 182 GLU B N 1
ATOM 3037 C CA . GLU B 1 182 ? 17.391 -21.844 -7.355 1 98.75 182 GLU B CA 1
ATOM 3038 C C . GLU B 1 182 ? 16.328 -22.219 -6.328 1 98.75 182 GLU B C 1
ATOM 3040 O O . GLU B 1 182 ? 15.531 -23.141 -6.551 1 98.75 182 GLU B O 1
ATOM 3045 N N . LYS B 1 183 ? 16.359 -21.531 -5.273 1 98.69 183 LYS B N 1
ATOM 3046 C CA . LYS B 1 183 ? 15.344 -21.75 -4.238 1 98.69 183 LYS B CA 1
ATOM 3047 C C . LYS B 1 183 ? 13.938 -21.516 -4.793 1 98.69 183 LYS B C 1
ATOM 3049 O O . LYS B 1 183 ? 13.023 -22.312 -4.535 1 98.69 183 LYS B O 1
ATOM 3054 N N . VAL B 1 184 ? 13.734 -20.5 -5.551 1 98.81 184 VAL B N 1
ATOM 3055 C CA . VAL B 1 184 ? 12.438 -20.141 -6.113 1 98.81 184 VAL B CA 1
ATOM 3056 C C . VAL B 1 184 ? 12.031 -21.172 -7.164 1 98.81 184 VAL B C 1
ATOM 3058 O O . VAL B 1 184 ? 10.852 -21.531 -7.258 1 98.81 184 VAL B O 1
ATOM 3061 N N . TYR B 1 185 ? 13 -21.578 -7.945 1 98.81 185 TYR B N 1
ATOM 3062 C CA . TYR B 1 185 ? 12.742 -22.656 -8.883 1 98.81 185 TYR B CA 1
ATOM 3063 C C . TYR B 1 185 ? 12.156 -23.875 -8.172 1 98.81 185 TYR B C 1
ATOM 3065 O O . TYR B 1 185 ? 11.18 -24.469 -8.641 1 98.81 185 TYR B O 1
ATOM 3073 N N . ASN B 1 186 ? 12.703 -24.188 -7.059 1 98.69 186 ASN B N 1
ATOM 3074 C CA . ASN B 1 186 ? 12.234 -25.328 -6.293 1 98.69 186 ASN B CA 1
ATOM 3075 C C . ASN B 1 186 ? 10.836 -25.109 -5.734 1 98.69 186 ASN B C 1
ATOM 3077 O O . ASN B 1 186 ? 10.047 -26.047 -5.621 1 98.69 186 ASN B O 1
ATOM 3081 N N . PHE B 1 187 ? 10.539 -23.844 -5.324 1 98.62 187 PHE B N 1
ATOM 3082 C CA . PHE B 1 187 ? 9.148 -23.547 -4.98 1 98.62 187 PHE B CA 1
ATOM 3083 C C . PHE B 1 187 ? 8.219 -23.922 -6.125 1 98.62 187 PHE B C 1
ATOM 3085 O O . PHE B 1 187 ? 7.172 -24.531 -5.906 1 98.62 187 PHE B O 1
ATOM 3092 N N . GLY B 1 188 ? 8.594 -23.516 -7.328 1 98.44 188 GLY B N 1
ATOM 3093 C CA . GLY B 1 188 ? 7.801 -23.828 -8.516 1 98.44 188 GLY B CA 1
ATOM 3094 C C . GLY B 1 188 ? 7.609 -25.312 -8.742 1 98.44 188 GLY B C 1
ATOM 3095 O O . GLY B 1 188 ? 6.496 -25.766 -9.008 1 98.44 188 GLY B O 1
ATOM 3096 N N . VAL B 1 189 ? 8.727 -26.109 -8.609 1 98.25 189 VAL B N 1
ATOM 3097 C CA . VAL B 1 189 ? 8.688 -27.562 -8.812 1 98.25 189 VAL B CA 1
ATOM 3098 C C . VAL B 1 189 ? 7.688 -28.188 -7.84 1 98.25 189 VAL B C 1
ATOM 3100 O O . VAL B 1 189 ? 6.941 -29.094 -8.203 1 98.25 189 VAL B O 1
ATOM 3103 N N . ARG B 1 190 ? 7.617 -27.656 -6.656 1 97.12 190 ARG B N 1
ATOM 3104 C CA . ARG B 1 190 ? 6.777 -28.219 -5.605 1 97.12 190 ARG B CA 1
ATOM 3105 C C . ARG B 1 190 ? 5.371 -27.625 -5.652 1 97.12 190 ARG B C 1
ATOM 3107 O O . ARG B 1 190 ? 4.477 -28.078 -4.934 1 97.12 190 ARG B O 1
ATOM 3114 N N . ASN B 1 191 ? 5.168 -26.641 -6.477 1 95.06 191 ASN B N 1
ATOM 3115 C CA . ASN B 1 191 ? 3.904 -25.922 -6.555 1 95.06 191 ASN B CA 1
ATOM 3116 C C . ASN B 1 191 ? 3.494 -25.359 -5.195 1 95.06 191 ASN B C 1
ATOM 3118 O O . ASN B 1 191 ? 2.342 -25.5 -4.781 1 95.06 191 ASN B O 1
ATOM 3122 N N . LYS B 1 192 ? 4.453 -25 -4.422 1 85.12 192 LYS B N 1
ATOM 3123 C CA . LYS B 1 192 ? 4.215 -24.453 -3.088 1 85.12 192 LYS B CA 1
ATOM 3124 C C . LYS B 1 192 ? 5.055 -23.188 -2.852 1 85.12 192 LYS B C 1
ATOM 3126 O O . LYS B 1 192 ? 6.102 -23.016 -3.477 1 85.12 192 LYS B O 1
#

Organism: Flavobacterium johnsoniae (strain ATCC 17061 / DSM 2064 / JCM 8514 / BCRC 14874 / CCUG 350202 / NBRC 14942 / NCIMB 11054 / UW101) (NCBI:txid376686)

Secondary structure (DSSP, 8-state):
--EEEEEE--S-TTSHHHHHHHHHHHHHHHHT-EEEEEEGGG-------TTTTTS--PPPHHHHHHHHHHHH-SEEEEEEE-BTTB--HHHHHHHHHHS-BTTTEEEPTT-S-EEETTTT-EEEEEEEESS-HHHIIIII--HHHHIIIIIIIIHHT---EEEEEEE--TT--HHHHHHHHHHHHHHHHHT-/--EEEEEE--S-TTSHHHHHHHHHHHHHHHHT-EEEEEEGGG-------TTTTTS--PPPHHHHHHHHHHHH-SEEEEEEE-BTTB--HHHHHHHHHHS-BTTTEEEPTT-S-EEETTTT-EEEEEEEESS-HHHIIIII--HHHHIIIIIIIIHHT---EEEEEEE--TT--HHHHHHHHHHHHHHHHHT-

pLDDT: mean 96.53, std 3.96, range [80.0, 98.94]

Nearest PDB structures (foldseek):
  5lbz-assembly1_A  TM=8.356E-01  e=1.064E-14  Homo sapiens
  5a4k-assembly2_D  TM=8.284E-01  e=2.066E-14  Homo sapiens
  1h66-assembly2_D  TM=8.091E-01  e=3.314E-13  Homo sapiens
  4n65-assembly1_A  TM=7.682E-01  e=1.237E-11  Pseudomonas aeruginosa PAO1
  4n9q-assembly1_A  TM=7.785E-01  e=5.592E-11  Pseudomonas aeruginosa PAO1

Radius of gyration: 20.74 Å; Cα contacts (8 Å, |Δi|>4): 819; chains: 2; bounding box: 58×61×40 Å

Sequence (384 aa):
MKNILIINGHPNPDSFNFAIAESYKKGADASGAQVETITIADLNFNPNLKFGYQKRTELEPDLLESWEKIKRADHLVWIHPVWWGGLPAVAKGFIDRLFLPGMAFQYRENSVWWDKLLKGKTAHIITTLDQPGWFYRLSFGRPSVNQLKKSTLGFCGVKPVKVSYIGIIKNSDENQRKKWLEKVYNFGVRNKMKNILIINGHPNPDSFNFAIAESYKKGADASGAQVETITIADLNFNPNLKFGYQKRTELEPDLLESWEKIKRADHLVWIHPVWWGGLPAVAKGFIDRLFLPGMAFQYRENSVWWDKLLKGKTAHIITTLDQPGWFYRLSFGRPSVNQLKKSTLGFCGVKPVKVSYIGIIKNSDENQRKKWLEKVYNFGVRNK

Foldseek 3Di:
DFEEEEEEQDLDCPDLLVLLSVLLQLLLVVLVYHYHYHYLNPDDDDLDPPVQQPDDDDGDPRLVVVLVSLVVGQEYEYEAEQDPLAGDSSSNSSQRNRCHAVRLKHCDPPDPDIGQQSANHAYEYEYEELDDPVCCCPVPVSNHCCCPQPVRCVSNHHPDYHYDYHDNPVPDDPVSSVVSSVVSSNCSNVVD/DFEEEEEEQDLDCVDLLVLLSVLLQLLLVVLVYHYHYHYLNPDDDDLDPPVQQPDQDDGDPRLVVVLVSLVVGQEYEYEAEQDPLAGDSSSNSSQRNRCHAVRLKHDDPPDPDIGQQSANHAYEYEYEELDDPVCCCPVPVSNHCCCPQPVRCVSNHHPDYHYDYHDNPVPDDPVSSVVSSVVSSNCSNVVD

InterPro domains:
  IPR003680 Flavodoxin-like fold [PF02525] (2-180)
  IPR029039 Flavoprotein-like superfamily [G3DSA:3.40.50.360] (1-189)
  IPR029039 Flavoprotein-like superfamily [SSF52218] (1-189)
  IPR051545 NAD(P)H dehydrogenase (quinone) [PTHR10204] (2-185)

Solvent-accessible surface area (backbone atoms only — not comparable to full-atom values): 19603 Å² total; per-residue (Å²): 131,55,30,35,30,39,38,36,32,50,50,29,83,85,39,70,63,47,54,44,52,49,28,22,48,53,18,22,49,72,58,61,35,46,76,49,77,45,55,55,58,76,53,69,71,76,40,57,55,50,49,53,89,80,46,92,70,87,75,42,71,51,52,53,53,49,49,54,50,58,68,65,30,43,31,39,34,40,35,34,49,57,50,58,33,23,58,40,22,52,38,40,5,50,46,67,68,59,63,33,80,79,60,31,26,36,77,39,85,99,45,98,51,62,47,44,60,40,53,84,18,29,34,33,39,43,35,37,31,76,48,54,62,69,56,41,39,74,73,38,52,35,14,37,55,27,14,47,50,41,41,37,39,39,58,20,31,32,50,64,67,46,79,44,77,43,56,45,54,84,78,53,52,70,67,55,50,50,53,52,36,51,54,36,18,50,29,15,44,68,72,89,128,55,31,34,30,38,37,36,32,50,51,29,82,85,38,70,66,47,54,43,52,49,28,23,49,52,17,21,49,73,57,62,37,46,75,49,76,44,57,54,58,76,52,67,70,76,40,56,54,50,51,52,90,80,46,91,69,86,74,43,70,52,52,52,52,49,50,53,51,58,68,64,30,42,32,40,34,42,34,36,50,57,50,58,34,24,57,41,21,50,38,40,5,50,46,66,67,60,63,33,80,79,59,31,25,35,78,40,84,99,45,96,52,61,48,43,60,38,53,84,17,30,35,31,39,42,34,38,29,78,47,52,62,68,54,41,38,74,73,38,52,36,13,38,54,27,13,47,49,42,42,37,39,38,60,18,31,31,51,64,66,47,78,44,77,45,57,44,54,84,79,52,51,71,67,56,51,50,52,52,36,51,53,36,18,49,28,15,45,66,73,89